Protein AF-A0A0A6PKG7-F1 (afdb_monomer)

Organism: NCBI:txid1003181

Radius of gyration: 27.3 Å; Cα contacts (8 Å, |Δi|>4): 735; chains: 1; bounding box: 82×73×90 Å

pLDDT: mean 88.04, std 17.28, range [30.38, 98.69]

Solvent-accessible surface area (backbone atoms only — not comparable to full-atom values): 22556 Å² total; per-residue (Å²): 142,83,86,84,82,82,85,79,84,79,84,79,80,77,79,81,76,74,76,81,78,79,68,91,77,72,79,55,98,74,44,62,83,72,78,91,73,71,58,69,74,77,55,67,56,93,89,51,82,90,74,84,32,83,90,31,12,34,89,91,45,89,41,86,78,74,74,58,75,90,71,92,70,72,80,80,69,86,40,47,35,72,58,10,53,52,37,31,65,29,83,92,52,56,29,43,38,35,30,17,35,50,69,101,55,83,32,22,6,55,62,37,67,78,46,20,35,49,28,65,66,69,65,58,66,60,56,57,42,36,45,51,27,31,33,51,71,85,36,78,83,54,81,66,45,32,29,36,73,52,66,59,35,53,72,68,52,43,32,7,33,46,36,26,43,55,68,24,61,53,74,66,81,64,94,47,57,72,43,31,64,92,61,41,78,80,89,72,87,80,72,54,36,84,39,63,90,75,16,76,38,46,58,28,38,58,51,15,56,54,56,35,64,40,66,23,85,63,77,30,30,52,46,82,78,46,64,61,60,63,71,69,26,38,61,50,43,36,43,53,48,43,70,39,77,95,71,74,34,42,39,41,61,38,53,45,50,23,38,49,36,40,50,69,15,50,31,86,31,38,48,78,36,70,66,18,48,9,34,42,28,25,48,34,38,46,13,44,74,38,48,26,54,57,81,62,87,45,69,68,44,48,52,37,36,52,53,11,54,52,53,40,62,39,55,20,11,54,39,52,47,25,57,39,51,44,31,54,79,31,33,84,27,25,50,23,86,43,74,28,60,47,60,59,84,58,57,38,30,56,35,22,20,26,68,83,70,76,46,76,36,46,66,54,58,50,51,33,52,50,27,49,75,33,43,18,53,60,71,64,77,84,34,55,66,51,22,19,36,49,40,37,44,42,51,62,25,46,66,39,58,27,43,36,32,14,64,46,110

InterPro domains:
  IPR009056 Cytochrome c-like domain [PF13442] (83-165)
  IPR009056 Cytochrome c-like domain [PF21342] (208-292)
  IPR009056 Cytochrome c-like domain [PS51007] (79-169)
  IPR025710 L-cysteine S-thiosulfotransferase subunit SoxA [TIGR04484] (200-408)
  IPR030999 Sulfur oxidation c-type cytochrome SoxX [TIGR04485] (92-168)
  IPR036909 Cytochrome c-like domain superfamily [G3DSA:1.10.760.10] (65-170)
  IPR036909 Cytochrome c-like domain superfamily [G3DSA:1.10.760.10] (193-408)
  IPR036909 Cytochrome c-like domain superfamily [G3DSA:1.10.760.10] (202-287)
  IPR036909 Cytochrome c-like domain superfamily [SSF46626] (76-169)
  IPR036909 Cytochrome c-li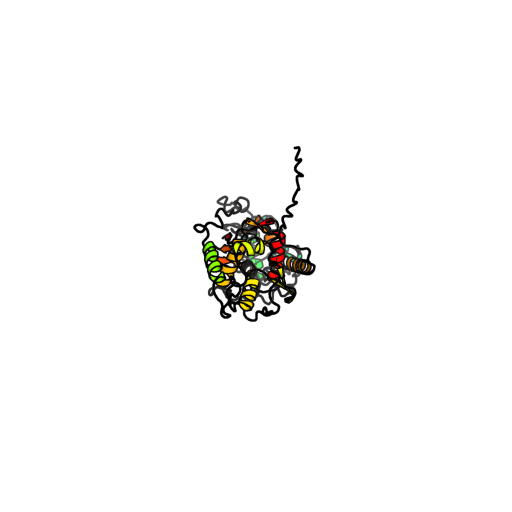ke domain superfamily [SSF46626] (193-294)
  IPR036909 Cytochrome c-like domain superfamily [SSF46626] (305-409)

Structure (mmCIF, N/CA/C/O backbone):
data_AF-A0A0A6PKG7-F1
#
_entry.id   AF-A0A0A6PKG7-F1
#
loop_
_atom_site.group_PDB
_atom_site.id
_atom_site.type_symbol
_atom_site.label_atom_id
_atom_site.label_alt_id
_atom_site.label_comp_id
_atom_site.label_asym_id
_atom_site.label_entity_id
_atom_site.label_seq_id
_atom_site.pdbx_PDB_ins_code
_atom_site.Cartn_x
_atom_site.Cartn_y
_atom_site.Cartn_z
_atom_site.occupancy
_atom_site.B_iso_or_equiv
_atom_site.auth_seq_id
_atom_site.auth_comp_id
_atom_site.auth_asym_id
_atom_site.auth_atom_id
_atom_site.pdbx_PDB_model_num
ATOM 1 N N . MET A 1 1 ? -50.080 53.380 58.131 1.00 41.03 1 MET A N 1
ATOM 2 C CA . MET A 1 1 ? -49.881 52.024 57.577 1.00 41.03 1 MET A CA 1
ATOM 3 C C . MET A 1 1 ? -48.989 52.150 56.354 1.00 41.03 1 MET A C 1
ATOM 5 O O . MET A 1 1 ? -49.468 52.560 55.311 1.00 41.03 1 MET A O 1
ATOM 9 N N . SER A 1 2 ? -47.685 51.923 56.511 1.00 33.06 2 SER A N 1
ATOM 10 C CA . SER A 1 2 ? -46.717 51.943 55.411 1.00 33.06 2 SER A CA 1
ATOM 11 C C . SER A 1 2 ? -45.804 50.739 55.610 1.00 33.06 2 SER A C 1
ATOM 13 O O . SER A 1 2 ? -45.033 50.695 56.565 1.00 33.06 2 SER A O 1
ATOM 15 N N . THR A 1 3 ? -46.000 49.708 54.794 1.00 35.66 3 THR A N 1
ATOM 16 C CA . THR A 1 3 ? -45.230 48.460 54.804 1.00 35.66 3 THR A CA 1
ATOM 17 C C . THR A 1 3 ? -44.351 48.434 53.565 1.00 35.66 3 THR A C 1
ATOM 19 O O . THR A 1 3 ? -44.825 48.152 52.466 1.00 35.66 3 THR A O 1
ATOM 22 N N . THR A 1 4 ? -43.068 48.734 53.744 1.00 37.53 4 THR A N 1
ATOM 23 C CA . THR A 1 4 ? -42.044 48.616 52.703 1.00 37.53 4 THR A CA 1
ATOM 24 C C . THR A 1 4 ? -41.495 47.188 52.725 1.00 37.53 4 THR A C 1
ATOM 26 O O . THR A 1 4 ? -40.832 46.788 53.681 1.00 37.53 4 THR A O 1
ATOM 29 N N . LEU A 1 5 ? -41.804 46.397 51.692 1.00 37.97 5 LEU A N 1
ATOM 30 C CA . LEU A 1 5 ? -41.269 45.046 51.502 1.00 37.97 5 LEU A CA 1
ATOM 31 C C . LEU A 1 5 ? -39.780 45.101 51.121 1.00 37.97 5 LEU A C 1
ATOM 33 O O . LEU A 1 5 ? -39.405 45.679 50.102 1.00 37.97 5 LEU A O 1
ATOM 37 N N . LEU A 1 6 ? -38.947 44.427 51.914 1.00 35.28 6 LEU A N 1
ATOM 38 C CA . LEU A 1 6 ? -37.548 44.135 51.611 1.00 35.28 6 LEU A CA 1
ATOM 39 C C . LEU A 1 6 ? -37.478 43.017 50.551 1.00 35.28 6 LEU A C 1
ATOM 41 O O . LEU A 1 6 ? -37.879 41.880 50.804 1.00 35.28 6 LEU A O 1
ATOM 45 N N . ARG A 1 7 ? -36.953 43.323 49.362 1.00 33.84 7 ARG A N 1
ATOM 46 C CA . ARG A 1 7 ? -36.697 42.347 48.291 1.00 33.84 7 ARG A CA 1
ATOM 47 C C . ARG A 1 7 ? -35.405 41.581 48.619 1.00 33.84 7 ARG A C 1
ATOM 49 O O . ARG A 1 7 ? -34.312 42.118 48.476 1.00 33.84 7 ARG A O 1
ATOM 56 N N . ARG A 1 8 ? -35.516 40.333 49.089 1.00 35.69 8 ARG A N 1
ATOM 57 C CA . ARG A 1 8 ? -34.377 39.403 49.208 1.00 35.69 8 ARG A CA 1
ATOM 58 C C . ARG A 1 8 ? -34.049 38.832 47.826 1.00 35.69 8 ARG A C 1
ATOM 60 O O . ARG A 1 8 ? -34.854 38.101 47.258 1.00 35.69 8 ARG A O 1
ATOM 67 N N . HIS A 1 9 ? -32.868 39.145 47.302 1.00 33.47 9 HIS A N 1
ATOM 68 C CA . HIS A 1 9 ? -32.280 38.428 46.173 1.00 33.47 9 HIS A CA 1
ATOM 69 C C . HIS A 1 9 ? -31.750 37.072 46.667 1.00 33.47 9 HIS A C 1
ATOM 71 O O . HIS A 1 9 ? -30.773 37.028 47.411 1.00 33.47 9 HIS A O 1
ATOM 77 N N . LEU A 1 10 ? -32.400 35.970 46.279 1.00 33.62 10 LEU A N 1
ATOM 78 C CA . LEU A 1 10 ? -31.792 34.641 46.339 1.00 33.62 10 LEU A CA 1
ATOM 79 C C . LEU A 1 10 ? -30.862 34.487 45.128 1.00 33.62 10 LEU A C 1
ATOM 81 O O . LEU A 1 10 ? -31.328 34.466 43.991 1.00 33.62 10 LEU A O 1
ATOM 85 N N . LEU A 1 11 ? -29.555 34.368 45.374 1.00 32.09 11 LEU A N 1
ATOM 86 C CA . LEU A 1 11 ? -28.632 33.770 44.411 1.00 32.09 11 LEU A CA 1
ATOM 87 C C . LEU A 1 11 ? -28.878 32.255 44.400 1.00 32.09 11 LEU A C 1
ATOM 89 O O . LEU A 1 11 ? -28.475 31.552 45.324 1.00 32.09 11 LEU A O 1
ATOM 93 N N . SER A 1 12 ? -29.522 31.748 43.351 1.00 31.53 12 SER A N 1
ATOM 94 C CA . SER A 1 12 ? -29.481 30.323 43.019 1.00 31.53 12 SER A CA 1
ATOM 95 C C . SER A 1 12 ? -28.144 30.025 42.344 1.00 31.53 12 SER A C 1
ATOM 97 O O . SER A 1 12 ? -27.950 30.329 41.169 1.00 31.53 12 SER A O 1
ATOM 99 N N . ALA A 1 13 ? -27.209 29.448 43.096 1.00 32.91 13 ALA A N 1
ATOM 100 C CA . ALA A 1 13 ? -26.012 28.840 42.536 1.00 32.91 13 ALA A CA 1
ATOM 101 C C . ALA A 1 13 ? -26.425 27.573 41.771 1.00 32.91 13 ALA A C 1
ATOM 103 O O . ALA A 1 13 ? -26.720 26.538 42.365 1.00 32.91 13 ALA A O 1
ATOM 104 N N . ILE A 1 14 ? -26.489 27.676 40.445 1.00 33.62 14 ILE A N 1
ATOM 105 C CA . ILE A 1 14 ? -26.600 26.522 39.554 1.00 33.62 14 ILE A CA 1
ATOM 106 C C . ILE A 1 14 ? -25.244 25.813 39.609 1.00 33.62 14 ILE A C 1
ATOM 108 O O . ILE A 1 14 ? -24.269 26.283 39.023 1.00 33.62 14 ILE A O 1
ATOM 112 N N . LEU A 1 15 ? -25.162 24.703 40.351 1.00 31.16 15 LEU A N 1
ATOM 113 C CA . LEU A 1 15 ? -24.052 23.765 40.208 1.00 31.16 15 LEU A CA 1
ATOM 114 C C . LEU A 1 15 ? -24.150 23.148 38.809 1.00 31.16 15 LEU A C 1
ATOM 116 O O . LEU A 1 15 ? -24.944 22.244 38.565 1.00 31.16 15 LEU A O 1
ATOM 120 N N . LEU A 1 16 ? -23.336 23.656 37.887 1.00 30.38 16 LEU A N 1
ATOM 121 C CA . LEU A 1 16 ? -22.993 22.973 36.647 1.00 30.38 16 LEU A CA 1
ATOM 122 C C . LEU A 1 16 ? -22.183 21.726 37.016 1.00 30.38 16 LEU A C 1
ATOM 124 O O . LEU A 1 16 ? -20.965 21.781 37.167 1.00 30.38 16 LEU A O 1
ATOM 128 N N . THR A 1 17 ? -22.862 20.598 37.208 1.00 33.12 17 THR A N 1
ATOM 129 C CA . THR A 1 17 ? -22.205 19.294 37.248 1.00 33.12 17 THR A CA 1
ATOM 130 C C . THR A 1 17 ? -21.739 18.980 35.833 1.00 33.12 17 THR A C 1
ATOM 132 O O . THR A 1 17 ? -22.547 18.650 34.964 1.00 33.12 17 THR A O 1
ATOM 135 N N . THR A 1 18 ? -20.443 19.124 35.576 1.00 32.94 18 THR A N 1
ATOM 136 C CA . THR A 1 18 ? -19.836 18.612 34.348 1.00 32.94 18 THR A CA 1
ATOM 137 C C . THR A 1 18 ? -20.063 17.100 34.296 1.00 32.94 18 THR A C 1
ATOM 139 O O . THR A 1 18 ? -19.732 16.426 35.277 1.00 32.94 18 THR A O 1
ATOM 142 N N . PRO A 1 19 ? -20.625 16.545 33.206 1.00 30.95 19 PRO A N 1
ATO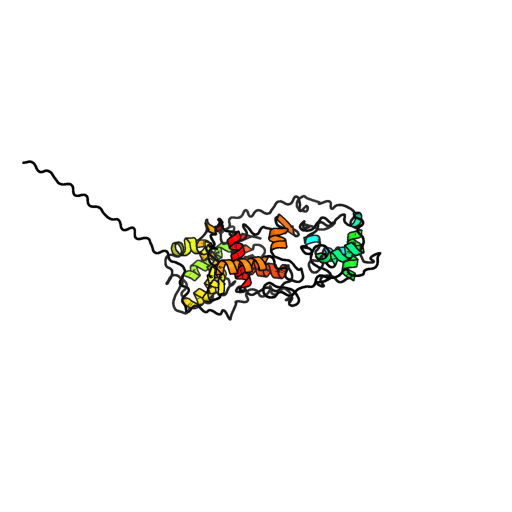M 143 C CA . PRO A 1 19 ? -20.716 15.101 33.066 1.00 30.95 19 PRO A CA 1
ATOM 144 C C . PRO A 1 19 ? -19.296 14.520 33.088 1.00 30.95 19 PRO A C 1
ATOM 146 O O . PRO A 1 19 ? -18.369 15.165 32.585 1.00 30.95 19 PRO A O 1
ATOM 149 N N . PRO A 1 20 ? -19.088 13.336 33.685 1.00 32.22 20 PRO A N 1
ATOM 150 C CA . PRO A 1 20 ? -17.777 12.718 33.689 1.00 32.22 20 PRO A CA 1
ATOM 151 C C . PRO A 1 20 ? -17.375 12.444 32.239 1.00 32.22 20 PRO A C 1
ATOM 153 O O . PRO A 1 20 ? -18.013 11.665 31.535 1.00 32.22 20 PRO A O 1
ATOM 156 N N . THR A 1 21 ? -16.309 13.097 31.785 1.00 34.03 21 THR A N 1
ATOM 157 C CA . THR A 1 21 ? -15.528 12.628 30.644 1.00 34.03 21 THR A CA 1
ATOM 158 C C . THR A 1 21 ? -15.066 11.219 30.977 1.00 34.03 21 THR A C 1
ATOM 160 O O . THR A 1 21 ? -14.195 11.040 31.830 1.00 34.03 21 THR A O 1
ATOM 163 N N . VAL A 1 22 ? -15.672 10.219 30.341 1.00 35.09 22 VAL A N 1
ATOM 164 C CA . VAL A 1 22 ? -15.178 8.846 30.374 1.00 35.09 22 VAL A CA 1
ATOM 165 C C . VAL A 1 22 ? -13.844 8.853 29.634 1.00 35.09 22 VAL A C 1
ATOM 167 O O . VAL A 1 22 ? -13.777 8.801 28.409 1.00 35.09 22 VAL A O 1
ATOM 170 N N . ILE A 1 23 ? -12.756 9.003 30.386 1.00 37.12 23 ILE A N 1
ATOM 171 C CA . ILE A 1 23 ? -11.419 8.760 29.866 1.00 37.12 23 ILE A CA 1
ATOM 172 C C . ILE A 1 23 ? -11.350 7.250 29.647 1.00 37.12 23 ILE A C 1
ATOM 174 O O . ILE A 1 23 ? -11.518 6.478 30.590 1.00 37.12 23 ILE A O 1
ATOM 178 N N . ALA A 1 24 ? -11.107 6.827 28.409 1.00 38.88 24 ALA A N 1
ATOM 179 C CA . ALA A 1 24 ? -10.818 5.443 28.039 1.00 38.88 24 ALA A CA 1
ATOM 180 C C . ALA A 1 24 ? -9.460 4.958 28.607 1.00 38.88 24 ALA A C 1
ATOM 182 O O . ALA A 1 24 ? -8.642 4.405 27.878 1.00 38.88 24 ALA A O 1
ATOM 183 N N . ASP A 1 25 ? -9.201 5.202 29.895 1.00 37.72 25 ASP A N 1
ATOM 184 C CA . ASP A 1 25 ? -7.958 4.885 30.610 1.00 37.72 25 ASP A CA 1
ATOM 185 C C . ASP A 1 25 ? -8.032 3.572 31.396 1.00 37.72 25 ASP A C 1
ATOM 187 O O . ASP A 1 25 ? -7.120 3.234 32.145 1.00 37.72 25 ASP A O 1
ATOM 191 N N . GLN A 1 26 ? -9.096 2.785 31.238 1.00 42.16 26 GLN A N 1
ATOM 192 C CA . GLN A 1 26 ? -9.236 1.523 31.964 1.00 42.16 26 GLN A CA 1
ATOM 193 C C . GLN A 1 26 ? -9.236 0.312 31.040 1.00 42.16 26 GLN A C 1
ATOM 195 O O . GLN A 1 26 ? -10.148 -0.510 31.026 1.00 42.16 26 GLN A O 1
ATOM 200 N N . MET A 1 27 ? -8.128 0.115 30.331 1.00 42.44 27 MET A N 1
ATOM 201 C CA . MET A 1 27 ? -7.699 -1.260 30.109 1.00 42.44 27 MET A CA 1
ATOM 202 C C . MET A 1 27 ? -7.167 -1.786 31.450 1.00 42.44 27 MET A C 1
ATOM 204 O O . MET A 1 27 ? -6.036 -1.481 31.818 1.00 42.44 27 MET A O 1
ATOM 208 N N . SER A 1 28 ? -7.986 -2.550 32.182 1.00 43.44 28 SER A N 1
ATOM 209 C CA . SER A 1 28 ? -7.630 -3.195 33.460 1.00 43.44 28 SER A CA 1
ATOM 210 C C . SER A 1 28 ? -6.196 -3.754 33.470 1.00 43.44 28 SER A C 1
ATOM 212 O O . SER A 1 28 ? -5.712 -4.260 32.454 1.00 43.44 28 SER A O 1
ATOM 214 N N . ALA A 1 29 ? -5.520 -3.736 34.625 1.00 48.75 29 ALA A N 1
ATOM 215 C CA . ALA A 1 29 ? -4.220 -4.392 34.831 1.00 48.75 29 ALA A CA 1
ATOM 216 C C . ALA A 1 29 ? -4.228 -5.903 34.490 1.00 48.75 29 ALA A C 1
ATOM 218 O O . ALA A 1 29 ? -3.170 -6.509 34.364 1.00 48.75 29 ALA A O 1
ATOM 219 N N . THR A 1 30 ? -5.413 -6.495 34.313 1.00 50.16 30 THR A N 1
ATOM 220 C CA . THR A 1 30 ? -5.646 -7.904 33.968 1.00 50.16 30 THR A CA 1
ATOM 221 C C . THR A 1 30 ? -5.776 -8.195 32.467 1.00 50.16 30 THR A C 1
ATOM 223 O O . THR A 1 30 ? -6.046 -9.340 32.103 1.00 50.16 30 THR A O 1
ATOM 226 N N . VAL A 1 31 ? -5.623 -7.203 31.578 1.00 53.91 31 VAL A N 1
ATOM 227 C CA . VAL A 1 31 ? -5.690 -7.447 30.126 1.00 53.91 31 VAL A CA 1
ATOM 228 C C . VAL A 1 31 ? -4.499 -8.311 29.683 1.00 53.91 31 VAL A C 1
ATOM 230 O O . VAL A 1 31 ? -3.365 -7.952 30.004 1.00 53.91 31 VAL A O 1
ATOM 233 N N . PRO A 1 32 ? -4.712 -9.417 28.935 1.00 56.53 32 PRO A N 1
ATOM 234 C CA . PRO A 1 32 ? -3.624 -10.253 28.442 1.00 56.53 32 PRO A CA 1
ATOM 235 C C . PRO A 1 32 ? -2.605 -9.428 27.655 1.00 56.53 32 PRO A C 1
ATOM 237 O O . PRO A 1 32 ? -2.918 -8.835 26.615 1.00 56.53 32 PRO A O 1
ATOM 240 N N . LEU A 1 33 ? -1.380 -9.379 28.180 1.00 58.41 33 LEU A N 1
ATOM 241 C CA . LEU A 1 33 ? -0.289 -8.645 27.551 1.00 58.41 33 LEU A CA 1
ATOM 242 C C . LEU A 1 33 ? 0.236 -9.387 26.314 1.00 58.41 33 LEU A C 1
ATOM 244 O O . LEU A 1 33 ? 0.564 -8.753 25.312 1.00 58.41 33 LEU A O 1
ATOM 248 N N . ASP A 1 34 ? 0.180 -10.718 26.320 1.00 56.62 34 ASP A N 1
ATOM 249 C CA . ASP A 1 34 ? 0.545 -11.537 25.168 1.00 56.62 34 ASP A CA 1
ATOM 250 C C . ASP A 1 34 ? -0.677 -12.001 24.372 1.00 56.62 34 ASP A C 1
ATOM 252 O O . ASP A 1 34 ? -1.613 -12.616 24.891 1.00 56.62 34 ASP A O 1
ATOM 256 N N . LEU A 1 35 ? -0.630 -11.735 23.067 1.00 66.06 35 LEU A N 1
ATOM 257 C CA . LEU A 1 35 ? -1.387 -12.484 22.075 1.00 66.06 35 LEU A CA 1
ATOM 258 C C . LEU A 1 35 ? -0.435 -13.582 21.584 1.00 66.06 35 LEU A C 1
ATOM 260 O O . LEU A 1 35 ? 0.544 -13.304 20.905 1.00 66.06 35 LEU A O 1
ATOM 264 N N . THR A 1 36 ? -0.652 -14.825 22.013 1.00 55.00 36 THR A N 1
ATOM 265 C CA . THR A 1 36 ? 0.102 -15.994 21.510 1.00 55.00 36 THR A CA 1
ATOM 266 C C . THR A 1 36 ? -0.571 -16.621 20.294 1.00 55.00 36 THR A C 1
ATOM 268 O O . THR A 1 36 ? 0.044 -17.381 19.546 1.00 55.00 36 THR A O 1
ATOM 271 N N . THR A 1 37 ? -1.847 -16.293 20.102 1.00 61.03 37 THR A N 1
ATOM 272 C CA . THR A 1 37 ? -2.674 -16.689 18.978 1.00 61.03 37 THR A CA 1
ATOM 273 C C . THR A 1 37 ? -3.095 -15.442 18.227 1.00 61.03 37 THR A C 1
ATOM 275 O O . THR A 1 37 ? -3.662 -14.501 18.782 1.00 61.03 37 THR A O 1
ATOM 278 N N . HIS A 1 38 ? -2.817 -15.464 16.938 1.00 61.03 38 HIS A N 1
ATOM 279 C CA . HIS A 1 38 ? -3.330 -14.506 15.982 1.00 61.03 38 HIS A CA 1
ATOM 280 C C . HIS A 1 38 ? -4.261 -15.311 15.103 1.00 61.03 38 HIS A C 1
ATOM 282 O O . HIS A 1 38 ? -3.936 -16.456 14.758 1.00 61.03 38 HIS A O 1
ATOM 288 N N . ALA A 1 39 ? -5.411 -14.752 14.730 1.00 54.75 39 ALA A N 1
ATOM 289 C CA . ALA A 1 39 ? -6.077 -15.350 13.594 1.00 54.75 39 ALA A CA 1
ATOM 290 C C . ALA A 1 39 ? -5.054 -15.286 12.453 1.00 54.75 39 ALA A C 1
ATOM 292 O O . ALA A 1 39 ? -4.381 -14.272 12.253 1.00 54.75 39 ALA A O 1
ATOM 293 N N . ALA A 1 40 ? -4.921 -16.376 11.714 1.00 51.91 40 ALA A N 1
ATOM 294 C CA . ALA A 1 40 ? -4.281 -16.345 10.415 1.00 51.91 40 ALA A CA 1
ATOM 295 C C . ALA A 1 40 ? -5.380 -16.214 9.349 1.00 51.91 40 ALA A C 1
ATOM 297 O O . ALA A 1 40 ? -5.488 -17.116 8.518 1.00 51.91 40 ALA A O 1
ATOM 298 N N . PRO A 1 41 ? -6.239 -15.163 9.342 1.00 46.22 41 PRO A N 1
ATOM 299 C CA . PRO A 1 41 ? -7.218 -15.049 8.270 1.00 46.22 41 PRO A CA 1
ATOM 300 C C . PRO A 1 41 ? -6.491 -14.731 6.958 1.00 46.22 41 PRO A C 1
ATOM 302 O O . PRO A 1 41 ? -6.979 -15.043 5.880 1.00 46.22 41 PRO A O 1
ATOM 305 N N . TRP A 1 42 ? -5.268 -14.194 7.048 1.00 46.69 42 TRP A N 1
ATOM 306 C CA . TRP A 1 42 ? -4.350 -14.036 5.937 1.00 46.69 42 TRP A CA 1
ATOM 307 C C . TRP A 1 42 ? -3.436 -15.255 5.777 1.00 46.69 42 TRP A C 1
ATOM 309 O O . TRP A 1 42 ? -2.208 -15.166 5.792 1.00 46.69 42 TRP A O 1
ATOM 319 N N . GLN A 1 43 ? -4.030 -16.425 5.540 1.00 52.62 43 GLN A N 1
ATOM 320 C CA . GLN A 1 43 ? -3.376 -17.284 4.564 1.00 52.62 43 GLN A CA 1
ATOM 321 C C . GLN A 1 43 ? -3.479 -16.535 3.242 1.00 52.62 43 GLN A C 1
ATOM 323 O O . GLN A 1 43 ? -4.582 -16.178 2.823 1.00 52.62 43 GLN A O 1
ATOM 328 N N . ARG A 1 44 ? -2.338 -16.266 2.589 1.00 53.09 44 ARG A N 1
ATOM 329 C CA . ARG A 1 44 ? -2.343 -15.916 1.163 1.00 53.09 44 ARG A CA 1
ATOM 330 C C . ARG A 1 44 ? -3.401 -16.792 0.503 1.00 53.09 44 ARG A C 1
ATOM 332 O O . ARG A 1 44 ? -3.346 -18.002 0.730 1.00 53.09 44 ARG A O 1
ATOM 339 N N . TYR A 1 45 ? -4.357 -16.183 -0.213 1.00 53.78 45 TYR A N 1
ATOM 340 C CA . TYR A 1 45 ? -5.488 -16.893 -0.825 1.00 53.78 45 TYR A CA 1
ATOM 341 C C . TYR A 1 45 ? -5.021 -18.253 -1.340 1.00 53.78 45 TYR A C 1
ATOM 343 O O . TYR A 1 45 ? -3.939 -18.313 -1.908 1.00 53.78 45 TYR A O 1
ATOM 351 N N . SER A 1 46 ? -5.779 -19.333 -1.174 1.00 52.78 46 SER A N 1
ATOM 352 C CA . SER A 1 46 ? -5.307 -20.701 -1.476 1.00 52.78 46 SER A CA 1
ATOM 353 C C . SER A 1 46 ? -4.643 -20.871 -2.862 1.00 52.78 46 SER A C 1
ATOM 355 O O . SER A 1 46 ? -3.770 -21.719 -3.035 1.00 52.78 46 SER A O 1
ATOM 357 N N . ALA A 1 47 ? -4.986 -20.020 -3.837 1.00 55.50 47 ALA A N 1
ATOM 358 C CA . ALA A 1 47 ? -4.379 -19.941 -5.170 1.00 55.50 47 ALA A CA 1
ATOM 359 C C . ALA A 1 47 ? -3.022 -19.191 -5.262 1.00 55.50 47 ALA A C 1
ATOM 361 O O . ALA A 1 47 ? -2.384 -19.169 -6.318 1.00 55.50 47 ALA A O 1
ATOM 362 N N . TRP A 1 48 ? -2.565 -18.527 -4.204 1.00 58.34 48 TRP A N 1
ATOM 363 C CA . TRP A 1 48 ? -1.326 -17.758 -4.149 1.00 58.34 48 TRP A CA 1
ATOM 364 C C . TRP A 1 48 ? -0.153 -18.630 -3.716 1.00 58.34 48 TRP A C 1
ATOM 366 O O . TRP A 1 48 ? -0.129 -19.211 -2.634 1.00 58.34 48 TRP A O 1
ATOM 376 N N . LYS A 1 49 ? 0.899 -18.651 -4.540 1.00 58.72 49 LYS A N 1
ATOM 377 C CA . LYS A 1 49 ? 2.145 -19.335 -4.193 1.00 58.72 49 LYS A CA 1
ATOM 378 C C . LYS A 1 49 ? 2.759 -18.684 -2.949 1.00 58.72 49 LYS A C 1
ATOM 380 O O . LYS A 1 49 ? 3.038 -17.481 -2.940 1.00 58.72 49 LYS A O 1
ATOM 385 N N . GLN A 1 50 ? 3.020 -19.485 -1.920 1.00 64.56 50 GLN A N 1
ATOM 386 C CA . GLN A 1 50 ? 3.805 -19.043 -0.773 1.00 64.56 50 GLN A CA 1
ATOM 387 C C . GLN A 1 50 ? 5.251 -18.814 -1.232 1.00 64.56 50 GLN A C 1
ATOM 389 O O . GLN A 1 50 ? 5.983 -19.751 -1.548 1.00 64.56 50 GLN A O 1
ATOM 394 N N . THR A 1 51 ? 5.651 -17.550 -1.340 1.00 68.06 51 THR A N 1
ATOM 395 C CA . THR A 1 51 ? 7.025 -17.149 -1.653 1.00 68.06 51 THR A CA 1
ATOM 396 C C . THR A 1 51 ? 7.622 -16.519 -0.408 1.00 68.06 51 THR A C 1
ATOM 398 O O . THR A 1 51 ? 7.072 -15.544 0.105 1.00 68.06 51 THR A O 1
ATOM 401 N N . LYS A 1 52 ? 8.734 -17.082 0.071 1.00 79.75 52 LYS A N 1
ATOM 402 C CA . LYS A 1 52 ? 9.480 -16.555 1.215 1.00 79.75 52 LYS A CA 1
ATOM 403 C C . LYS A 1 52 ? 10.580 -15.632 0.711 1.00 79.75 52 LYS A C 1
ATOM 405 O O . LYS A 1 52 ? 11.396 -16.037 -0.109 1.00 79.75 52 LYS A O 1
ATOM 410 N N . TRP A 1 53 ? 10.615 -14.417 1.238 1.00 84.94 53 TRP A N 1
ATOM 411 C CA . TRP A 1 53 ? 11.568 -13.370 0.870 1.00 84.94 53 TRP A CA 1
ATOM 412 C C . TRP A 1 53 ? 12.600 -13.137 1.977 1.00 84.94 53 TRP A C 1
ATOM 414 O O . TRP A 1 53 ? 13.058 -12.022 2.188 1.00 84.94 53 TRP A O 1
ATOM 424 N N . ASN A 1 54 ? 12.960 -14.203 2.700 1.00 85.81 54 ASN A N 1
ATOM 425 C CA . ASN A 1 54 ? 13.794 -14.146 3.907 1.00 85.81 54 ASN A CA 1
ATOM 426 C C . ASN A 1 54 ? 15.200 -13.572 3.671 1.00 85.81 54 ASN A C 1
ATOM 428 O O . ASN A 1 54 ? 15.833 -13.119 4.620 1.00 85.81 54 ASN A O 1
ATOM 432 N N . ASN A 1 55 ? 15.671 -13.603 2.423 1.00 86.88 55 ASN A N 1
ATOM 433 C CA . ASN A 1 55 ? 16.972 -13.071 2.023 1.00 86.88 55 ASN A CA 1
ATOM 434 C C . ASN A 1 55 ? 16.942 -11.558 1.755 1.00 86.88 55 ASN A C 1
ATOM 436 O O . ASN A 1 55 ? 17.986 -10.980 1.485 1.00 86.88 55 ASN A O 1
ATOM 440 N N . TYR A 1 56 ? 15.771 -10.920 1.824 1.00 89.62 56 TYR A N 1
ATOM 441 C CA . TYR A 1 56 ? 15.599 -9.492 1.576 1.00 89.62 56 TYR A CA 1
ATOM 442 C C . TYR A 1 56 ? 15.105 -8.771 2.830 1.00 89.62 56 TYR A C 1
ATOM 444 O O . TYR A 1 56 ? 14.495 -9.365 3.723 1.00 89.62 56 TYR A O 1
ATOM 452 N N . CYS A 1 57 ? 15.356 -7.461 2.877 1.00 89.69 57 CYS A N 1
ATOM 453 C CA . CYS A 1 57 ? 14.861 -6.583 3.931 1.00 89.69 57 CYS A CA 1
ATOM 454 C C . CYS A 1 57 ? 13.335 -6.690 4.072 1.00 89.69 57 CYS A C 1
ATOM 456 O O . CYS A 1 57 ? 12.613 -6.776 3.075 1.00 89.69 57 CYS A O 1
ATOM 458 N N . ASN A 1 58 ? 12.833 -6.640 5.301 1.00 89.69 58 ASN A N 1
ATOM 459 C CA . ASN A 1 58 ? 11.415 -6.456 5.591 1.00 89.69 58 ASN A CA 1
ATOM 460 C C . ASN A 1 58 ? 11.242 -5.426 6.720 1.00 89.69 58 ASN A C 1
ATOM 462 O O . ASN A 1 58 ? 12.208 -4.805 7.166 1.00 89.69 58 ASN A O 1
ATOM 466 N N . LEU A 1 59 ? 10.004 -5.200 7.156 1.00 91.00 59 LEU A N 1
ATOM 467 C CA . LEU A 1 59 ? 9.720 -4.179 8.164 1.00 91.00 59 LEU A CA 1
ATOM 468 C C . LEU A 1 59 ? 10.339 -4.512 9.531 1.00 91.00 59 LEU A C 1
ATOM 470 O O . LEU A 1 59 ? 10.856 -3.607 10.178 1.00 91.00 59 LEU A O 1
ATOM 474 N N . GLN A 1 60 ? 10.383 -5.788 9.918 1.00 87.69 60 GLN A N 1
ATOM 475 C CA . GLN A 1 60 ? 10.940 -6.241 11.197 1.00 87.69 60 GLN A CA 1
ATOM 476 C C . GLN A 1 60 ? 12.469 -6.392 11.160 1.00 87.69 60 GLN A C 1
ATOM 478 O O . GLN A 1 60 ? 13.165 -6.081 12.124 1.00 87.69 60 GLN A O 1
ATOM 483 N N . ARG A 1 61 ? 13.020 -6.875 10.041 1.00 83.00 61 ARG A N 1
ATOM 484 C CA . ARG A 1 61 ? 14.441 -7.204 9.892 1.00 83.00 61 ARG A CA 1
ATOM 485 C C . ARG A 1 61 ? 15.073 -6.438 8.734 1.00 83.00 61 ARG A C 1
ATOM 487 O O . ARG A 1 61 ? 14.767 -6.686 7.567 1.00 83.00 61 ARG A O 1
ATOM 494 N N . GLY A 1 62 ? 16.049 -5.596 9.067 1.00 80.19 62 GLY A N 1
ATOM 495 C CA . GLY A 1 62 ? 16.953 -4.989 8.095 1.00 80.19 62 GLY A CA 1
ATOM 496 C C . GLY A 1 62 ? 17.944 -6.018 7.553 1.00 80.19 62 GLY A C 1
ATOM 497 O O . GLY A 1 62 ? 18.897 -6.379 8.238 1.00 80.19 62 GLY A O 1
ATOM 498 N N . VAL A 1 63 ? 17.725 -6.501 6.331 1.00 81.06 63 VAL A N 1
ATOM 499 C CA . VAL A 1 63 ? 18.742 -7.237 5.566 1.00 81.06 63 VAL A CA 1
ATOM 500 C C . VAL A 1 63 ? 19.265 -6.290 4.498 1.00 81.06 63 VAL A C 1
ATOM 502 O O . VAL A 1 63 ? 18.522 -5.891 3.603 1.00 81.06 63 VAL A O 1
ATOM 505 N N . THR A 1 64 ? 20.526 -5.886 4.605 1.00 73.31 64 THR A N 1
ATOM 506 C CA . THR A 1 64 ? 21.123 -4.967 3.636 1.00 73.31 64 THR A CA 1
ATOM 507 C C . THR A 1 64 ? 21.376 -5.702 2.325 1.00 73.31 64 THR A C 1
ATOM 509 O O . THR A 1 64 ? 22.246 -6.567 2.264 1.00 73.31 64 THR A O 1
ATOM 512 N N . ASN A 1 65 ? 20.647 -5.339 1.267 1.00 76.38 65 ASN A N 1
ATOM 513 C CA . ASN A 1 65 ? 20.979 -5.776 -0.089 1.00 76.38 65 ASN A CA 1
ATOM 514 C C . ASN A 1 65 ? 22.135 -4.909 -0.595 1.00 76.38 65 ASN A C 1
ATOM 516 O O . ASN A 1 65 ? 21.906 -3.712 -0.824 1.00 76.38 65 ASN A O 1
ATOM 520 N N . PRO A 1 66 ? 23.349 -5.459 -0.772 1.00 85.00 66 PRO A N 1
ATOM 521 C CA . PRO A 1 66 ? 24.479 -4.666 -1.221 1.00 85.00 66 PRO A CA 1
ATOM 522 C C . PRO A 1 66 ? 24.156 -4.010 -2.563 1.00 85.00 66 PRO A C 1
ATOM 524 O O . PRO A 1 66 ? 23.482 -4.582 -3.426 1.00 85.00 66 PRO A O 1
ATOM 527 N N . VAL A 1 67 ? 24.612 -2.771 -2.713 1.00 93.19 67 VAL A N 1
ATOM 528 C CA . VAL A 1 67 ? 24.638 -2.109 -4.014 1.00 93.19 67 VAL A CA 1
ATOM 529 C C . VAL A 1 67 ? 25.702 -2.810 -4.852 1.00 93.19 67 VAL A C 1
ATOM 531 O O . VAL A 1 67 ? 26.794 -3.097 -4.359 1.00 93.19 67 VAL A O 1
ATOM 534 N N . SER A 1 68 ? 25.365 -3.141 -6.096 1.00 94.56 68 SER A N 1
ATOM 535 C CA . SER A 1 68 ? 26.302 -3.795 -7.006 1.00 94.56 68 SER A CA 1
ATOM 536 C C . SER A 1 68 ? 27.517 -2.912 -7.307 1.00 94.56 68 SER A C 1
ATOM 538 O O . SER A 1 68 ? 27.493 -1.699 -7.138 1.00 94.56 68 SER A O 1
ATOM 540 N N . PHE A 1 69 ? 28.571 -3.513 -7.845 1.00 95.06 69 PHE A N 1
ATOM 541 C CA . PHE A 1 69 ? 29.579 -2.803 -8.632 1.00 95.06 69 PHE A CA 1
ATOM 542 C C . PHE A 1 69 ? 29.192 -2.814 -10.122 1.00 95.06 69 PHE A C 1
ATOM 544 O O . PHE A 1 69 ? 28.307 -3.580 -10.531 1.00 95.06 69 PHE A O 1
ATOM 551 N N . ILE A 1 70 ? 29.865 -1.989 -10.933 1.00 96.88 70 ILE A N 1
ATOM 552 C CA . ILE A 1 70 ? 29.716 -1.997 -12.397 1.00 96.88 70 ILE A CA 1
ATOM 553 C C . ILE A 1 70 ? 30.072 -3.388 -12.922 1.00 96.88 70 ILE A C 1
ATOM 555 O O . ILE A 1 70 ? 31.184 -3.878 -12.743 1.00 96.88 70 ILE A O 1
ATOM 559 N N . GLN A 1 71 ? 29.118 -4.032 -13.575 1.00 97.06 71 GLN A N 1
ATOM 560 C CA . GLN A 1 71 ? 29.292 -5.343 -14.163 1.00 97.06 71 GLN A CA 1
ATOM 561 C C . GLN A 1 71 ? 30.062 -5.241 -15.483 1.00 97.06 71 GLN A C 1
ATOM 563 O O . GLN A 1 71 ? 29.672 -4.447 -16.346 1.00 97.06 71 GLN A O 1
ATOM 568 N N . PRO A 1 72 ? 31.106 -6.070 -15.674 1.00 94.94 72 PRO A N 1
ATOM 569 C CA . PRO A 1 72 ? 31.780 -6.165 -16.956 1.00 94.94 72 PRO A CA 1
ATOM 570 C C . PRO A 1 72 ? 30.838 -6.813 -17.975 1.00 94.94 72 PRO A C 1
ATOM 572 O O . PRO A 1 72 ? 30.278 -7.887 -17.733 1.00 94.94 72 PRO A O 1
ATOM 575 N N . VAL A 1 73 ? 30.664 -6.143 -19.108 1.00 95.19 73 VAL A N 1
ATOM 576 C CA . VAL A 1 73 ? 29.920 -6.623 -20.272 1.00 95.19 73 VAL A CA 1
ATOM 577 C C . VAL A 1 73 ? 30.623 -6.098 -21.518 1.00 95.19 73 VAL A C 1
ATOM 579 O O . VAL A 1 73 ? 31.058 -4.952 -21.539 1.00 95.19 73 VAL A O 1
ATOM 582 N N . GLU A 1 74 ? 30.774 -6.948 -22.528 1.00 94.06 74 GLU A N 1
ATOM 583 C CA . GLU A 1 74 ? 31.474 -6.611 -23.768 1.00 94.06 74 GLU A CA 1
ATOM 584 C C . GLU A 1 74 ? 30.463 -6.176 -24.843 1.00 94.06 74 GLU A C 1
ATOM 586 O O . GLU A 1 74 ? 29.559 -6.953 -25.177 1.00 94.06 74 GLU A O 1
ATOM 591 N N . PRO A 1 75 ? 30.570 -4.953 -25.394 1.00 91.62 75 PRO A N 1
ATOM 592 C CA . PRO A 1 75 ? 29.800 -4.559 -26.565 1.00 91.62 75 PRO A CA 1
ATOM 593 C C . PRO A 1 75 ? 30.324 -5.199 -27.864 1.00 91.62 75 PRO A C 1
ATOM 595 O O . PRO A 1 75 ? 31.509 -5.500 -27.977 1.00 91.62 75 PRO A O 1
ATOM 598 N N . PRO A 1 76 ? 29.479 -5.321 -28.903 1.00 93.50 76 PRO A N 1
ATOM 599 C CA . PRO A 1 76 ? 28.050 -5.026 -28.874 1.00 93.50 76 PRO A CA 1
ATOM 600 C C . PRO A 1 76 ? 27.307 -6.065 -28.026 1.00 93.50 76 PRO A C 1
ATOM 602 O O . PRO A 1 76 ? 27.571 -7.262 -28.135 1.00 93.50 76 PRO A O 1
ATOM 605 N N . ILE A 1 77 ? 26.346 -5.629 -27.209 1.00 95.12 77 ILE A N 1
ATOM 606 C CA . ILE A 1 77 ? 25.527 -6.531 -26.398 1.00 95.12 77 ILE A CA 1
ATOM 607 C C . ILE A 1 77 ? 24.667 -7.388 -27.329 1.00 95.12 77 ILE A C 1
ATOM 609 O O . ILE A 1 77 ? 23.793 -6.891 -28.051 1.00 95.12 77 ILE A O 1
ATOM 613 N N . LYS A 1 78 ? 24.931 -8.698 -27.292 1.00 93.38 78 LYS A N 1
ATOM 614 C CA . LYS A 1 78 ? 24.242 -9.733 -28.070 1.00 93.38 78 LYS A CA 1
ATOM 615 C C . LYS A 1 78 ? 23.138 -10.378 -27.230 1.00 93.38 78 LYS A C 1
ATOM 617 O O . LYS A 1 78 ? 23.382 -11.362 -26.539 1.00 93.38 78 LYS A O 1
ATOM 622 N N . GLY A 1 79 ? 21.938 -9.811 -27.286 1.00 96.94 79 GLY A N 1
ATOM 623 C CA . GLY A 1 79 ? 20.709 -10.376 -26.725 1.00 96.94 79 GLY A CA 1
ATOM 624 C C . GLY A 1 79 ? 19.609 -10.508 -27.782 1.00 96.94 79 GLY A C 1
ATOM 625 O O . GLY A 1 79 ? 19.758 -10.073 -28.926 1.00 96.94 79 GLY A O 1
ATOM 626 N N . ASP A 1 80 ? 18.490 -11.113 -27.398 1.00 98.25 80 ASP A N 1
ATOM 627 C CA . ASP A 1 80 ? 17.299 -11.297 -28.224 1.00 98.25 80 ASP A CA 1
ATOM 628 C C . ASP A 1 80 ? 16.242 -10.219 -27.896 1.00 98.25 80 ASP A C 1
ATOM 630 O O . ASP A 1 80 ? 15.615 -10.261 -26.829 1.00 98.25 80 ASP A O 1
ATOM 634 N N . PRO A 1 81 ? 15.976 -9.261 -28.806 1.00 97.25 81 PRO A N 1
ATOM 635 C CA . PRO A 1 81 ? 15.019 -8.185 -28.555 1.00 97.25 81 PRO A CA 1
ATOM 636 C C . PRO A 1 81 ? 13.570 -8.678 -28.399 1.00 97.25 81 PRO A C 1
ATOM 638 O O . PRO A 1 81 ? 12.770 -8.036 -27.715 1.00 97.25 81 PRO A O 1
ATOM 641 N N . VAL A 1 82 ? 13.202 -9.828 -28.977 1.00 97.38 82 VAL A N 1
ATOM 642 C CA . VAL A 1 82 ? 11.861 -10.409 -28.806 1.00 97.38 82 VAL A CA 1
ATOM 643 C C . VAL A 1 82 ? 11.702 -10.950 -27.386 1.00 97.38 82 VAL A C 1
ATOM 645 O O . VAL A 1 82 ? 10.651 -10.752 -26.763 1.00 97.38 82 VAL A O 1
ATOM 648 N N . LYS A 1 83 ? 12.742 -11.591 -26.838 1.00 97.75 83 LYS A N 1
ATOM 649 C CA . LYS A 1 83 ? 12.762 -11.993 -25.422 1.00 97.75 83 LYS A CA 1
ATOM 650 C C . LYS A 1 83 ? 12.779 -10.778 -24.503 1.00 97.75 83 LYS A C 1
ATOM 652 O O . LYS A 1 83 ? 11.991 -10.746 -23.559 1.00 97.75 83 LYS A O 1
ATOM 657 N N . GLY A 1 84 ? 13.572 -9.755 -24.824 1.00 97.06 84 GLY A N 1
ATOM 658 C CA . GLY A 1 84 ? 13.632 -8.499 -24.075 1.00 97.06 84 GLY A CA 1
ATOM 659 C C . GLY A 1 84 ? 12.263 -7.845 -23.926 1.00 97.06 84 GLY A C 1
ATOM 660 O O . GLY A 1 84 ? 11.811 -7.588 -22.808 1.00 97.06 84 GLY A O 1
ATOM 661 N N . LYS A 1 85 ? 11.534 -7.687 -25.037 1.00 95.88 85 LYS A N 1
ATOM 662 C CA . LYS A 1 85 ? 10.158 -7.169 -25.034 1.00 95.88 85 LYS A CA 1
ATOM 663 C C . LYS A 1 85 ? 9.236 -7.976 -24.114 1.00 95.88 85 LYS A C 1
ATOM 665 O O . LYS A 1 85 ? 8.509 -7.406 -23.299 1.00 95.88 85 LYS A O 1
ATOM 670 N N . LYS A 1 86 ? 9.283 -9.311 -24.207 1.00 94.94 86 LYS A N 1
ATOM 671 C CA . LYS A 1 86 ? 8.472 -10.208 -23.364 1.00 94.94 86 LYS A CA 1
ATOM 672 C C . LYS A 1 86 ? 8.827 -10.077 -21.880 1.00 94.94 86 LYS A C 1
ATOM 674 O O . LYS A 1 86 ? 7.925 -10.051 -21.044 1.00 94.94 86 LYS A O 1
ATOM 679 N N . LEU A 1 87 ? 10.111 -9.964 -21.542 1.00 95.81 87 LEU A N 1
ATOM 680 C CA . LEU A 1 87 ? 10.583 -9.783 -20.165 1.00 95.81 87 LEU A CA 1
ATOM 681 C C . LEU A 1 87 ? 10.079 -8.471 -19.560 1.00 95.81 87 LEU A C 1
ATOM 683 O O . LEU A 1 87 ? 9.588 -8.470 -18.428 1.00 95.81 87 LEU A O 1
ATOM 687 N N . MET A 1 88 ? 10.123 -7.381 -20.329 1.00 93.56 88 MET A N 1
ATOM 688 C CA . MET A 1 88 ? 9.629 -6.071 -19.897 1.00 93.56 88 MET A CA 1
ATOM 689 C C . MET A 1 88 ? 8.111 -6.047 -19.658 1.00 93.56 88 MET A C 1
ATOM 691 O O . MET A 1 88 ? 7.635 -5.277 -18.826 1.00 93.56 88 MET A O 1
ATOM 695 N N . ALA A 1 89 ? 7.341 -6.912 -20.324 1.00 90.00 89 ALA A N 1
ATOM 696 C CA . ALA A 1 89 ? 5.901 -7.057 -20.094 1.00 90.00 89 ALA A CA 1
ATOM 697 C C . ALA A 1 89 ? 5.545 -8.060 -18.974 1.00 90.00 89 ALA A C 1
ATOM 699 O O . ALA A 1 89 ? 4.409 -8.076 -18.491 1.00 90.00 89 ALA A O 1
ATOM 700 N N . ASN A 1 90 ? 6.488 -8.902 -18.540 1.00 91.69 90 ASN A N 1
ATOM 701 C CA . ASN A 1 90 ? 6.220 -10.001 -17.616 1.00 91.69 90 ASN A CA 1
ATOM 702 C C . ASN A 1 90 ? 6.093 -9.523 -16.158 1.00 91.69 90 ASN A C 1
ATOM 704 O O . ASN A 1 90 ? 7.078 -9.115 -15.544 1.00 91.69 90 ASN A O 1
ATOM 708 N N . ARG A 1 91 ? 4.898 -9.671 -15.567 1.00 86.31 91 ARG A N 1
ATOM 709 C CA . ARG A 1 91 ? 4.578 -9.268 -14.178 1.00 86.31 91 ARG A CA 1
ATOM 710 C C . ARG A 1 91 ? 5.430 -9.957 -13.099 1.00 86.31 91 ARG A C 1
ATOM 712 O O . ARG A 1 91 ? 5.619 -9.399 -12.024 1.00 86.31 91 ARG A O 1
ATOM 719 N N . LYS A 1 92 ? 5.948 -11.160 -13.368 1.00 86.56 92 LYS A N 1
ATOM 720 C CA . LYS A 1 92 ? 6.817 -11.919 -12.448 1.00 86.56 92 LYS A CA 1
ATOM 721 C C . LYS A 1 92 ? 8.304 -11.611 -12.639 1.00 86.56 92 LYS A C 1
ATOM 723 O O . LYS A 1 92 ? 9.103 -12.016 -11.799 1.00 86.56 92 LYS A O 1
ATOM 728 N N . LYS A 1 93 ? 8.690 -10.893 -13.695 1.00 91.19 93 LYS A N 1
ATOM 729 C CA . LYS A 1 93 ? 10.084 -10.524 -13.977 1.00 91.19 93 LYS A CA 1
ATOM 730 C C . LYS A 1 93 ? 10.231 -9.011 -14.128 1.00 91.19 93 LYS A C 1
ATOM 732 O O . LYS A 1 93 ? 10.105 -8.317 -13.125 1.00 91.19 93 LYS A O 1
ATOM 737 N N . GLY A 1 94 ? 10.483 -8.516 -15.342 1.00 86.12 94 GLY A N 1
ATOM 738 C CA . GLY A 1 94 ? 10.841 -7.120 -15.589 1.00 86.12 94 GLY A CA 1
ATOM 739 C C . GLY A 1 94 ? 9.713 -6.134 -15.292 1.00 86.12 94 GLY A C 1
ATOM 740 O O . GLY A 1 94 ? 9.964 -5.101 -14.685 1.00 86.12 94 GLY A O 1
ATOM 741 N N . ASN A 1 95 ? 8.479 -6.444 -15.711 1.00 93.31 95 ASN A N 1
ATOM 742 C CA . ASN A 1 95 ? 7.283 -5.592 -15.584 1.00 93.31 95 ASN A CA 1
ATOM 743 C C . ASN A 1 95 ? 7.545 -4.079 -15.776 1.00 93.31 95 ASN A C 1
ATOM 745 O O . ASN A 1 95 ? 6.903 -3.247 -15.140 1.00 93.31 95 ASN A O 1
ATOM 749 N N . CYS A 1 96 ? 8.490 -3.709 -16.643 1.00 95.19 96 CYS A N 1
ATOM 750 C CA . CYS A 1 96 ? 9.010 -2.351 -16.780 1.00 95.19 96 CYS A CA 1
ATOM 751 C C . CYS A 1 96 ? 7.909 -1.374 -17.211 1.00 95.19 96 CYS A C 1
ATOM 753 O O . CYS A 1 96 ? 7.874 -0.232 -16.766 1.00 95.19 96 CYS A O 1
ATOM 755 N N . ALA A 1 97 ? 6.955 -1.871 -18.000 1.00 91.69 97 ALA A N 1
ATOM 756 C CA . ALA A 1 97 ? 5.728 -1.190 -18.403 1.00 91.69 97 ALA A CA 1
ATOM 757 C C . ALA A 1 97 ? 4.839 -0.720 -17.237 1.00 91.69 97 ALA A C 1
ATOM 759 O O . ALA A 1 97 ? 3.960 0.118 -17.426 1.00 91.69 97 ALA A O 1
ATOM 760 N N . ALA A 1 98 ? 5.031 -1.262 -16.029 1.00 93.56 98 ALA A N 1
ATOM 761 C CA . ALA A 1 98 ? 4.333 -0.760 -14.856 1.00 93.56 98 ALA A CA 1
ATOM 762 C C . ALA A 1 98 ? 4.768 0.654 -14.486 1.00 93.56 98 ALA A C 1
ATOM 764 O O . ALA A 1 98 ? 3.919 1.429 -14.069 1.00 93.56 98 ALA A O 1
ATOM 765 N N . CYS A 1 99 ? 6.039 0.998 -14.690 1.00 95.69 99 CYS A N 1
ATOM 766 C CA . CYS A 1 99 ? 6.574 2.311 -14.340 1.00 95.69 99 CYS A CA 1
ATOM 767 C C . CYS A 1 99 ? 6.852 3.178 -15.569 1.00 95.69 99 CYS A C 1
ATOM 769 O O . CYS A 1 99 ? 6.770 4.395 -15.465 1.00 95.69 99 CYS A O 1
ATOM 771 N N . HIS A 1 100 ? 7.192 2.567 -16.702 1.00 96.25 100 HIS A N 1
ATOM 772 C CA . HIS A 1 100 ? 7.671 3.259 -17.891 1.00 96.25 100 HIS A CA 1
ATOM 773 C C . HIS A 1 100 ? 6.664 3.244 -19.042 1.00 96.25 100 HIS A C 1
ATOM 775 O O . HIS A 1 100 ? 5.994 2.238 -19.289 1.00 96.25 100 HIS A O 1
ATOM 781 N N . ILE A 1 101 ? 6.671 4.325 -19.824 1.00 95.19 101 ILE A N 1
ATOM 782 C CA . ILE A 1 101 ? 5.982 4.399 -21.116 1.00 95.19 101 ILE A CA 1
ATOM 783 C C . ILE A 1 101 ? 6.795 3.632 -22.167 1.00 95.19 101 ILE A C 1
ATOM 785 O O . ILE A 1 101 ? 7.974 3.920 -22.393 1.00 95.19 101 ILE A O 1
ATOM 789 N N . LEU A 1 102 ? 6.143 2.653 -22.799 1.00 91.69 102 LEU A N 1
ATOM 790 C CA . LEU A 1 102 ? 6.691 1.712 -23.779 1.00 91.69 102 LEU A CA 1
ATOM 791 C C . LEU A 1 102 ? 5.660 1.451 -24.888 1.00 91.69 102 LEU A C 1
ATOM 793 O O . LEU A 1 102 ? 4.464 1.507 -24.599 1.00 91.69 102 LEU A O 1
ATOM 797 N N . PRO A 1 103 ? 6.087 1.143 -26.127 1.00 90.31 103 PRO A N 1
ATOM 798 C CA . PRO A 1 103 ? 5.156 0.776 -27.191 1.00 90.31 103 PRO A CA 1
ATOM 799 C C . PRO A 1 103 ? 4.496 -0.585 -26.925 1.00 90.31 103 PRO A C 1
ATOM 801 O O . PRO A 1 103 ? 5.062 -1.430 -26.227 1.00 90.31 103 PRO A O 1
ATOM 804 N N . ASP A 1 104 ? 3.329 -0.804 -27.536 1.00 86.25 104 ASP A N 1
ATOM 805 C CA . ASP A 1 104 ? 2.554 -2.056 -27.502 1.00 86.25 104 ASP A CA 1
ATOM 806 C C . ASP A 1 104 ? 2.149 -2.513 -26.089 1.00 86.25 104 ASP A C 1
ATOM 808 O O . ASP A 1 104 ? 2.133 -3.705 -25.766 1.00 86.25 104 ASP A O 1
ATOM 812 N N . VAL A 1 105 ? 1.851 -1.549 -25.219 1.00 85.38 105 VAL A N 1
ATOM 813 C CA . VAL A 1 105 ? 1.447 -1.771 -23.832 1.00 85.38 105 VAL A CA 1
ATOM 814 C C . VAL A 1 105 ? 0.185 -0.968 -23.552 1.00 85.38 105 VAL A C 1
ATOM 816 O O . VAL A 1 105 ? 0.203 0.253 -23.649 1.00 85.38 105 VAL A O 1
ATOM 819 N N . SER A 1 106 ? -0.874 -1.648 -23.114 1.00 87.06 106 SER A N 1
ATOM 820 C CA . SER A 1 106 ? -2.069 -1.001 -22.568 1.00 87.06 106 SER A CA 1
ATOM 821 C C . SER A 1 106 ? -1.790 -0.443 -21.175 1.00 87.06 106 SER A C 1
ATOM 823 O O . SER A 1 106 ? -1.169 -1.129 -20.343 1.00 87.06 106 SER A O 1
ATOM 825 N N . LEU A 1 107 ? -2.314 0.749 -20.898 1.00 89.31 107 LEU A N 1
ATOM 826 C CA . LEU A 1 107 ? -2.230 1.409 -19.599 1.00 89.31 107 LEU A CA 1
ATOM 827 C C . LEU A 1 107 ? -0.806 1.399 -18.995 1.00 89.31 107 LEU A C 1
ATOM 829 O O . LEU A 1 107 ? -0.618 0.828 -17.918 1.00 89.31 107 LEU A O 1
ATOM 833 N N . PRO A 1 108 ? 0.233 1.954 -19.650 1.00 93.19 108 PRO A N 1
ATOM 834 C CA . PRO A 1 108 ? 1.559 2.065 -19.042 1.00 93.19 108 PRO A CA 1
ATOM 835 C C . PRO A 1 108 ? 1.553 3.031 -17.851 1.00 93.19 108 PRO A C 1
ATOM 837 O O . PRO A 1 108 ? 0.677 3.890 -17.738 1.00 93.19 108 PRO A O 1
ATOM 840 N N . GLY A 1 109 ? 2.535 2.899 -16.963 1.00 94.50 109 GLY A N 1
ATOM 841 C CA . GLY A 1 109 ? 2.763 3.896 -15.915 1.00 94.50 109 GLY A CA 1
ATOM 842 C C . GLY A 1 109 ? 3.605 5.086 -16.375 1.00 94.50 109 GLY A C 1
ATOM 843 O O . GLY A 1 109 ? 4.187 5.072 -17.460 1.00 94.5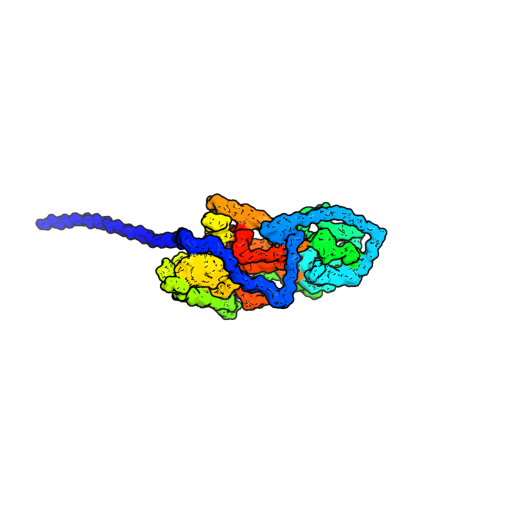0 109 GLY A O 1
ATOM 844 N N . ASN A 1 110 ? 3.697 6.101 -15.515 1.00 95.44 110 ASN A N 1
ATOM 845 C CA . ASN A 1 110 ? 4.558 7.281 -15.688 1.00 95.44 110 ASN A CA 1
ATOM 846 C C . ASN A 1 110 ? 5.399 7.608 -14.437 1.00 95.44 110 ASN A C 1
ATOM 848 O O . ASN A 1 110 ? 5.908 8.722 -14.296 1.00 95.44 110 ASN A O 1
ATOM 852 N N . VAL A 1 111 ? 5.551 6.643 -13.522 1.00 95.88 111 VAL A N 1
ATOM 853 C CA . VAL A 1 111 ? 6.485 6.733 -12.386 1.00 95.88 111 VAL A CA 1
ATOM 854 C C . VAL A 1 111 ? 7.916 6.906 -12.887 1.00 95.88 111 VAL A C 1
ATOM 856 O O . VAL A 1 111 ? 8.611 7.847 -12.499 1.00 95.88 111 VAL A O 1
ATOM 859 N N . GLY A 1 112 ? 8.322 5.993 -13.766 1.00 94.00 112 GLY A N 1
ATOM 860 C CA . GLY A 1 112 ? 9.573 6.038 -14.495 1.00 94.00 112 GLY A CA 1
ATOM 861 C C . GLY A 1 112 ? 9.451 6.902 -15.744 1.00 94.00 112 GLY A C 1
ATOM 862 O O . GLY A 1 112 ? 8.368 7.232 -16.224 1.00 94.00 112 GLY A O 1
ATOM 863 N N . LEU A 1 113 ? 10.604 7.260 -16.290 1.00 92.56 113 LEU A N 1
ATOM 864 C CA . LEU A 1 113 ? 10.690 8.097 -17.477 1.00 92.56 113 LEU A CA 1
ATOM 865 C C . LEU A 1 113 ? 10.123 7.393 -18.729 1.00 92.56 113 LEU A C 1
ATOM 867 O O . LEU A 1 113 ? 10.066 6.161 -18.799 1.00 92.56 113 LEU A O 1
ATOM 871 N N . ASN A 1 114 ? 9.746 8.168 -19.747 1.00 95.25 114 ASN A N 1
ATOM 872 C CA . ASN A 1 114 ? 9.362 7.624 -21.049 1.00 95.25 114 ASN A CA 1
ATOM 873 C C . ASN A 1 114 ? 10.599 7.086 -21.793 1.00 95.25 114 ASN A C 1
ATOM 875 O O . ASN A 1 114 ? 11.451 7.865 -22.213 1.00 95.25 114 ASN A O 1
ATOM 879 N N . ILE A 1 115 ? 10.686 5.762 -21.962 1.00 95.81 115 ILE A N 1
ATOM 880 C CA . ILE A 1 115 ? 11.812 5.073 -22.628 1.00 95.81 115 ILE A CA 1
ATOM 881 C C . ILE A 1 115 ? 11.486 4.642 -24.065 1.00 95.81 115 ILE A C 1
ATOM 883 O O . ILE A 1 115 ? 12.255 3.905 -24.673 1.00 95.81 115 ILE A O 1
ATOM 887 N N . SER A 1 116 ? 10.374 5.087 -24.651 1.00 95.56 116 SER A N 1
ATOM 888 C CA . SER A 1 116 ? 9.989 4.682 -26.016 1.00 95.56 116 SER A CA 1
ATOM 889 C C . SER A 1 116 ? 10.950 5.131 -27.120 1.00 95.56 116 SER A C 1
ATOM 891 O O . SER A 1 116 ? 10.950 4.567 -28.211 1.00 95.56 116 SER A O 1
ATOM 893 N N . THR A 1 117 ? 11.818 6.095 -26.822 1.00 96.81 117 THR A N 1
ATOM 894 C CA . THR A 1 117 ? 12.862 6.583 -27.729 1.00 96.81 117 THR A CA 1
ATOM 895 C C . THR A 1 117 ? 14.275 6.335 -27.201 1.00 96.81 117 THR A C 1
ATOM 897 O O . THR A 1 117 ? 15.211 6.971 -27.680 1.00 96.81 117 THR A O 1
ATOM 900 N N . VAL A 1 118 ? 14.457 5.469 -26.197 1.00 96.88 118 VAL A N 1
ATOM 901 C CA . VAL A 1 118 ? 15.763 5.278 -25.536 1.00 96.88 118 VAL A CA 1
ATOM 902 C C . VAL A 1 118 ? 16.866 4.827 -26.503 1.00 96.88 118 VAL A C 1
ATOM 904 O O . VAL A 1 118 ? 18.015 5.234 -26.357 1.00 96.88 118 VAL A O 1
ATOM 907 N N . GLY A 1 119 ? 16.530 4.067 -27.548 1.00 96.25 119 GLY A N 1
ATOM 908 C CA . GLY A 1 119 ? 17.466 3.674 -28.603 1.00 96.25 119 GLY A CA 1
ATOM 909 C C . GLY A 1 119 ? 17.988 4.858 -29.425 1.00 96.25 119 GLY A C 1
ATOM 910 O O . GLY A 1 119 ? 19.129 4.840 -29.882 1.00 96.25 119 GLY A O 1
ATOM 911 N N . SER A 1 120 ? 17.205 5.935 -29.549 1.00 96.62 120 SER A N 1
ATOM 912 C CA . SER A 1 120 ? 17.630 7.170 -30.226 1.00 96.62 120 SER A CA 1
ATOM 913 C C . SER A 1 120 ? 18.592 8.016 -29.388 1.00 96.62 120 SER A C 1
ATOM 915 O O . SER A 1 120 ? 19.249 8.898 -29.936 1.00 96.62 120 SER A O 1
ATOM 917 N N . TRP A 1 121 ? 18.709 7.755 -28.082 1.00 95.12 121 TRP A N 1
ATOM 918 C CA . TRP A 1 121 ? 19.603 8.505 -27.191 1.00 95.12 121 TRP A CA 1
ATOM 919 C C . TRP A 1 121 ? 21.072 8.117 -27.346 1.00 95.12 121 TRP A C 1
ATOM 921 O O . TRP A 1 121 ? 21.938 8.846 -26.872 1.00 95.12 121 TRP A O 1
ATOM 931 N N . ARG A 1 122 ? 21.355 6.984 -28.010 1.00 89.56 122 ARG A N 1
ATOM 932 C CA . ARG A 1 122 ? 22.716 6.487 -28.280 1.00 89.56 122 ARG A CA 1
ATOM 933 C C . ARG A 1 122 ? 23.589 6.403 -27.017 1.00 89.56 122 ARG A C 1
ATOM 935 O O . ARG A 1 122 ? 24.776 6.713 -27.057 1.00 89.56 122 ARG A O 1
ATOM 942 N N . LEU A 1 123 ? 22.989 5.991 -25.896 1.00 94.56 123 LEU A N 1
ATOM 943 C CA . LEU A 1 123 ? 23.723 5.714 -24.660 1.00 94.56 123 LEU A CA 1
ATOM 944 C C . LEU A 1 123 ? 24.700 4.539 -24.869 1.00 94.56 123 LEU A C 1
ATOM 946 O O . LEU A 1 123 ? 24.347 3.604 -25.594 1.00 94.56 123 LEU A O 1
ATOM 950 N N . PRO A 1 124 ? 25.877 4.537 -24.209 1.00 96.69 124 PRO A N 1
ATOM 951 C CA . PRO A 1 124 ? 26.757 3.370 -24.182 1.00 96.69 124 PRO A CA 1
ATOM 952 C C . PRO A 1 124 ? 26.011 2.114 -23.711 1.00 96.69 124 PRO A C 1
ATOM 954 O O . PRO A 1 124 ? 25.218 2.168 -22.765 1.00 96.69 124 PRO A O 1
ATOM 957 N N . GLU A 1 125 ? 26.246 0.978 -24.368 1.00 96.56 125 GLU A N 1
ATOM 958 C CA . GLU A 1 125 ? 25.495 -0.255 -24.099 1.00 96.56 125 GLU A CA 1
ATOM 959 C C . GLU A 1 125 ? 25.770 -0.791 -22.689 1.00 96.56 125 GLU A C 1
ATOM 961 O O . GLU A 1 125 ? 24.862 -1.287 -22.021 1.00 96.56 125 GLU A O 1
ATOM 966 N N . GLU A 1 126 ? 26.996 -0.615 -22.198 1.00 96.88 126 GLU A N 1
ATOM 967 C CA . GLU A 1 126 ? 27.402 -0.982 -20.845 1.00 96.88 126 GLU A CA 1
ATOM 968 C C . GLU A 1 126 ? 26.699 -0.126 -19.796 1.00 96.88 126 GLU A C 1
ATOM 970 O O . GLU A 1 126 ? 26.323 -0.641 -18.742 1.00 96.88 126 GLU A O 1
ATOM 975 N N . LEU A 1 127 ? 26.481 1.164 -20.083 1.00 96.38 127 LEU A N 1
ATOM 976 C CA . LEU A 1 127 ? 25.720 2.046 -19.202 1.00 96.38 127 LEU A CA 1
ATOM 977 C C . LEU A 1 127 ? 24.267 1.577 -19.121 1.00 96.38 127 LEU A C 1
ATOM 979 O O . LEU A 1 127 ? 23.735 1.436 -18.023 1.00 96.38 127 LEU A O 1
ATOM 983 N N . LEU A 1 128 ? 23.635 1.291 -20.263 1.00 96.44 128 LEU A N 1
ATOM 984 C CA . LEU A 1 128 ? 22.248 0.827 -20.292 1.00 96.44 128 LEU A CA 1
ATOM 985 C C . LEU A 1 128 ? 22.089 -0.522 -19.574 1.00 96.44 128 LEU A C 1
ATOM 987 O O . LEU A 1 128 ? 21.154 -0.696 -18.792 1.00 96.44 128 LEU A O 1
ATOM 991 N N . PHE A 1 129 ? 23.035 -1.445 -19.775 1.00 98.31 129 PHE A N 1
ATOM 992 C CA . PHE A 1 129 ? 23.093 -2.715 -19.052 1.00 98.31 129 PHE A CA 1
ATOM 993 C C . PHE A 1 129 ? 23.203 -2.506 -17.544 1.00 98.31 129 PHE A C 1
ATOM 995 O O . PHE A 1 129 ? 22.412 -3.067 -16.789 1.00 98.31 129 PHE A O 1
ATOM 1002 N N . ASN A 1 130 ? 24.153 -1.685 -17.096 1.00 98.19 130 ASN A N 1
ATOM 1003 C CA . ASN A 1 130 ? 24.397 -1.474 -15.674 1.00 98.19 130 ASN A CA 1
ATOM 1004 C C . ASN A 1 130 ? 23.270 -0.701 -14.985 1.00 98.19 130 ASN A C 1
ATOM 1006 O O . ASN A 1 130 ? 22.966 -0.986 -13.829 1.00 98.19 130 ASN A O 1
ATOM 1010 N N . TYR A 1 131 ? 22.592 0.204 -15.693 1.00 97.19 131 TYR A N 1
ATOM 1011 C CA . TYR A 1 131 ? 21.418 0.893 -15.160 1.00 97.19 131 TYR A CA 1
ATOM 1012 C C . TYR A 1 131 ? 20.247 -0.076 -14.934 1.00 97.19 131 TYR A C 1
ATOM 1014 O O . TYR A 1 131 ? 19.562 0.012 -13.918 1.00 97.19 131 TYR A O 1
ATOM 1022 N N . VAL A 1 132 ? 20.037 -1.039 -15.843 1.00 97.56 132 VAL A N 1
ATOM 1023 C CA . VAL A 1 132 ? 19.042 -2.108 -15.643 1.00 97.56 132 VAL A CA 1
ATOM 1024 C C . VAL A 1 132 ? 19.493 -3.090 -14.560 1.00 97.56 132 VAL A C 1
ATOM 1026 O O . VAL A 1 132 ? 18.673 -3.523 -13.754 1.00 97.56 132 VAL A O 1
ATOM 1029 N N . TYR A 1 133 ? 20.783 -3.429 -14.512 1.00 98.19 133 TYR A N 1
ATOM 1030 C CA . TYR A 1 133 ? 21.338 -4.362 -13.536 1.00 98.19 133 TYR A CA 1
ATOM 1031 C C . TYR A 1 133 ? 21.191 -3.847 -12.102 1.00 98.19 133 TYR A C 1
ATOM 1033 O O . TYR A 1 133 ? 20.668 -4.559 -11.244 1.00 98.19 133 TYR A O 1
ATOM 1041 N N . ASP A 1 134 ? 21.631 -2.616 -11.843 1.00 98.06 134 ASP A N 1
ATOM 1042 C CA . ASP A 1 134 ? 21.482 -1.959 -10.551 1.00 98.06 134 ASP A CA 1
ATOM 1043 C C . ASP A 1 134 ? 21.641 -0.437 -10.684 1.00 98.06 134 ASP A C 1
ATOM 1045 O O . ASP A 1 134 ? 22.737 0.108 -10.574 1.00 98.06 134 ASP A O 1
ATOM 1049 N N . ALA A 1 135 ? 20.531 0.27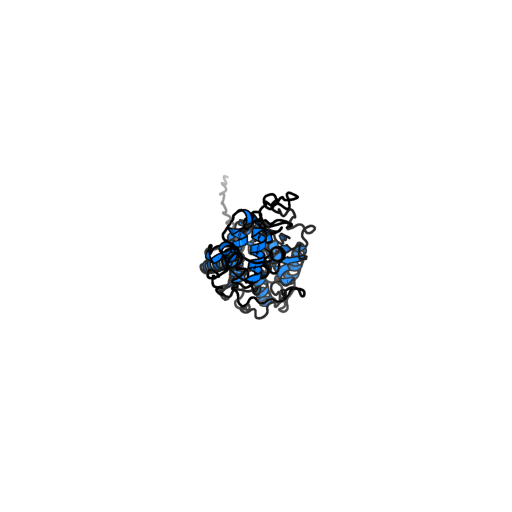8 -10.869 1.00 97.00 135 ALA A N 1
ATOM 1050 C CA . ALA A 1 135 ? 20.543 1.737 -10.970 1.00 97.00 135 ALA A CA 1
ATOM 1051 C C . ALA A 1 135 ? 21.091 2.446 -9.712 1.00 97.00 135 ALA A C 1
ATOM 1053 O O . ALA A 1 135 ? 21.468 3.618 -9.794 1.00 97.00 135 ALA A O 1
ATOM 1054 N N . ARG A 1 136 ? 21.174 1.762 -8.557 1.00 96.62 136 ARG A N 1
ATOM 1055 C CA . ARG A 1 136 ? 21.643 2.355 -7.290 1.00 96.62 136 ARG A CA 1
ATOM 1056 C C . ARG A 1 136 ? 23.111 2.766 -7.338 1.00 96.62 136 ARG A C 1
ATOM 1058 O O . ARG A 1 136 ? 23.502 3.646 -6.578 1.00 96.62 136 ARG A O 1
ATOM 1065 N N . ILE A 1 137 ? 23.898 2.186 -8.249 1.00 96.69 137 ILE A N 1
ATOM 1066 C CA . ILE A 1 137 ? 25.306 2.563 -8.451 1.00 96.69 137 ILE A CA 1
ATOM 1067 C C . ILE A 1 137 ? 25.453 3.988 -9.003 1.00 96.69 137 ILE A C 1
ATOM 1069 O O . ILE A 1 137 ? 26.478 4.626 -8.788 1.00 96.69 137 ILE A O 1
ATOM 1073 N N . TYR A 1 138 ? 24.427 4.485 -9.701 1.00 96.06 138 TYR A N 1
ATOM 1074 C CA . TYR A 1 138 ? 24.390 5.830 -10.280 1.00 96.06 138 TYR A CA 1
ATOM 1075 C C . TYR A 1 138 ? 23.471 6.769 -9.498 1.00 96.06 138 TYR A C 1
ATOM 1077 O O . TYR A 1 138 ? 23.728 7.967 -9.415 1.00 96.06 138 TYR A O 1
ATOM 1085 N N . ASN A 1 139 ? 22.379 6.233 -8.949 1.00 94.56 139 ASN A N 1
ATOM 1086 C CA . ASN A 1 139 ? 21.393 6.980 -8.186 1.00 94.56 139 ASN A CA 1
ATOM 1087 C C . ASN A 1 139 ? 20.936 6.172 -6.957 1.00 94.56 139 ASN A C 1
ATOM 1089 O O . ASN A 1 139 ? 20.022 5.350 -7.078 1.00 94.56 139 ASN A O 1
ATOM 1093 N N . PRO A 1 140 ? 21.506 6.415 -5.762 1.00 90.88 140 PRO A N 1
ATOM 1094 C CA . PRO A 1 140 ? 21.182 5.639 -4.566 1.00 90.88 140 PRO A CA 1
ATOM 1095 C C . PRO A 1 140 ? 19.734 5.824 -4.084 1.00 90.88 140 PRO A C 1
ATOM 1097 O O . PRO A 1 140 ? 19.225 4.969 -3.361 1.00 90.88 140 PRO A O 1
ATOM 1100 N N . THR A 1 141 ? 19.046 6.896 -4.495 1.00 90.44 141 THR A N 1
ATOM 1101 C CA . THR A 1 141 ? 17.644 7.173 -4.129 1.00 90.44 141 THR A CA 1
ATOM 1102 C C . THR A 1 141 ? 16.643 6.700 -5.185 1.00 90.44 141 THR A C 1
ATOM 1104 O O . THR A 1 141 ? 15.450 6.979 -5.078 1.00 90.44 141 THR A O 1
ATOM 1107 N N . THR A 1 142 ? 17.100 5.962 -6.202 1.00 94.19 142 THR A N 1
ATOM 1108 C CA . THR A 1 142 ? 16.239 5.453 -7.272 1.00 94.19 142 THR A CA 1
ATOM 1109 C C . THR A 1 142 ? 15.072 4.606 -6.747 1.00 94.19 142 THR A C 1
ATOM 1111 O O . THR A 1 142 ? 15.182 3.859 -5.767 1.00 94.19 142 THR A O 1
ATOM 1114 N N . VAL A 1 143 ? 13.943 4.708 -7.449 1.00 94.69 143 VAL A N 1
ATOM 1115 C CA . VAL A 1 143 ? 12.772 3.830 -7.289 1.00 94.69 143 VAL A CA 1
ATOM 1116 C C . VAL A 1 143 ? 12.795 2.662 -8.283 1.00 94.69 143 VAL A C 1
ATOM 1118 O O . VAL A 1 143 ? 11.873 1.853 -8.320 1.00 94.69 143 VAL A O 1
ATOM 1121 N N . MET A 1 144 ? 13.828 2.577 -9.129 1.00 96.12 144 MET A N 1
ATOM 1122 C CA . MET A 1 144 ? 13.997 1.470 -10.063 1.00 96.12 144 MET A CA 1
ATOM 1123 C C . MET A 1 144 ? 14.468 0.220 -9.305 1.00 96.12 144 MET A C 1
ATOM 1125 O O . MET A 1 144 ? 15.493 0.289 -8.621 1.00 96.12 144 MET A O 1
ATOM 1129 N N . PRO A 1 145 ? 13.770 -0.924 -9.437 1.00 95.88 145 PRO A N 1
ATOM 1130 C CA . PRO A 1 145 ? 14.219 -2.163 -8.823 1.00 95.88 145 PRO A CA 1
ATOM 1131 C C . PRO A 1 145 ? 15.616 -2.566 -9.322 1.00 95.88 145 PRO A C 1
ATOM 1133 O O . PRO A 1 145 ? 15.887 -2.463 -10.521 1.00 95.88 145 PRO A O 1
ATOM 1136 N N . PRO A 1 146 ? 16.500 -3.061 -8.443 1.00 96.00 146 PRO A N 1
ATOM 1137 C CA . PRO A 1 146 ? 17.817 -3.559 -8.834 1.00 96.00 146 PRO A CA 1
ATOM 1138 C C . PRO A 1 146 ? 17.697 -4.951 -9.484 1.00 96.00 146 PRO A C 1
ATOM 1140 O O . PRO A 1 146 ? 17.851 -5.981 -8.827 1.00 96.00 146 PRO A O 1
ATOM 1143 N N . PHE A 1 147 ? 17.344 -4.999 -10.774 1.00 97.50 147 PHE A N 1
ATOM 1144 C CA . PHE A 1 147 ? 16.921 -6.243 -11.431 1.00 97.50 147 PHE A CA 1
ATOM 1145 C C . PHE A 1 147 ? 17.985 -7.341 -11.442 1.00 97.50 147 PHE A C 1
ATOM 1147 O O . PHE A 1 147 ? 17.636 -8.513 -11.311 1.00 97.50 147 PHE A O 1
ATOM 1154 N N . GLY A 1 148 ? 19.255 -6.981 -11.605 1.00 96.62 148 GLY A N 1
ATOM 1155 C CA . GLY A 1 148 ? 20.367 -7.925 -11.624 1.00 96.62 148 GLY A CA 1
ATOM 1156 C C . GLY A 1 148 ? 20.830 -8.302 -10.224 1.00 96.62 148 GLY A C 1
ATOM 1157 O O . GLY A 1 148 ? 20.846 -9.480 -9.880 1.00 96.62 148 GLY A O 1
ATOM 1158 N N . SER A 1 149 ? 21.170 -7.313 -9.393 1.00 95.44 149 SER A N 1
ATOM 1159 C CA . SER A 1 149 ? 21.750 -7.576 -8.067 1.00 95.44 149 SER A CA 1
ATOM 1160 C C . SER A 1 149 ? 20.769 -8.155 -7.047 1.00 95.44 149 SER A C 1
ATOM 1162 O O . SER A 1 149 ? 21.215 -8.821 -6.119 1.00 95.44 149 SER A O 1
ATOM 1164 N N . ASN A 1 150 ? 19.456 -7.998 -7.251 1.00 94.50 150 ASN A N 1
ATOM 1165 C CA . ASN A 1 150 ? 18.438 -8.728 -6.487 1.00 94.50 150 ASN A CA 1
ATOM 1166 C C . ASN A 1 150 ? 17.911 -9.978 -7.215 1.00 94.50 150 ASN A C 1
ATOM 1168 O O . ASN A 1 150 ? 16.874 -10.517 -6.822 1.00 94.50 150 ASN A O 1
ATOM 1172 N N . GLU A 1 151 ? 18.602 -10.449 -8.257 1.00 93.38 151 GLU A N 1
ATOM 1173 C CA . GLU A 1 151 ? 18.318 -11.717 -8.946 1.00 93.38 151 GLU A CA 1
ATOM 1174 C C . GLU A 1 151 ? 16.892 -11.804 -9.530 1.00 93.38 151 GLU A C 1
ATOM 1176 O O . GLU A 1 151 ? 16.282 -12.872 -9.610 1.00 93.38 151 GLU A O 1
ATOM 1181 N N . ILE A 1 152 ? 16.323 -10.668 -9.950 1.00 95.12 152 ILE A N 1
ATOM 1182 C CA . ILE A 1 152 ? 15.022 -10.627 -10.639 1.00 95.12 152 ILE A CA 1
ATOM 1183 C C . ILE A 1 152 ? 15.190 -11.074 -12.099 1.00 95.12 152 ILE A C 1
ATOM 1185 O O . ILE A 1 152 ? 14.334 -11.782 -12.639 1.00 95.12 152 ILE A O 1
ATOM 1189 N N . LEU A 1 153 ? 16.286 -10.647 -12.730 1.00 97.75 153 LEU A N 1
ATOM 1190 C CA . LEU A 1 153 ? 16.701 -11.002 -14.083 1.00 97.75 153 LEU A CA 1
ATOM 1191 C C . LEU A 1 153 ? 18.145 -11.510 -14.058 1.00 97.75 153 LEU A C 1
ATOM 1193 O O . LEU A 1 153 ? 19.001 -10.943 -13.381 1.00 97.75 153 LEU A O 1
ATOM 1197 N N . SER A 1 154 ? 18.437 -12.546 -14.843 1.00 97.50 154 SER A N 1
ATOM 1198 C CA . SER A 1 154 ? 19.829 -12.946 -15.088 1.00 97.50 154 SER A CA 1
ATOM 1199 C C . SER A 1 154 ? 20.560 -11.926 -15.973 1.00 97.50 154 SER A C 1
ATOM 1201 O O . SER A 1 154 ? 19.929 -11.155 -16.698 1.00 97.50 154 SER A O 1
ATOM 1203 N N . LYS A 1 155 ? 21.900 -11.975 -16.010 1.00 97.31 155 LYS A N 1
ATOM 1204 C CA . LYS A 1 155 ? 22.696 -11.156 -16.945 1.00 97.31 155 LYS A CA 1
ATOM 1205 C C . LYS A 1 155 ? 22.245 -11.335 -18.398 1.00 97.31 155 LYS A C 1
ATOM 1207 O O . LYS A 1 155 ? 22.049 -10.343 -19.086 1.00 97.31 155 LYS A O 1
ATOM 1212 N N . SER A 1 156 ? 22.008 -12.575 -18.835 1.00 97.94 156 SER A N 1
ATOM 1213 C CA . SER A 1 156 ? 21.527 -12.861 -20.197 1.00 97.94 156 SER A CA 1
ATOM 1214 C C . SER A 1 156 ? 20.157 -12.239 -20.489 1.00 97.94 156 SER A C 1
ATOM 1216 O O . SER A 1 156 ? 19.947 -11.667 -21.551 1.00 97.94 156 SER A O 1
ATOM 1218 N N . GLU A 1 157 ? 19.251 -12.244 -19.511 1.00 98.38 157 GLU A N 1
ATOM 1219 C CA . GLU A 1 157 ? 17.937 -11.612 -19.650 1.00 98.38 157 GLU A CA 1
ATOM 1220 C C . GLU A 1 157 ? 18.037 -10.085 -19.686 1.00 98.38 157 GLU A C 1
ATOM 1222 O O . GLU A 1 157 ? 17.274 -9.429 -20.391 1.00 98.38 157 GLU A O 1
ATOM 1227 N N . ILE A 1 158 ? 18.990 -9.499 -18.957 1.00 98.50 158 ILE A N 1
ATOM 1228 C CA . ILE A 1 158 ? 19.269 -8.063 -19.043 1.00 98.50 158 ILE A CA 1
ATOM 1229 C C . ILE A 1 158 ? 19.855 -7.719 -20.417 1.00 98.50 158 ILE A C 1
ATOM 1231 O O . ILE A 1 158 ? 19.471 -6.701 -20.986 1.00 98.50 158 ILE A O 1
ATOM 1235 N N . MET A 1 159 ? 20.712 -8.569 -20.994 1.00 98.44 159 MET A N 1
ATOM 1236 C CA . MET A 1 159 ? 21.189 -8.387 -22.372 1.00 98.44 159 MET A CA 1
ATOM 1237 C C . MET A 1 159 ? 20.024 -8.403 -23.370 1.00 98.44 159 MET A C 1
ATOM 1239 O O . MET A 1 159 ? 19.952 -7.511 -24.210 1.00 98.44 159 MET A O 1
ATOM 1243 N N . ASP A 1 160 ? 19.073 -9.336 -23.235 1.00 98.56 160 ASP A N 1
ATOM 1244 C CA . ASP A 1 160 ? 17.847 -9.368 -24.048 1.00 98.56 160 ASP A CA 1
ATOM 1245 C C . ASP A 1 160 ? 17.046 -8.056 -23.918 1.00 98.56 160 ASP A C 1
ATOM 1247 O O . ASP A 1 160 ? 16.622 -7.470 -24.919 1.00 98.56 160 ASP A O 1
ATOM 1251 N N . VAL A 1 161 ? 16.868 -7.556 -22.686 1.00 98.00 161 VAL A N 1
ATOM 1252 C CA . VAL A 1 161 ? 16.200 -6.269 -22.412 1.00 98.00 161 VAL A CA 1
ATOM 1253 C C . VAL A 1 161 ? 16.935 -5.113 -23.087 1.00 98.00 161 VAL A C 1
ATOM 1255 O O . VAL A 1 161 ? 16.304 -4.337 -23.801 1.00 98.00 161 VAL A O 1
ATOM 1258 N N . VAL A 1 162 ? 18.254 -5.005 -22.921 1.00 98.12 162 VAL A N 1
ATOM 1259 C CA . VAL A 1 162 ? 19.069 -3.950 -23.546 1.00 98.12 162 VAL A CA 1
ATOM 1260 C C . VAL A 1 162 ? 18.976 -4.014 -25.070 1.00 98.12 162 VAL A C 1
ATOM 1262 O O . VAL A 1 162 ? 18.778 -2.981 -25.714 1.00 98.12 162 VAL A O 1
ATOM 1265 N N . SER A 1 163 ? 19.035 -5.212 -25.658 1.00 98.00 163 SER A N 1
ATOM 1266 C CA . SER A 1 163 ? 18.850 -5.402 -27.098 1.00 98.00 163 SER A CA 1
ATOM 1267 C C . SER A 1 163 ? 17.486 -4.905 -27.573 1.00 98.00 163 SER A C 1
ATOM 1269 O O . SER A 1 163 ? 17.425 -4.279 -28.628 1.00 98.00 163 SER A O 1
ATOM 1271 N N . TYR A 1 164 ? 16.413 -5.096 -26.799 1.00 97.38 164 TYR A N 1
ATOM 1272 C CA . TYR A 1 164 ? 15.107 -4.513 -27.119 1.00 97.38 164 TYR A CA 1
ATOM 1273 C C . TYR A 1 164 ? 15.082 -2.989 -26.964 1.00 97.38 164 TYR A C 1
ATOM 1275 O O . TYR A 1 164 ? 14.623 -2.304 -27.877 1.00 97.38 164 TYR A O 1
ATOM 1283 N N . LEU A 1 165 ? 15.610 -2.439 -25.866 1.00 96.94 165 LEU A N 1
ATOM 1284 C CA . LEU A 1 165 ? 15.655 -0.989 -25.626 1.00 96.94 165 LEU A CA 1
ATOM 1285 C C . LEU A 1 165 ? 16.348 -0.242 -26.778 1.00 96.94 165 LEU A C 1
ATOM 1287 O O . LEU A 1 165 ? 15.864 0.799 -27.217 1.00 96.94 165 LEU A O 1
ATOM 1291 N N . LYS A 1 166 ? 17.417 -0.811 -27.347 1.00 96.00 166 LYS A N 1
ATOM 1292 C CA . LYS A 1 166 ? 18.116 -0.258 -28.523 1.00 96.00 166 LYS A CA 1
ATOM 1293 C C . LYS A 1 166 ? 17.229 -0.139 -29.769 1.00 96.00 166 LYS A C 1
ATOM 1295 O O . LYS A 1 166 ? 17.488 0.710 -30.616 1.00 96.00 166 LYS A O 1
ATOM 1300 N N . THR A 1 167 ? 16.179 -0.954 -29.891 1.00 96.12 167 THR A N 1
ATOM 1301 C CA . THR A 1 167 ? 15.227 -0.882 -31.018 1.00 96.12 167 THR A CA 1
ATOM 1302 C C . THR A 1 167 ? 14.211 0.257 -30.878 1.00 96.12 167 THR A C 1
ATOM 1304 O O . THR A 1 167 ? 13.582 0.654 -31.861 1.00 96.12 167 THR A O 1
ATOM 1307 N N . LEU A 1 168 ? 14.056 0.813 -29.672 1.00 96.50 168 LEU A N 1
ATOM 1308 C CA . LEU A 1 168 ? 13.046 1.816 -29.344 1.00 96.50 168 LEU A CA 1
ATOM 1309 C C . LEU A 1 168 ? 13.487 3.212 -29.799 1.00 96.50 168 LEU A C 1
ATOM 1311 O O . LEU A 1 168 ? 14.180 3.925 -29.077 1.00 96.50 168 LEU A O 1
ATOM 1315 N N . THR A 1 169 ? 13.099 3.604 -31.012 1.00 96.75 169 THR A N 1
ATOM 1316 C CA . THR A 1 169 ? 13.525 4.876 -31.631 1.00 96.75 169 THR A CA 1
ATOM 1317 C C . THR A 1 169 ? 12.390 5.864 -31.892 1.00 96.75 169 THR A C 1
ATOM 1319 O O . THR A 1 169 ? 12.646 7.000 -32.298 1.00 96.75 169 THR A O 1
ATOM 1322 N N . LYS A 1 170 ? 11.137 5.463 -31.650 1.00 96.06 170 LYS A N 1
ATOM 1323 C CA . LYS A 1 170 ? 9.937 6.240 -31.984 1.00 96.06 170 LYS A CA 1
ATOM 1324 C C . LYS A 1 170 ? 9.080 6.474 -30.739 1.00 96.06 170 LYS A C 1
ATOM 1326 O O . LYS A 1 170 ? 8.884 5.531 -29.975 1.00 96.06 170 LYS A O 1
ATOM 1331 N N . PRO A 1 171 ? 8.542 7.689 -30.544 1.00 94.25 171 PRO A N 1
ATOM 1332 C CA . PRO A 1 171 ? 7.662 7.959 -29.416 1.00 94.25 171 PRO A CA 1
ATOM 1333 C C . PRO A 1 171 ? 6.409 7.080 -29.488 1.00 94.25 171 PRO A C 1
ATOM 1335 O O . PRO A 1 171 ? 5.902 6.805 -30.579 1.00 94.25 171 PRO A O 1
ATOM 1338 N N . VAL A 1 172 ? 5.895 6.662 -28.327 1.00 94.00 172 VAL A N 1
ATOM 1339 C CA . VAL A 1 172 ? 4.577 6.012 -28.260 1.00 94.00 172 VAL A CA 1
ATOM 1340 C C . VAL A 1 172 ? 3.522 6.972 -28.784 1.00 94.00 172 VAL A C 1
ATOM 1342 O O . VAL A 1 172 ? 3.436 8.119 -28.347 1.00 94.00 172 VAL A O 1
ATOM 1345 N N . LYS A 1 173 ? 2.691 6.468 -29.691 1.00 91.50 173 LYS A N 1
ATOM 1346 C CA . LYS A 1 173 ? 1.408 7.071 -30.017 1.00 91.50 173 LYS A CA 1
ATOM 1347 C C . LYS A 1 173 ? 0.346 6.313 -29.230 1.00 91.50 173 LYS A C 1
ATOM 1349 O O . LYS A 1 173 ? 0.222 5.107 -29.403 1.00 91.50 173 LYS A O 1
ATOM 1354 N N . PHE A 1 174 ? -0.358 7.008 -28.347 1.00 90.75 174 PHE A N 1
ATOM 1355 C CA . PHE A 1 174 ? -1.477 6.429 -27.611 1.00 90.75 174 PHE A CA 1
ATOM 1356 C C . PHE A 1 174 ? -2.725 6.420 -28.491 1.00 90.75 174 PHE A C 1
ATOM 1358 O O . PHE A 1 174 ? -2.986 7.400 -29.195 1.00 90.75 174 PHE A O 1
ATOM 1365 N N . ASP A 1 175 ? -3.480 5.325 -28.444 1.00 85.44 175 ASP A N 1
ATOM 1366 C CA . ASP A 1 175 ? -4.701 5.161 -29.239 1.00 85.44 175 ASP A CA 1
ATOM 1367 C C . ASP A 1 175 ? -5.844 6.041 -28.715 1.00 85.44 175 ASP A C 1
ATOM 1369 O O . ASP A 1 175 ? -6.684 6.506 -29.483 1.00 85.44 175 ASP A O 1
ATOM 1373 N N . ASN A 1 176 ? -5.855 6.313 -27.408 1.00 86.69 176 ASN A N 1
ATOM 1374 C CA . ASN A 1 176 ? -6.854 7.132 -26.729 1.00 86.69 176 ASN A CA 1
ATOM 1375 C C . ASN A 1 176 ? -6.229 7.880 -25.529 1.00 86.69 176 ASN A C 1
ATOM 1377 O O . ASN A 1 176 ? -5.075 7.653 -25.156 1.00 86.69 176 ASN A O 1
ATOM 1381 N N . SER A 1 177 ? -6.987 8.802 -24.931 1.00 86.75 177 SER A N 1
ATOM 1382 C CA . SER A 1 177 ? -6.549 9.576 -23.759 1.00 86.75 177 SER A CA 1
ATOM 1383 C C . SER A 1 177 ? -6.420 8.743 -22.484 1.00 86.75 177 SER A C 1
ATOM 1385 O O . SER A 1 177 ? -5.665 9.129 -21.596 1.00 86.75 177 SER A O 1
ATOM 1387 N N . GLU A 1 178 ? -7.134 7.622 -22.379 1.00 85.94 178 GLU A N 1
ATOM 1388 C CA . GLU A 1 178 ? -7.063 6.729 -21.221 1.00 85.94 178 GLU A CA 1
ATOM 1389 C C . GLU A 1 178 ? -5.769 5.917 -21.209 1.00 85.94 178 GLU A C 1
ATOM 1391 O O . GLU A 1 178 ? -5.278 5.576 -20.144 1.00 85.94 178 GLU A O 1
ATOM 1396 N N . ASP A 1 179 ? -5.155 5.638 -22.356 1.00 87.94 179 ASP A N 1
ATOM 1397 C CA . ASP A 1 179 ? -3.862 4.960 -22.415 1.00 87.94 179 ASP A CA 1
ATOM 1398 C C . ASP A 1 179 ? -2.688 5.905 -22.141 1.00 87.94 179 ASP A C 1
ATOM 1400 O O . ASP A 1 179 ? -1.645 5.453 -21.665 1.00 87.94 179 ASP A O 1
ATOM 1404 N N . ASP A 1 180 ? -2.863 7.212 -22.338 1.00 92.25 180 ASP A N 1
ATOM 1405 C CA . ASP A 1 180 ? -1.860 8.234 -22.038 1.00 92.25 180 ASP A CA 1
ATOM 1406 C C . ASP A 1 180 ? -1.891 8.617 -20.543 1.00 92.25 180 ASP A C 1
ATOM 1408 O O . ASP A 1 180 ? -2.773 9.364 -20.113 1.00 92.25 180 ASP A O 1
ATOM 1412 N N . PRO A 1 181 ? -0.923 8.176 -19.713 1.00 92.94 181 PRO A N 1
ATOM 1413 C CA . PRO A 1 181 ? -0.931 8.468 -18.278 1.00 92.94 181 PRO A CA 1
ATOM 1414 C C . PRO A 1 181 ? -0.804 9.965 -17.950 1.00 92.94 181 PRO A C 1
ATOM 1416 O O . PRO A 1 181 ? -1.030 10.341 -16.804 1.00 92.94 181 PRO A O 1
ATOM 1419 N N . SER A 1 182 ? -0.444 10.824 -18.915 1.00 91.31 182 SER A N 1
ATOM 1420 C CA . SER A 1 182 ? -0.459 12.284 -18.735 1.00 91.31 182 SER A CA 1
ATOM 1421 C C . SER A 1 182 ? -1.844 12.914 -18.924 1.00 91.31 182 SER A C 1
ATOM 1423 O O . SER A 1 182 ? -2.053 14.052 -18.512 1.00 91.31 182 SER A O 1
ATOM 1425 N N . LYS A 1 183 ? -2.785 12.181 -19.531 1.00 93.06 183 LYS A N 1
ATOM 1426 C CA . LYS A 1 183 ? -4.150 12.638 -19.831 1.00 93.06 183 LYS A CA 1
ATOM 1427 C C . LYS A 1 183 ? -5.231 11.882 -19.064 1.00 93.06 183 LYS A C 1
ATOM 1429 O O . LYS A 1 183 ? -6.375 12.329 -19.063 1.00 93.06 183 LYS A O 1
ATOM 1434 N N . ARG A 1 184 ? -4.895 10.760 -18.419 1.00 92.31 184 ARG A N 1
ATOM 1435 C CA . ARG A 1 184 ? -5.837 10.027 -17.566 1.00 92.31 184 ARG A CA 1
ATOM 1436 C C . ARG A 1 184 ? -6.356 10.925 -16.441 1.00 92.31 184 ARG A C 1
ATOM 1438 O O . ARG A 1 184 ? -5.537 11.494 -15.713 1.00 92.31 184 ARG A O 1
ATOM 1445 N N . PRO A 1 185 ? -7.680 11.012 -16.244 1.00 90.75 185 PRO A N 1
ATOM 1446 C CA . PRO A 1 185 ? -8.226 11.718 -15.098 1.00 90.75 185 PRO A CA 1
ATOM 1447 C C . PRO A 1 185 ? -7.844 10.986 -13.808 1.00 90.75 185 PRO A C 1
ATOM 1449 O O . PRO A 1 185 ? -7.883 9.755 -13.748 1.00 90.75 185 PRO A O 1
ATOM 1452 N N . SER A 1 186 ? -7.484 11.744 -12.771 1.00 89.69 186 SER A N 1
ATOM 1453 C CA . SER A 1 186 ? -7.306 11.178 -11.433 1.00 89.69 186 SER A CA 1
ATOM 1454 C C . SER A 1 186 ? -8.620 10.524 -10.977 1.00 89.69 186 SER A C 1
ATOM 1456 O O . SER A 1 186 ? -9.671 11.167 -11.090 1.00 89.69 186 SER A O 1
ATOM 1458 N N . PRO A 1 187 ? -8.605 9.272 -10.478 1.00 89.06 187 PRO A N 1
ATOM 1459 C CA . PRO A 1 187 ? -9.807 8.630 -9.972 1.00 89.06 187 PRO A CA 1
ATOM 1460 C C . PRO A 1 187 ? -10.401 9.442 -8.824 1.00 89.06 187 PRO A C 1
ATOM 1462 O O . PRO A 1 187 ? -9.706 9.786 -7.870 1.00 89.06 187 PRO A O 1
ATOM 1465 N N . THR A 1 188 ? -11.697 9.716 -8.909 1.00 87.50 188 THR A N 1
ATOM 1466 C CA . THR A 1 188 ? -12.466 10.315 -7.817 1.00 87.50 188 THR A CA 1
ATOM 1467 C C . THR A 1 188 ? -13.449 9.270 -7.322 1.00 87.50 188 THR A C 1
ATOM 1469 O O . THR A 1 188 ? -14.194 8.701 -8.122 1.00 87.50 188 THR A O 1
ATOM 1472 N N . GLU A 1 189 ? -13.426 8.985 -6.022 1.00 89.88 189 GLU A N 1
ATOM 1473 C CA . GLU A 1 189 ? -14.475 8.173 -5.414 1.00 89.88 189 GLU A CA 1
ATOM 1474 C C . GLU A 1 189 ? -15.741 9.023 -5.343 1.00 89.88 189 GLU A C 1
ATOM 1476 O O . GLU A 1 189 ? -15.735 10.089 -4.734 1.00 89.88 189 GLU A O 1
ATOM 1481 N N . THR A 1 190 ? -16.782 8.585 -6.042 1.00 91.81 190 THR A N 1
ATOM 1482 C CA . THR A 1 190 ? -18.050 9.323 -6.165 1.00 91.81 190 THR A CA 1
ATOM 1483 C C . THR A 1 190 ? -19.167 8.686 -5.361 1.00 91.81 190 THR A C 1
ATOM 1485 O O . THR A 1 190 ? -20.193 9.330 -5.169 1.00 91.81 190 THR A O 1
ATOM 1488 N N . ARG A 1 191 ? -18.958 7.453 -4.889 1.00 94.12 191 ARG A N 1
ATOM 1489 C CA . ARG A 1 191 ? -19.902 6.765 -4.018 1.00 94.12 191 ARG A CA 1
ATOM 1490 C C . ARG A 1 191 ? -19.879 7.367 -2.626 1.00 94.12 191 ARG A C 1
ATOM 1492 O O . ARG A 1 191 ? -18.813 7.759 -2.138 1.00 94.12 191 ARG A O 1
ATOM 1499 N N . ASP A 1 192 ? -21.034 7.375 -1.981 1.00 95.00 192 ASP A N 1
ATOM 1500 C CA . ASP A 1 192 ? -21.119 7.685 -0.564 1.00 95.00 192 ASP A CA 1
ATOM 1501 C C . ASP A 1 192 ? -20.605 6.485 0.245 1.00 95.00 192 ASP A C 1
ATOM 1503 O O . ASP A 1 192 ? -21.005 5.337 0.050 1.00 95.00 192 ASP A O 1
ATOM 1507 N N . ASN A 1 193 ? -19.678 6.747 1.165 1.00 96.38 193 ASN A N 1
ATOM 1508 C CA . ASN A 1 193 ? -19.179 5.724 2.074 1.00 96.38 193 ASN A CA 1
ATOM 1509 C C . ASN A 1 193 ? -20.295 5.192 2.990 1.00 96.38 193 ASN A C 1
ATOM 1511 O O . ASN A 1 193 ? -20.229 4.036 3.395 1.00 96.38 193 ASN A O 1
ATOM 1515 N N . LEU A 1 194 ? -21.278 6.020 3.353 1.00 96.75 194 LEU A N 1
ATOM 1516 C CA . LEU A 1 194 ? -22.275 5.684 4.373 1.00 96.75 194 LEU A CA 1
ATOM 1517 C C . LEU A 1 194 ? -23.640 5.291 3.791 1.00 96.75 194 LEU A C 1
ATOM 1519 O O . LEU A 1 194 ? -24.558 5.004 4.556 1.00 96.75 194 LEU A O 1
ATOM 1523 N N . ASP A 1 195 ? -23.777 5.243 2.464 1.00 96.19 195 ASP A N 1
ATOM 1524 C CA . ASP A 1 195 ? -24.974 4.713 1.811 1.00 96.19 195 ASP A CA 1
ATOM 1525 C C . ASP A 1 195 ? -24.916 3.177 1.777 1.00 96.19 195 ASP A C 1
ATOM 1527 O O . ASP A 1 195 ? -24.040 2.576 1.152 1.00 96.19 195 ASP A O 1
ATOM 1531 N N . GLU A 1 196 ? -25.868 2.529 2.446 1.00 94.62 196 GLU A N 1
ATOM 1532 C CA . GLU A 1 196 ? -25.973 1.070 2.541 1.00 94.62 196 GLU A CA 1
ATOM 1533 C C . GLU A 1 196 ? -26.231 0.386 1.188 1.00 94.62 196 GLU A C 1
ATOM 1535 O O . GLU A 1 196 ? -25.857 -0.774 1.000 1.00 94.62 196 GLU A O 1
ATOM 1540 N N . PHE A 1 197 ? -26.838 1.091 0.228 1.00 95.06 197 PHE A N 1
ATOM 1541 C CA . PHE A 1 197 ? -27.093 0.573 -1.116 1.00 95.06 197 PHE A CA 1
ATOM 1542 C C . PHE A 1 197 ? -25.855 0.654 -2.016 1.00 95.06 197 PHE A C 1
ATOM 1544 O O . PHE A 1 197 ? -25.706 -0.167 -2.926 1.00 95.06 197 PHE A O 1
ATOM 1551 N N . GLU A 1 198 ? -24.954 1.610 -1.770 1.00 95.38 198 GLU A N 1
ATOM 1552 C CA . GLU A 1 198 ? -23.711 1.767 -2.537 1.00 95.38 198 GLU A CA 1
ATOM 1553 C C . GLU A 1 198 ? -22.515 1.054 -1.897 1.00 95.38 198 GLU A C 1
ATOM 1555 O O . GLU A 1 198 ? -21.639 0.550 -2.614 1.00 95.38 198 GLU A O 1
ATOM 1560 N N . ASN A 1 199 ? -22.473 0.997 -0.561 1.00 97.50 199 ASN A N 1
ATOM 1561 C CA . ASN A 1 199 ? -21.381 0.425 0.209 1.00 97.50 199 ASN A CA 1
ATOM 1562 C C . ASN A 1 199 ? -21.800 -0.834 0.986 1.00 97.50 199 ASN A C 1
ATOM 1564 O O . ASN A 1 199 ? -22.218 -0.742 2.142 1.00 97.50 199 ASN A O 1
ATOM 1568 N N . PRO A 1 200 ? -21.535 -2.040 0.439 1.00 96.88 200 PRO A N 1
ATOM 1569 C CA . PRO A 1 200 ? -21.747 -3.299 1.157 1.00 96.88 200 PRO A CA 1
ATOM 1570 C C . PRO A 1 200 ? -20.984 -3.398 2.486 1.00 96.88 200 PRO A C 1
ATOM 1572 O O . PRO A 1 200 ? -21.328 -4.214 3.336 1.00 96.88 200 PRO A O 1
ATOM 1575 N N . GLY A 1 201 ? -19.948 -2.574 2.684 1.00 97.19 201 GLY A N 1
ATOM 1576 C CA . GLY A 1 201 ? -19.236 -2.468 3.952 1.00 97.19 201 GLY A CA 1
ATOM 1577 C C . GLY A 1 201 ? -20.115 -2.017 5.118 1.00 97.19 201 GLY A C 1
ATOM 1578 O O . GLY A 1 201 ? -19.768 -2.325 6.253 1.00 97.19 201 GLY A O 1
ATOM 1579 N N . MET A 1 202 ? -21.246 -1.350 4.866 1.00 98.00 202 MET A N 1
ATOM 1580 C CA . MET A 1 202 ? -22.172 -0.906 5.913 1.00 98.00 202 MET A CA 1
ATOM 1581 C C . MET A 1 202 ? -22.762 -2.056 6.736 1.00 98.00 202 MET A C 1
ATOM 1583 O O . MET A 1 202 ? -23.027 -1.868 7.918 1.00 98.00 202 MET A O 1
ATOM 1587 N N . PHE A 1 203 ? -22.843 -3.274 6.187 1.00 96.88 203 PHE A N 1
ATOM 1588 C CA . PHE A 1 203 ? -23.250 -4.466 6.947 1.00 96.88 203 PHE A CA 1
ATOM 1589 C C . PHE A 1 203 ? -22.397 -4.697 8.212 1.00 96.88 203 PHE A C 1
ATOM 1591 O O . PHE A 1 203 ? -22.888 -5.183 9.228 1.00 96.88 203 PHE A O 1
ATOM 1598 N N . ALA A 1 204 ? -21.123 -4.292 8.190 1.00 98.00 204 ALA A N 1
ATOM 1599 C CA . ALA A 1 204 ? -20.232 -4.393 9.344 1.00 98.00 204 ALA A CA 1
ATOM 1600 C C . ALA A 1 204 ? -20.674 -3.542 10.544 1.00 98.00 204 ALA A C 1
ATOM 1602 O O . ALA A 1 204 ? -20.316 -3.871 11.674 1.00 98.00 204 ALA A O 1
ATOM 1603 N N . VAL A 1 205 ? -21.447 -2.473 10.318 1.00 98.06 205 VAL A N 1
ATOM 1604 C CA . VAL A 1 205 ? -22.023 -1.655 11.394 1.00 98.06 205 VAL A CA 1
ATOM 1605 C C . VAL A 1 205 ? -23.012 -2.496 12.202 1.00 98.06 205 VAL A C 1
ATOM 1607 O O . VAL A 1 205 ? -22.876 -2.564 13.420 1.00 98.06 205 VAL A O 1
ATOM 1610 N N . THR A 1 206 ? -23.918 -3.213 11.527 1.00 97.19 206 THR A N 1
ATOM 1611 C CA . THR A 1 206 ? -24.875 -4.133 12.164 1.00 97.19 206 THR A CA 1
ATOM 1612 C C . THR A 1 206 ? -24.162 -5.244 12.931 1.00 97.19 206 THR A C 1
ATOM 1614 O O . THR A 1 206 ? -24.478 -5.486 14.091 1.00 97.19 206 THR A O 1
ATOM 1617 N N . VAL A 1 207 ? -23.136 -5.863 12.331 1.00 97.94 207 VAL A N 1
ATOM 1618 C CA . VAL A 1 207 ? -22.319 -6.879 13.019 1.00 97.94 207 VAL A CA 1
ATOM 1619 C C . VAL A 1 207 ? -21.718 -6.315 14.309 1.00 97.94 207 VAL A C 1
ATOM 1621 O O . VAL A 1 207 ? -21.785 -6.947 15.358 1.00 97.94 207 VAL A O 1
ATOM 1624 N N . GLY A 1 208 ? -21.129 -5.118 14.262 1.00 98.06 208 GLY A N 1
ATOM 1625 C CA . GLY A 1 208 ? -20.532 -4.508 15.448 1.00 98.06 208 GLY A CA 1
ATOM 1626 C C . GLY A 1 208 ? -21.545 -4.136 16.536 1.00 98.06 208 GLY A C 1
ATOM 1627 O O . GLY A 1 208 ? -21.231 -4.295 17.715 1.00 98.06 208 GLY A O 1
ATOM 1628 N N . GLU A 1 209 ? -22.748 -3.697 16.163 1.00 97.56 209 GLU A N 1
ATOM 1629 C CA . GLU A 1 209 ? -23.846 -3.410 17.098 1.00 97.56 209 GLU A CA 1
ATOM 1630 C C . GLU A 1 209 ? -24.335 -4.683 17.811 1.00 97.56 209 GLU A C 1
ATOM 1632 O O . GLU A 1 209 ? -24.477 -4.705 19.038 1.00 97.56 209 GLU A O 1
ATOM 1637 N N . GLU A 1 210 ? -24.502 -5.784 17.073 1.00 97.69 210 GLU A N 1
ATOM 1638 C CA . GLU A 1 210 ? -24.853 -7.086 17.650 1.00 97.69 210 GLU A CA 1
ATOM 1639 C C . GLU A 1 210 ? -23.774 -7.569 18.634 1.00 97.69 210 GLU A C 1
ATOM 1641 O O . GLU A 1 210 ? -24.075 -7.928 19.777 1.00 97.69 210 GLU A O 1
ATOM 1646 N N . LEU A 1 211 ? -22.498 -7.502 18.237 1.00 97.81 211 LEU A N 1
ATOM 1647 C CA . LEU A 1 211 ? -21.367 -7.904 19.083 1.00 97.81 211 LEU A CA 1
ATOM 1648 C C . LEU A 1 211 ? -21.234 -7.052 20.353 1.00 97.81 211 LEU A C 1
ATOM 1650 O O . LEU A 1 211 ? -20.745 -7.549 21.371 1.00 97.81 211 LEU A O 1
ATOM 1654 N N . TYR A 1 212 ? -21.653 -5.786 20.312 1.00 97.62 212 TYR A N 1
ATOM 1655 C CA . TYR A 1 212 ? -21.589 -4.875 21.455 1.00 97.62 212 TYR A CA 1
ATOM 1656 C C . TYR A 1 212 ? -22.485 -5.326 22.619 1.00 97.62 212 TYR A C 1
ATOM 1658 O O . TYR A 1 212 ? -22.100 -5.231 23.791 1.00 97.62 212 TYR A O 1
ATOM 1666 N N . THR A 1 213 ? -23.668 -5.849 22.293 1.00 96.81 213 THR A N 1
ATOM 1667 C CA . THR A 1 213 ? -24.658 -6.333 23.271 1.00 96.81 213 THR A CA 1
ATOM 1668 C C . THR A 1 213 ? -24.508 -7.823 23.577 1.00 96.81 213 THR A C 1
ATOM 1670 O O . THR A 1 213 ? -25.041 -8.322 24.571 1.00 96.81 213 THR A O 1
ATOM 1673 N N . GLN A 1 214 ? -23.732 -8.549 22.769 1.00 96.94 214 GLN A N 1
ATOM 1674 C CA . GLN A 1 214 ? -23.512 -9.973 22.959 1.00 96.94 214 GLN A CA 1
ATOM 1675 C C . GLN A 1 214 ? -22.780 -10.272 24.276 1.00 96.94 214 GLN A C 1
ATOM 1677 O O . GLN A 1 214 ? -21.669 -9.809 24.544 1.00 96.94 214 GLN A O 1
ATOM 1682 N N . VAL A 1 215 ? -23.397 -11.124 25.096 1.00 97.56 215 VAL A N 1
ATOM 1683 C CA . VAL A 1 215 ? -22.805 -11.617 26.341 1.00 97.56 215 VAL A CA 1
ATOM 1684 C C . VAL A 1 215 ? -21.711 -12.634 26.017 1.00 97.56 215 VAL A C 1
ATOM 1686 O O . VAL A 1 215 ? -21.976 -13.700 25.460 1.00 97.56 215 VAL A O 1
ATOM 1689 N N . GLY A 1 216 ? -20.472 -12.309 26.379 1.00 96.38 216 GLY A N 1
ATOM 1690 C CA . GLY A 1 216 ? -19.324 -13.191 26.196 1.00 96.38 216 GLY A CA 1
ATOM 1691 C C . GLY A 1 216 ? -19.237 -14.312 27.245 1.00 96.38 216 GLY A C 1
ATOM 1692 O O . GLY A 1 216 ? -19.991 -14.328 28.222 1.00 96.38 216 GLY A O 1
ATOM 1693 N N . PRO A 1 217 ? -18.268 -15.237 27.103 1.00 96.56 217 PRO A N 1
ATOM 1694 C CA . PRO A 1 217 ? -18.059 -16.375 28.008 1.00 96.56 217 PRO A CA 1
ATOM 1695 C C . PRO A 1 217 ? -17.931 -16.048 29.505 1.00 96.56 217 PRO A C 1
ATOM 1697 O O . PRO A 1 217 ? -18.166 -16.916 30.342 1.00 96.56 217 PRO A O 1
ATOM 1700 N N . LYS A 1 218 ? -17.562 -14.815 29.870 1.00 95.56 218 LYS A N 1
ATOM 1701 C CA . LYS A 1 218 ? -17.491 -14.346 31.266 1.00 95.56 218 LYS A CA 1
ATOM 1702 C C . LYS A 1 218 ? -18.815 -13.776 31.794 1.00 95.56 218 LYS A C 1
ATOM 1704 O O . LYS A 1 218 ? -18.832 -13.197 32.876 1.00 95.56 218 LYS A O 1
ATOM 1709 N N . GLY A 1 219 ? -19.913 -13.920 31.049 1.00 96.75 219 GLY A N 1
ATOM 1710 C CA . GLY A 1 219 ? -21.240 -13.448 31.453 1.00 96.75 219 GLY A CA 1
ATOM 1711 C C . GLY A 1 219 ? -21.400 -11.927 31.399 1.00 96.75 219 GLY A C 1
ATOM 1712 O O . GLY A 1 219 ? -22.240 -11.382 32.110 1.00 96.75 219 GLY A O 1
ATOM 1713 N N . LYS A 1 220 ? -20.572 -11.246 30.597 1.00 96.25 220 LYS A N 1
ATOM 1714 C CA . LYS A 1 220 ? -20.602 -9.794 30.382 1.00 96.25 220 LYS A CA 1
ATOM 1715 C C . LYS A 1 220 ? -20.538 -9.458 28.897 1.00 96.25 220 LYS A C 1
ATOM 1717 O O . LYS A 1 220 ? -19.866 -10.158 28.143 1.00 96.25 220 LYS A O 1
ATOM 1722 N N . SER A 1 221 ? -21.213 -8.388 28.514 1.00 96.81 221 SER A N 1
ATOM 1723 C CA . SER A 1 221 ? -21.174 -7.720 27.212 1.00 96.81 221 SER A CA 1
ATOM 1724 C C . SER A 1 221 ? -20.381 -6.411 27.306 1.00 96.81 221 SER A C 1
ATOM 1726 O O . SER A 1 221 ? -19.943 -6.013 28.390 1.00 96.81 221 SER A O 1
ATOM 1728 N N . CYS A 1 222 ? -20.181 -5.721 26.182 1.00 95.44 222 CYS A N 1
ATOM 1729 C CA . CYS A 1 222 ? -19.572 -4.390 26.196 1.00 95.44 222 CYS A CA 1
ATOM 1730 C C . CYS A 1 222 ? -20.511 -3.357 26.837 1.00 95.44 222 CYS A C 1
ATOM 1732 O O . CYS A 1 222 ? -20.043 -2.501 27.592 1.00 95.44 222 CYS A O 1
ATOM 1734 N N . GLN A 1 223 ? -21.819 -3.504 26.602 1.00 96.50 223 GLN A N 1
ATOM 1735 C CA . GLN A 1 223 ? -22.865 -2.642 27.153 1.00 96.50 223 GLN A CA 1
ATOM 1736 C C . GLN A 1 223 ? -22.910 -2.648 28.689 1.00 96.50 223 GLN A C 1
ATOM 1738 O O . GLN A 1 223 ? -23.182 -1.622 29.303 1.00 96.50 223 GLN A O 1
ATOM 1743 N N . ASP A 1 224 ? -22.572 -3.770 29.335 1.00 96.56 224 ASP A N 1
ATOM 1744 C CA . ASP A 1 224 ? -22.550 -3.861 30.804 1.00 96.56 224 ASP A CA 1
ATOM 1745 C C . ASP A 1 224 ? -21.566 -2.877 31.472 1.00 96.56 224 ASP A C 1
ATOM 1747 O O . ASP A 1 224 ? -21.730 -2.549 32.649 1.00 96.56 224 ASP A O 1
ATOM 1751 N N . CYS A 1 225 ? -20.518 -2.449 30.756 1.00 95.94 225 CYS A N 1
ATOM 1752 C CA . CYS A 1 225 ? -19.497 -1.521 31.260 1.00 95.94 225 CYS A CA 1
ATOM 1753 C C . CYS A 1 225 ? -19.534 -0.149 30.575 1.00 95.94 225 CYS A C 1
ATOM 1755 O O . CYS A 1 225 ? -19.134 0.850 31.175 1.00 95.94 225 CYS A O 1
ATOM 1757 N N . HIS A 1 226 ? -19.963 -0.107 29.318 1.00 95.44 226 HIS A N 1
ATOM 1758 C CA . HIS A 1 226 ? -20.078 1.100 28.518 1.00 95.44 226 HIS A CA 1
ATOM 1759 C C . HIS A 1 226 ? -21.551 1.267 28.156 1.00 95.44 226 HIS A C 1
ATOM 1761 O O . HIS A 1 226 ? -22.012 0.680 27.192 1.00 95.44 226 HIS A O 1
ATOM 1767 N N . ASP A 1 227 ? -22.306 2.018 28.949 1.00 91.25 227 ASP A N 1
ATOM 1768 C CA . ASP A 1 227 ? -23.686 2.344 28.584 1.00 91.25 227 ASP A CA 1
ATOM 1769 C C . ASP A 1 227 ? -23.705 3.474 27.535 1.00 91.25 227 ASP A C 1
ATOM 1771 O O . ASP A 1 227 ? -22.760 4.267 27.472 1.00 91.25 227 ASP A O 1
ATOM 1775 N N . GLU A 1 228 ? -24.763 3.554 26.724 1.00 93.69 228 GLU A N 1
ATOM 1776 C CA . GLU A 1 228 ? -24.941 4.554 25.650 1.00 93.69 228 GLU A CA 1
ATOM 1777 C C . GLU A 1 228 ? -23.719 4.675 24.689 1.00 93.69 228 GLU A C 1
ATOM 1779 O O . GLU A 1 228 ? -22.972 5.668 24.748 1.00 93.69 228 GLU A O 1
ATOM 1784 N N . PRO A 1 229 ? -23.478 3.702 23.782 1.00 95.31 229 PRO A N 1
ATOM 1785 C CA . PRO A 1 229 ? -22.300 3.679 22.903 1.00 95.31 229 PRO A CA 1
ATOM 1786 C C . PRO A 1 229 ? -22.099 4.961 22.089 1.00 95.31 229 PRO A C 1
ATOM 1788 O O . PRO A 1 229 ? -20.970 5.442 21.965 1.00 95.31 229 PRO A O 1
ATOM 1791 N N . GLU A 1 230 ? -23.179 5.551 21.579 1.00 95.31 230 GLU A N 1
ATOM 1792 C CA . GLU A 1 230 ? -23.165 6.770 20.766 1.00 95.31 230 GLU A CA 1
ATOM 1793 C C . GLU A 1 230 ? -22.555 7.938 21.530 1.00 95.31 230 GLU A C 1
ATOM 1795 O O . GLU A 1 230 ? -21.854 8.767 20.961 1.00 95.31 230 GLU A O 1
ATOM 1800 N N . LYS A 1 231 ? -22.774 7.993 22.843 1.00 94.94 231 LYS A N 1
ATOM 1801 C CA . LYS A 1 231 ? -22.209 9.028 23.700 1.00 94.94 231 LYS A CA 1
ATOM 1802 C C . LYS A 1 231 ? -20.783 8.683 24.100 1.00 94.94 231 LYS A C 1
ATOM 1804 O O . LYS A 1 231 ? -19.897 9.531 23.973 1.00 94.94 231 LYS A O 1
ATOM 1809 N N . ALA A 1 232 ? -20.557 7.448 24.549 1.00 94.06 232 ALA A N 1
ATOM 1810 C CA . ALA A 1 232 ? -19.267 6.983 25.051 1.00 94.06 232 ALA A CA 1
ATOM 1811 C C . ALA A 1 232 ? -18.160 7.006 23.983 1.00 94.06 232 ALA A C 1
ATOM 1813 O O . ALA A 1 232 ? -17.011 7.320 24.299 1.00 94.06 232 ALA A O 1
ATOM 1814 N N . PHE A 1 233 ? -18.501 6.705 22.726 1.00 97.31 233 PHE A N 1
ATOM 1815 C CA . PHE A 1 233 ? -17.534 6.553 21.635 1.00 97.31 233 PHE A CA 1
ATOM 1816 C C . PHE A 1 233 ? -17.633 7.625 20.540 1.00 97.31 233 PHE A C 1
ATOM 1818 O O . PHE A 1 233 ? -16.828 7.582 19.610 1.00 97.31 233 PHE A O 1
ATOM 1825 N N . SER A 1 234 ? -18.502 8.634 20.698 1.00 96.88 234 SER A N 1
ATOM 1826 C CA . SER A 1 234 ? -18.702 9.762 19.757 1.00 96.88 234 SER A CA 1
ATOM 1827 C C . SER A 1 234 ? -17.426 10.444 19.243 1.00 96.88 234 SER A C 1
ATOM 1829 O O . SER A 1 234 ? -17.418 11.022 18.160 1.00 96.88 234 SER A O 1
ATOM 1831 N N . ASN A 1 235 ? -16.338 10.422 20.016 1.00 96.50 235 ASN A N 1
ATOM 1832 C CA . ASN A 1 235 ? -15.049 11.005 19.636 1.00 96.50 235 ASN A CA 1
ATOM 1833 C C . ASN A 1 235 ? -13.859 10.063 19.866 1.00 96.50 235 ASN A C 1
ATOM 1835 O O . ASN A 1 235 ? -12.707 10.451 19.681 1.00 96.50 235 ASN A O 1
ATOM 1839 N N . TRP A 1 236 ? -14.096 8.829 20.304 1.00 97.75 236 TRP A N 1
ATOM 1840 C CA . TRP A 1 236 ? -13.011 7.978 20.781 1.00 97.75 236 TRP A CA 1
ATOM 1841 C C . TRP A 1 236 ? -12.088 7.549 19.638 1.00 97.75 236 TRP A C 1
ATOM 1843 O O . TRP A 1 236 ? -10.860 7.635 19.749 1.00 97.75 236 TRP A O 1
ATOM 1853 N N . ALA A 1 237 ? -12.677 7.138 18.513 1.00 98.00 237 ALA A N 1
ATOM 1854 C CA . ALA A 1 237 ? -11.927 6.568 17.405 1.00 98.00 237 ALA A CA 1
ATOM 1855 C C . ALA A 1 237 ? -11.022 7.585 16.690 1.00 98.00 237 ALA A C 1
ATOM 1857 O O . ALA A 1 237 ? -9.938 7.218 16.239 1.00 98.00 237 ALA A O 1
ATOM 1858 N N . VAL A 1 238 ? -11.394 8.873 16.655 1.00 98.31 238 VAL A N 1
ATOM 1859 C CA . VAL A 1 238 ? -10.554 9.930 16.055 1.00 98.31 238 VAL A CA 1
ATOM 1860 C C . VAL A 1 238 ? -9.273 10.222 16.843 1.00 98.31 238 VAL A C 1
ATOM 1862 O O . VAL A 1 238 ? -8.386 10.914 16.344 1.00 98.31 238 VAL A O 1
ATOM 1865 N N . HIS A 1 239 ? -9.144 9.671 18.052 1.00 98.00 239 HIS A N 1
ATOM 1866 C CA . HIS A 1 239 ? -7.943 9.754 18.883 1.00 98.00 239 HIS A CA 1
ATOM 1867 C C . HIS A 1 239 ? -7.099 8.466 18.875 1.00 98.00 239 HIS A C 1
ATOM 1869 O O . HIS A 1 239 ? -6.150 8.366 19.657 1.00 98.00 239 HIS A O 1
ATOM 1875 N N . MET A 1 240 ? -7.436 7.483 18.034 1.00 97.88 240 MET A N 1
ATOM 1876 C CA . MET A 1 240 ? -6.712 6.216 17.882 1.00 97.88 240 MET A CA 1
ATOM 1877 C C . MET A 1 240 ? -5.855 6.215 16.605 1.00 97.88 240 MET A C 1
ATOM 1879 O O . MET A 1 240 ? -6.248 6.828 15.617 1.00 97.88 240 MET A O 1
ATOM 1883 N N . PRO A 1 241 ? -4.707 5.513 16.570 1.00 97.62 241 PRO A N 1
ATOM 1884 C CA . PRO A 1 241 ? -4.169 4.609 17.586 1.00 97.62 241 PRO A CA 1
ATOM 1885 C C . PRO A 1 241 ? -3.442 5.333 18.731 1.00 97.62 241 PRO A C 1
ATOM 1887 O O . PRO A 1 241 ? -3.064 6.500 18.617 1.00 97.62 241 PRO A O 1
ATOM 1890 N N . LYS A 1 242 ? -3.193 4.616 19.835 1.00 95.69 242 LYS A N 1
ATOM 1891 C CA . LYS A 1 242 ? -2.478 5.135 21.019 1.00 95.69 242 LYS A CA 1
ATOM 1892 C C . LYS A 1 242 ? -1.367 4.195 21.467 1.00 95.69 242 LYS A C 1
ATOM 1894 O O . LYS A 1 242 ? -1.438 2.988 21.263 1.00 95.69 242 LYS A O 1
ATOM 1899 N N . VAL A 1 243 ? -0.334 4.745 22.101 1.00 94.94 243 VAL A N 1
ATOM 1900 C CA . VAL A 1 243 ? 0.695 3.926 22.755 1.00 94.94 243 VAL A CA 1
ATOM 1901 C C . VAL A 1 243 ? 0.121 3.321 24.035 1.00 94.94 243 VAL A C 1
ATOM 1903 O O . VAL A 1 243 ? -0.384 4.057 24.875 1.00 94.94 243 VAL A O 1
ATOM 1906 N N . GLU A 1 244 ? 0.262 2.009 24.197 1.00 92.38 244 GLU A N 1
ATOM 1907 C CA . GLU A 1 244 ? -0.001 1.266 25.428 1.00 92.38 244 GLU A CA 1
ATOM 1908 C C . GLU A 1 244 ? 1.332 1.032 26.161 1.00 92.38 244 GLU A C 1
ATOM 1910 O O . GLU A 1 244 ? 2.141 0.202 25.723 1.00 92.38 244 GLU A O 1
ATOM 1915 N N . PRO A 1 245 ? 1.609 1.765 27.257 1.00 87.56 245 PRO A N 1
ATOM 1916 C CA . PRO A 1 245 ? 2.887 1.687 27.958 1.00 87.56 245 PRO A CA 1
ATOM 1917 C C . PRO A 1 245 ? 3.219 0.289 28.479 1.00 87.56 245 PRO A C 1
ATOM 1919 O O . PRO A 1 245 ? 4.385 -0.096 28.455 1.00 87.56 245 PRO A O 1
ATOM 1922 N N . ARG A 1 246 ? 2.218 -0.498 28.895 1.00 85.81 246 ARG A N 1
ATOM 1923 C CA . ARG A 1 246 ? 2.440 -1.855 29.430 1.00 85.81 246 ARG A CA 1
ATOM 1924 C C . ARG A 1 246 ? 2.930 -2.836 28.371 1.00 85.81 246 ARG A C 1
ATOM 1926 O O . ARG A 1 246 ? 3.581 -3.816 28.706 1.00 85.81 246 ARG A O 1
ATOM 1933 N N . LEU A 1 247 ? 2.621 -2.560 27.105 1.00 85.81 247 LEU A N 1
ATOM 1934 C CA . LEU A 1 247 ? 3.063 -3.342 25.950 1.00 85.81 247 LEU A CA 1
ATOM 1935 C C . LEU A 1 247 ? 4.262 -2.715 25.238 1.00 85.81 247 LEU A C 1
ATOM 1937 O O . LEU A 1 247 ? 4.797 -3.316 24.311 1.00 85.81 247 LEU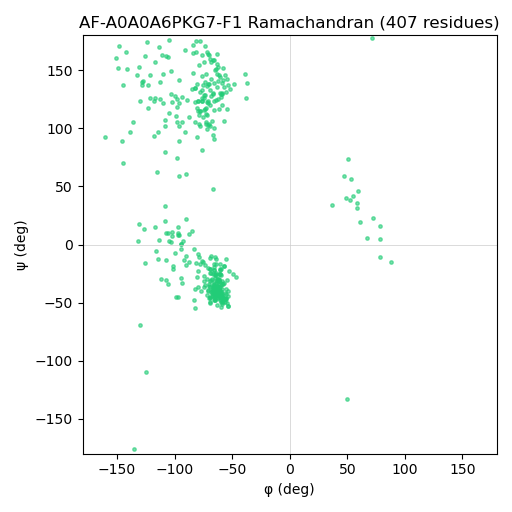 A O 1
ATOM 1941 N N . ASN A 1 248 ? 4.654 -1.497 25.630 1.00 87.88 248 ASN A N 1
ATOM 1942 C CA . ASN A 1 248 ? 5.642 -0.684 24.926 1.00 87.88 248 ASN A CA 1
ATOM 1943 C C . ASN A 1 248 ? 5.365 -0.599 23.408 1.00 87.88 248 ASN A C 1
ATOM 1945 O O . ASN A 1 248 ? 6.272 -0.691 22.578 1.00 87.88 248 ASN A O 1
ATOM 1949 N N . LYS A 1 249 ? 4.087 -0.465 23.034 1.00 91.31 249 LYS A N 1
ATOM 1950 C CA . LYS A 1 249 ? 3.635 -0.605 21.646 1.00 91.31 249 LYS A CA 1
ATOM 1951 C C . LYS A 1 249 ? 2.425 0.277 21.348 1.00 91.31 249 LYS A C 1
ATOM 1953 O O . LYS A 1 249 ? 1.627 0.568 22.231 1.00 91.31 249 LYS A O 1
ATOM 1958 N N . VAL A 1 250 ? 2.276 0.680 20.088 1.00 96.44 250 VAL A N 1
ATOM 1959 C CA . VAL A 1 250 ? 1.056 1.314 19.576 1.00 96.44 250 VAL A CA 1
ATOM 1960 C C . VAL A 1 250 ? -0.062 0.288 19.342 1.00 96.44 250 VAL A C 1
ATOM 1962 O O . VAL A 1 250 ? 0.110 -0.670 18.586 1.00 96.44 250 VAL A O 1
ATOM 1965 N N . LEU A 1 251 ? -1.234 0.537 19.927 1.00 94.69 251 LEU A N 1
ATOM 1966 C CA . LEU A 1 251 ? -2.468 -0.206 19.686 1.00 94.69 251 LEU A CA 1
ATOM 1967 C C . LEU A 1 251 ? -3.408 0.571 18.759 1.00 94.69 251 LEU A C 1
ATOM 1969 O O . LEU A 1 251 ? -3.806 1.698 19.063 1.00 94.69 251 LEU A O 1
ATOM 1973 N N . GLY A 1 252 ? -3.772 -0.065 17.644 1.00 95.94 252 GLY A N 1
ATOM 1974 C CA . GLY A 1 252 ? -4.917 0.315 16.816 1.00 95.94 252 GLY A CA 1
ATOM 1975 C C . GLY A 1 252 ? -6.220 -0.232 17.393 1.00 95.94 252 GLY A C 1
ATOM 1976 O O . GLY A 1 252 ? -6.210 -0.974 18.379 1.00 95.94 252 GLY A O 1
ATOM 1977 N N . ILE A 1 253 ? -7.344 0.131 16.780 1.00 97.50 253 ILE A N 1
ATOM 1978 C CA . ILE A 1 253 ? -8.678 -0.238 17.278 1.00 97.50 253 ILE A CA 1
ATOM 1979 C C . ILE A 1 253 ? -8.898 -1.753 17.189 1.00 97.50 253 ILE A C 1
ATOM 1981 O O . ILE A 1 253 ? -9.372 -2.357 18.142 1.00 97.50 253 ILE A O 1
ATOM 1985 N N . GLU A 1 254 ? -8.482 -2.386 16.097 1.00 95.50 254 GLU A N 1
ATOM 1986 C CA . GLU A 1 254 ? -8.629 -3.824 15.843 1.00 95.50 254 GLU A CA 1
ATOM 1987 C C . GLU A 1 254 ? -7.928 -4.658 16.932 1.00 95.50 254 GLU A C 1
ATOM 1989 O O . GLU A 1 254 ? -8.477 -5.617 17.487 1.00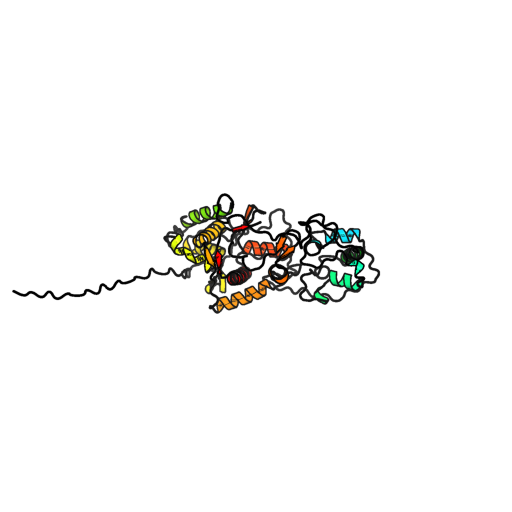 95.50 254 GLU A O 1
ATOM 1994 N N . GLU A 1 255 ? -6.710 -4.262 17.300 1.00 92.69 255 GLU A N 1
ATOM 1995 C CA . GLU A 1 255 ? -5.958 -4.928 18.362 1.00 92.69 255 GLU A CA 1
ATOM 1996 C C . GLU A 1 255 ? -6.504 -4.594 19.755 1.00 92.69 255 GLU A C 1
ATOM 1998 O O . GLU A 1 255 ? -6.536 -5.467 20.627 1.00 92.69 255 GLU A O 1
ATOM 2003 N N . PHE A 1 256 ? -6.964 -3.357 19.967 1.00 94.56 256 PHE A N 1
ATOM 2004 C CA . PHE A 1 256 ? -7.652 -2.970 21.196 1.00 94.56 256 PHE A CA 1
ATOM 2005 C C . PHE A 1 256 ? -8.888 -3.846 21.429 1.00 94.56 256 PHE A C 1
ATOM 2007 O O . PHE A 1 256 ? -9.002 -4.429 22.505 1.00 94.56 256 PHE A O 1
ATOM 2014 N N . VAL A 1 257 ? -9.749 -4.013 20.419 1.00 94.69 257 VAL A N 1
ATOM 2015 C CA . VAL A 1 257 ? -10.940 -4.878 20.477 1.00 94.69 257 VAL A CA 1
ATOM 2016 C C . VAL A 1 257 ? -10.545 -6.306 20.844 1.00 94.69 257 VAL A C 1
ATOM 2018 O O . VAL A 1 257 ? -11.088 -6.856 21.800 1.00 94.69 257 VAL A O 1
ATOM 2021 N N . THR A 1 258 ? -9.543 -6.872 20.158 1.00 92.25 258 THR A N 1
ATOM 2022 C CA . THR A 1 258 ? -9.047 -8.235 20.431 1.00 92.25 258 THR A CA 1
ATOM 2023 C C . THR A 1 258 ? -8.680 -8.406 21.907 1.00 92.25 258 THR A C 1
ATOM 2025 O O . THR A 1 258 ? -9.129 -9.333 22.582 1.00 92.25 258 THR A O 1
ATOM 2028 N N . ARG A 1 259 ? -7.840 -7.503 22.427 1.00 91.31 259 ARG A N 1
ATOM 2029 C CA . ARG A 1 259 ? -7.297 -7.600 23.788 1.00 91.31 259 ARG A CA 1
ATOM 2030 C C . ARG A 1 259 ? -8.355 -7.310 24.843 1.00 91.31 259 ARG A C 1
ATOM 2032 O O . ARG A 1 259 ? -8.410 -8.005 25.857 1.00 91.31 259 ARG A O 1
ATOM 2039 N N . HIS A 1 260 ? -9.164 -6.279 24.621 1.00 93.06 260 HIS A N 1
ATOM 2040 C CA . HIS A 1 260 ? -10.155 -5.826 25.583 1.00 93.06 260 HIS A CA 1
ATOM 2041 C C . HIS A 1 260 ? -11.289 -6.844 25.724 1.00 93.06 260 HIS A C 1
ATOM 2043 O O . HIS A 1 260 ? -11.552 -7.271 26.845 1.00 93.06 260 HIS A O 1
ATOM 2049 N N . ALA A 1 261 ? -11.870 -7.319 24.615 1.00 93.44 261 ALA A N 1
ATOM 2050 C CA . ALA A 1 261 ? -12.937 -8.322 24.637 1.00 93.44 261 ALA A CA 1
ATOM 2051 C C . ALA A 1 261 ? -12.490 -9.616 25.341 1.00 93.44 261 ALA A C 1
ATOM 2053 O O . ALA A 1 261 ? -13.136 -10.067 26.289 1.00 93.44 261 ALA A O 1
ATOM 2054 N N . ARG A 1 262 ? -11.310 -10.148 24.993 1.00 92.12 262 ARG A N 1
ATOM 2055 C CA . ARG A 1 262 ? -10.731 -11.327 25.662 1.00 92.12 262 ARG A CA 1
ATOM 2056 C C . ARG A 1 262 ? -10.599 -11.121 27.175 1.00 92.12 262 ARG A C 1
ATOM 2058 O O . ARG A 1 262 ? -10.886 -12.015 27.976 1.00 92.12 262 ARG A O 1
ATOM 2065 N N . ALA A 1 263 ? -10.151 -9.939 27.590 1.00 90.31 263 ALA A N 1
ATOM 2066 C CA . ALA A 1 263 ? -9.932 -9.632 28.996 1.00 90.31 263 ALA A CA 1
ATOM 2067 C C . ALA A 1 263 ? -11.235 -9.506 29.794 1.00 90.31 263 ALA A C 1
ATOM 2069 O O . ALA A 1 263 ? -11.321 -10.067 30.891 1.00 90.31 263 ALA A O 1
ATOM 2070 N N . THR A 1 264 ? -12.227 -8.787 29.270 1.00 91.81 264 THR A N 1
ATOM 2071 C CA . THR A 1 264 ? -13.409 -8.356 30.033 1.00 91.81 264 THR A CA 1
ATOM 2072 C C . THR A 1 264 ? -14.611 -9.271 29.834 1.00 91.81 264 THR A C 1
ATOM 2074 O O . THR A 1 264 ? -15.216 -9.688 30.819 1.00 91.81 264 THR A O 1
ATOM 2077 N N . THR A 1 265 ? -14.909 -9.663 28.595 1.00 94.56 265 THR A N 1
ATOM 2078 C CA . THR A 1 265 ? -16.061 -10.516 28.255 1.00 94.56 265 THR A CA 1
ATOM 2079 C C . THR A 1 265 ? -15.659 -11.970 28.016 1.00 94.56 265 THR A C 1
ATOM 2081 O O . THR A 1 265 ? -16.495 -12.867 28.099 1.00 94.56 265 THR A O 1
ATOM 2084 N N . GLY A 1 266 ? -14.373 -12.229 27.761 1.00 93.00 266 GLY A N 1
ATOM 2085 C CA . GLY A 1 266 ? -13.861 -13.544 27.367 1.00 93.00 266 GLY A CA 1
ATOM 2086 C C . GLY A 1 266 ? -14.102 -13.883 25.897 1.00 93.00 266 GLY A C 1
ATOM 2087 O O . GLY A 1 266 ? -13.828 -15.013 25.504 1.00 93.00 266 GLY A O 1
ATOM 2088 N N . ALA A 1 267 ? -14.637 -12.952 25.102 1.00 93.50 267 ALA A N 1
ATOM 2089 C CA . ALA A 1 267 ? -14.867 -13.165 23.680 1.00 93.50 267 ALA A CA 1
ATOM 2090 C C . ALA A 1 267 ? -13.555 -13.077 22.882 1.00 93.50 267 ALA A C 1
ATOM 2092 O O . ALA A 1 267 ? -12.663 -12.289 23.198 1.00 93.50 267 ALA A O 1
ATOM 2093 N N . GLU A 1 268 ? -13.446 -13.887 21.831 1.00 90.81 268 GLU A N 1
ATOM 2094 C CA . GLU A 1 268 ? -12.235 -14.045 21.021 1.00 90.81 268 GLU A CA 1
ATOM 2095 C C . GLU A 1 268 ? -12.404 -13.401 19.640 1.00 90.81 268 GLU A C 1
ATOM 2097 O O . GLU A 1 268 ? -12.637 -14.078 18.644 1.00 90.81 268 GLU A O 1
ATOM 2102 N N . TYR A 1 269 ? -12.261 -12.077 19.570 1.00 91.56 269 TYR A N 1
ATOM 2103 C CA . TYR A 1 269 ? -12.344 -11.317 18.315 1.00 91.56 269 TYR A CA 1
ATOM 2104 C C . TYR A 1 269 ? -10.953 -11.030 17.760 1.00 91.56 269 TYR A C 1
ATOM 2106 O O . TYR A 1 269 ? -10.445 -9.915 17.871 1.00 91.56 269 TYR A O 1
ATOM 2114 N N . LEU A 1 270 ? -10.309 -12.051 17.199 1.00 89.94 270 LEU A N 1
ATOM 2115 C CA . LEU A 1 270 ? -8.949 -11.945 16.668 1.00 89.94 270 LEU A CA 1
ATOM 2116 C C . LEU A 1 270 ? -8.871 -10.934 15.512 1.00 89.94 270 LEU A C 1
ATOM 2118 O O . LEU A 1 270 ? -9.758 -10.893 14.662 1.00 89.94 270 LEU A O 1
ATOM 2122 N N . ALA A 1 271 ? -7.796 -10.147 15.445 1.00 88.69 271 ALA A N 1
ATOM 2123 C CA . ALA A 1 271 ? -7.605 -9.142 14.398 1.00 88.69 271 ALA A CA 1
ATOM 2124 C C . ALA A 1 271 ? -7.857 -9.699 12.983 1.00 88.69 271 ALA A C 1
ATOM 2126 O O . ALA A 1 271 ? -7.416 -10.802 12.653 1.00 88.69 271 ALA A O 1
ATOM 2127 N N . GLN A 1 272 ? -8.539 -8.906 12.148 1.00 89.81 272 GLN A N 1
ATOM 2128 C CA . GLN A 1 272 ? -8.902 -9.223 10.755 1.00 89.81 272 GLN A CA 1
ATOM 2129 C C . GLN A 1 272 ? -9.926 -10.358 10.550 1.00 89.81 272 GLN A C 1
ATOM 2131 O O . GLN A 1 272 ? -10.188 -10.717 9.399 1.00 89.81 272 GLN A O 1
ATOM 2136 N N . THR A 1 273 ? -10.512 -10.911 11.617 1.00 92.00 273 THR A N 1
ATOM 2137 C CA . THR A 1 273 ? -11.756 -11.701 11.523 1.00 92.00 273 THR A CA 1
ATOM 2138 C C . THR A 1 273 ? -12.946 -10.799 11.197 1.00 92.00 273 THR A C 1
ATOM 2140 O O . THR A 1 273 ? -12.853 -9.576 11.339 1.00 92.00 273 THR A O 1
ATOM 2143 N N . GLU A 1 274 ? -14.051 -11.384 10.738 1.00 93.19 274 GLU A N 1
ATOM 2144 C CA . GLU A 1 274 ? -15.269 -10.631 10.426 1.00 93.19 274 GLU A CA 1
ATOM 2145 C C . GLU A 1 274 ? -15.808 -9.920 11.668 1.00 93.19 274 GLU A C 1
ATOM 2147 O O . GLU A 1 274 ? -16.101 -8.731 11.607 1.00 93.19 274 GLU A O 1
ATOM 2152 N N . GLU A 1 275 ? -15.811 -10.598 12.814 1.00 95.44 275 GLU A N 1
ATOM 2153 C CA . GLU A 1 275 ? -16.268 -10.050 14.086 1.00 95.44 275 GLU A CA 1
ATOM 2154 C C . GLU A 1 275 ? -15.396 -8.871 14.527 1.00 95.44 275 GLU A C 1
ATOM 2156 O O . GLU A 1 275 ? -15.892 -7.814 14.913 1.00 95.44 275 GLU A O 1
ATOM 2161 N N . ASN A 1 276 ? -14.072 -9.014 14.417 1.00 96.06 276 ASN A N 1
ATOM 2162 C CA . ASN A 1 276 ? -13.151 -7.941 14.772 1.00 96.06 276 ASN A CA 1
ATOM 2163 C C . ASN A 1 276 ? -13.290 -6.724 13.847 1.00 96.06 276 ASN A C 1
ATOM 2165 O O . ASN A 1 276 ? -13.323 -5.595 14.334 1.00 96.06 276 ASN A O 1
ATOM 2169 N N . LEU A 1 277 ? -13.376 -6.943 12.530 1.00 96.56 277 LEU A N 1
ATOM 2170 C CA . LEU A 1 277 ? -13.536 -5.862 11.556 1.00 96.56 277 LEU A CA 1
ATOM 2171 C C . LEU A 1 277 ? -14.904 -5.190 11.688 1.00 96.56 277 LEU A C 1
ATOM 2173 O O . LEU A 1 277 ? -14.961 -3.965 11.659 1.00 96.56 277 LEU A O 1
ATOM 2177 N N . GLY A 1 278 ? -15.970 -5.969 11.890 1.00 97.94 278 GLY A N 1
ATOM 2178 C CA . GLY A 1 278 ? -17.317 -5.488 12.190 1.00 97.94 278 GLY A CA 1
ATOM 2179 C C . GLY A 1 278 ? -17.315 -4.555 13.389 1.00 97.94 278 GLY A C 1
ATOM 2180 O O . GLY A 1 278 ? -17.698 -3.387 13.300 1.00 97.94 278 GLY A O 1
ATOM 2181 N N . PHE A 1 279 ? -16.744 -5.023 14.495 1.00 98.19 279 PHE A N 1
ATOM 2182 C CA . PHE A 1 279 ? -16.699 -4.228 15.710 1.00 98.19 279 PHE A CA 1
ATOM 2183 C C . PHE A 1 279 ? -15.800 -2.984 15.572 1.00 98.19 279 PHE A C 1
ATOM 2185 O O . PHE A 1 279 ? -16.153 -1.890 16.016 1.00 98.19 279 PHE A O 1
ATOM 2192 N N . ALA A 1 280 ? -14.653 -3.104 14.900 1.00 98.12 280 ALA A N 1
ATOM 2193 C CA . ALA A 1 280 ? -13.756 -1.978 14.646 1.00 98.12 280 ALA A CA 1
ATOM 2194 C C . ALA A 1 280 ? -14.352 -0.928 13.686 1.00 98.12 280 ALA A C 1
ATOM 2196 O O . ALA A 1 280 ? -14.010 0.255 13.797 1.00 98.12 280 ALA A O 1
ATOM 2197 N N . VAL A 1 281 ? -15.224 -1.343 12.757 1.00 98.69 281 VAL A N 1
ATOM 2198 C CA . VAL A 1 281 ? -16.035 -0.448 11.919 1.00 98.69 281 VAL A CA 1
ATOM 2199 C C . VAL A 1 281 ? -17.077 0.258 12.773 1.00 98.69 281 VAL A C 1
ATOM 2201 O O . VAL A 1 281 ? -17.109 1.482 12.741 1.00 98.69 281 VAL A O 1
ATOM 2204 N N . TYR A 1 282 ? -17.853 -0.462 13.585 1.00 98.69 282 TYR A N 1
ATOM 2205 C CA . TYR A 1 282 ? -18.877 0.136 14.448 1.00 98.69 282 TYR A CA 1
ATOM 2206 C C . TYR A 1 282 ? -18.301 1.205 15.390 1.00 98.69 282 TYR A C 1
ATOM 2208 O O . TYR A 1 282 ? -18.791 2.332 15.420 1.00 98.69 282 TYR A O 1
ATOM 2216 N N . LEU A 1 283 ? -17.179 0.931 16.067 1.00 98.50 283 LEU A N 1
ATOM 2217 C CA . LEU A 1 283 ? -16.536 1.921 16.947 1.00 98.50 283 LEU A CA 1
ATOM 2218 C C . LEU A 1 283 ? -16.065 3.187 16.211 1.00 98.50 283 LEU A C 1
ATOM 2220 O O . LEU A 1 283 ? -16.037 4.266 16.801 1.00 98.50 283 LEU A O 1
ATOM 2224 N N . ARG A 1 284 ? -15.673 3.072 14.936 1.00 98.56 284 ARG A N 1
ATOM 2225 C CA . ARG A 1 284 ? -15.331 4.230 14.093 1.00 98.56 284 ARG A CA 1
ATOM 2226 C C . ARG A 1 284 ? -16.576 4.924 13.549 1.00 98.56 284 ARG A C 1
ATOM 2228 O O . ARG A 1 284 ? -16.584 6.148 13.489 1.00 98.56 284 ARG A O 1
ATOM 2235 N N . TYR A 1 285 ? -17.617 4.163 13.218 1.00 98.56 285 TYR A N 1
ATOM 2236 C CA . TYR A 1 285 ? -18.896 4.663 12.726 1.00 98.56 285 TYR A CA 1
ATOM 2237 C C . TYR A 1 285 ? -19.547 5.623 13.728 1.00 98.56 285 TYR A C 1
ATOM 2239 O O . TYR A 1 285 ? -19.962 6.715 13.347 1.00 98.56 285 TYR A O 1
ATOM 2247 N N . LEU A 1 286 ? -19.513 5.282 15.023 1.00 98.44 286 LEU A N 1
ATOM 2248 C CA . LEU A 1 286 ? -19.993 6.148 16.110 1.00 98.44 286 LEU A CA 1
ATOM 2249 C C . LEU A 1 286 ? -19.266 7.505 16.186 1.00 98.44 286 LEU A C 1
ATOM 2251 O O . LEU A 1 286 ? -19.803 8.450 16.757 1.00 98.44 286 LEU A O 1
ATOM 2255 N N . ALA A 1 287 ? -18.065 7.617 15.609 1.00 98.38 287 ALA A N 1
ATOM 2256 C CA . ALA A 1 287 ? -17.258 8.837 15.580 1.00 98.38 287 ALA A CA 1
ATOM 2257 C C . ALA A 1 287 ? -17.196 9.514 14.196 1.00 98.38 287 ALA A C 1
ATOM 2259 O O . ALA A 1 287 ? -16.387 10.426 13.994 1.00 98.38 287 ALA A O 1
ATOM 2260 N N . ASN A 1 288 ? -18.004 9.078 13.224 1.00 98.38 288 ASN A N 1
ATOM 2261 C CA . ASN A 1 288 ? -18.024 9.671 11.886 1.00 98.38 288 ASN A CA 1
ATOM 2262 C C . ASN A 1 288 ? -18.347 11.173 11.912 1.00 98.38 288 ASN A C 1
ATOM 2264 O O . ASN A 1 288 ? -19.022 11.688 12.803 1.00 98.38 288 ASN A O 1
ATOM 2268 N N . GLY A 1 289 ? -17.837 11.896 10.914 1.00 97.81 289 GLY A N 1
ATOM 2269 C CA . GLY A 1 289 ? -17.985 13.350 10.806 1.00 97.81 289 GLY A CA 1
ATOM 2270 C C . GLY A 1 289 ? -17.037 14.147 11.708 1.00 97.81 289 GLY A C 1
ATOM 2271 O O . GLY A 1 289 ? -16.899 15.357 11.528 1.00 97.81 289 GLY A O 1
ATOM 2272 N N . GLN A 1 290 ? -16.339 13.497 12.644 1.00 98.38 290 GLN A N 1
ATOM 2273 C CA . GLN A 1 290 ? -15.320 14.141 13.469 1.00 98.38 290 GLN A CA 1
ATOM 2274 C C . GLN A 1 290 ? -13.961 14.191 12.749 1.00 98.38 290 GLN A C 1
ATOM 2276 O O . GLN A 1 290 ? -13.613 13.270 12.002 1.00 98.38 290 GLN A O 1
ATOM 2281 N N . PRO A 1 291 ? -13.145 15.234 12.982 1.00 98.44 291 PRO A N 1
ATOM 2282 C CA . PRO A 1 291 ? -11.791 15.293 12.450 1.00 98.44 291 PRO A CA 1
ATOM 2283 C C . PRO A 1 291 ? -10.846 14.367 13.227 1.00 98.44 291 PRO A C 1
ATOM 2285 O O . PRO A 1 291 ? -10.835 14.370 14.460 1.00 98.44 291 PRO A O 1
ATOM 2288 N N . ILE A 1 292 ? -9.981 13.638 12.515 1.00 98.62 292 ILE A N 1
ATOM 2289 C CA . ILE A 1 292 ? -8.876 12.882 13.126 1.00 98.62 292 ILE A CA 1
ATOM 2290 C C . ILE A 1 292 ? -8.013 13.834 13.965 1.00 98.62 292 ILE A C 1
ATOM 2292 O O . ILE A 1 292 ? -7.607 14.900 13.495 1.00 98.62 292 ILE A O 1
ATOM 2296 N N . SER A 1 293 ? -7.713 13.450 15.207 1.00 98.12 293 SER A N 1
ATOM 2297 C CA . SER A 1 293 ? -7.045 14.312 16.185 1.00 98.12 293 SER A CA 1
ATOM 2298 C C . SER A 1 293 ? -6.094 13.517 17.084 1.00 98.12 293 SER A C 1
ATOM 2300 O O . SER A 1 293 ? -6.315 13.310 18.279 1.00 98.12 293 SER A O 1
ATOM 2302 N N . ILE A 1 294 ? -4.989 13.041 16.515 1.00 97.94 294 ILE A N 1
ATOM 2303 C CA . ILE A 1 294 ? -3.964 12.311 17.263 1.00 97.94 294 ILE A CA 1
ATOM 2304 C C . ILE A 1 294 ? -3.059 13.279 18.022 1.00 97.94 294 ILE A C 1
ATOM 2306 O O . ILE A 1 294 ? -2.396 14.136 17.431 1.00 97.94 294 ILE A O 1
ATOM 2310 N N . ASN A 1 295 ? -2.982 13.091 19.341 1.00 95.81 295 ASN A N 1
ATOM 2311 C CA . ASN A 1 295 ? -2.097 13.851 20.215 1.00 95.81 295 ASN A CA 1
ATOM 2312 C C . ASN A 1 295 ? -0.654 13.320 20.151 1.00 95.81 295 ASN A C 1
ATOM 2314 O O . ASN A 1 295 ? -0.385 12.163 20.470 1.00 95.81 295 ASN A O 1
ATOM 2318 N N . THR A 1 296 ? 0.289 14.197 19.809 1.00 96.38 296 THR A N 1
ATOM 2319 C CA . THR A 1 296 ? 1.717 13.884 19.642 1.00 96.38 296 THR A CA 1
ATOM 2320 C C . THR A 1 296 ? 2.604 14.376 20.797 1.00 96.38 296 THR A C 1
ATOM 2322 O O . THR A 1 296 ? 3.826 14.204 20.760 1.00 96.38 296 THR A O 1
ATOM 2325 N N . SER A 1 297 ? 2.028 14.973 21.848 1.00 94.88 297 SER A N 1
ATOM 2326 C CA . SER A 1 297 ? 2.781 15.596 22.950 1.00 94.88 297 SER A CA 1
ATOM 2327 C C . SER A 1 297 ? 3.437 14.594 23.910 1.00 94.88 297 SER A C 1
ATOM 2329 O O . SER A 1 297 ? 4.378 14.949 24.626 1.00 94.88 297 SER A O 1
ATOM 2331 N N . GLY A 1 298 ? 3.006 13.332 23.907 1.00 95.12 298 GLY A N 1
ATOM 2332 C CA . GLY A 1 298 ? 3.593 12.269 24.723 1.00 95.12 298 GLY A CA 1
ATOM 2333 C C . GLY A 1 298 ? 4.983 11.842 24.237 1.00 95.12 298 GLY A C 1
ATOM 2334 O O . GLY A 1 298 ? 5.210 11.667 23.039 1.00 95.12 298 GLY A O 1
ATOM 2335 N N . MET A 1 299 ? 5.923 11.622 25.165 1.00 95.62 299 MET A N 1
ATOM 2336 C CA . MET A 1 299 ? 7.280 11.160 24.827 1.00 95.62 299 MET A CA 1
ATOM 2337 C C . MET A 1 299 ? 7.258 9.821 24.078 1.00 95.62 299 MET A C 1
ATOM 2339 O O . MET A 1 299 ? 7.879 9.708 23.023 1.00 95.62 299 MET A O 1
ATOM 2343 N N . ASN A 1 300 ? 6.501 8.838 24.573 1.00 94.81 300 ASN A N 1
ATOM 2344 C CA . ASN A 1 300 ? 6.397 7.528 23.930 1.00 94.81 300 ASN A CA 1
ATOM 2345 C C . ASN A 1 300 ? 5.764 7.620 22.535 1.00 94.81 300 ASN A C 1
ATOM 2347 O O . ASN A 1 300 ? 6.235 6.961 21.611 1.00 94.81 300 ASN A O 1
ATOM 2351 N N . THR A 1 301 ? 4.769 8.496 22.350 1.00 96.56 301 THR A N 1
ATOM 2352 C CA . THR A 1 301 ? 4.174 8.769 21.035 1.00 96.56 301 THR A CA 1
ATOM 2353 C C . THR A 1 301 ? 5.214 9.320 20.065 1.00 96.56 301 THR A C 1
ATOM 2355 O O . THR A 1 301 ? 5.322 8.829 18.949 1.00 96.56 301 THR A O 1
ATOM 2358 N N . ARG A 1 302 ? 6.050 10.280 20.483 1.00 97.25 302 ARG A N 1
ATOM 2359 C CA . ARG A 1 302 ? 7.137 10.799 19.630 1.00 97.25 302 ARG A CA 1
ATOM 2360 C C . ARG A 1 302 ? 8.178 9.742 19.272 1.00 97.25 302 ARG A C 1
ATOM 2362 O O . ARG A 1 302 ? 8.729 9.780 18.176 1.00 97.25 302 ARG A O 1
ATOM 2369 N N . ILE A 1 303 ? 8.482 8.817 20.183 1.00 96.81 303 ILE A N 1
ATOM 2370 C CA . ILE A 1 303 ? 9.393 7.703 19.890 1.00 96.81 303 ILE A CA 1
ATOM 2371 C C . ILE A 1 303 ? 8.760 6.778 18.842 1.00 96.81 303 ILE A C 1
ATOM 2373 O O . ILE A 1 303 ? 9.414 6.470 17.849 1.00 96.81 303 ILE A O 1
ATOM 2377 N N . ALA A 1 304 ? 7.494 6.395 19.022 1.00 97.56 304 ALA A N 1
ATOM 2378 C CA . ALA A 1 304 ? 6.759 5.576 18.061 1.00 97.56 304 ALA A CA 1
ATOM 2379 C C . ALA A 1 304 ? 6.646 6.248 16.684 1.00 97.56 304 ALA A C 1
ATOM 2381 O O . ALA A 1 304 ? 6.881 5.604 15.668 1.00 97.56 304 ALA A O 1
ATOM 2382 N N . LEU A 1 305 ? 6.401 7.561 16.642 1.00 98.12 305 LEU A N 1
ATOM 2383 C CA . LEU A 1 305 ? 6.367 8.333 15.397 1.00 98.12 305 LEU A CA 1
ATOM 2384 C C . LEU A 1 305 ? 7.699 8.311 14.646 1.00 98.12 305 LEU A C 1
ATOM 2386 O O . LEU A 1 305 ? 7.691 8.155 13.429 1.00 98.12 305 LEU A O 1
ATOM 2390 N N . ARG A 1 306 ? 8.835 8.419 15.350 1.00 98.00 306 ARG A N 1
ATOM 2391 C CA . ARG A 1 306 ? 10.159 8.294 14.717 1.00 98.00 306 ARG A CA 1
ATOM 2392 C C . ARG A 1 306 ? 10.374 6.901 14.129 1.00 98.00 306 ARG A C 1
ATOM 2394 O O . ARG A 1 306 ? 10.825 6.792 12.996 1.00 98.00 306 ARG A O 1
ATOM 2401 N N . ARG A 1 307 ? 9.990 5.841 14.851 1.00 97.50 307 ARG A N 1
ATOM 2402 C CA . ARG A 1 307 ? 10.053 4.469 14.317 1.00 97.50 307 ARG A CA 1
ATOM 2403 C C . ARG A 1 307 ? 9.145 4.296 13.097 1.00 97.50 307 ARG A C 1
ATOM 2405 O O . ARG A 1 307 ? 9.580 3.738 12.096 1.00 97.50 307 ARG A O 1
ATOM 2412 N N . GLY A 1 308 ? 7.921 4.824 13.143 1.00 97.69 308 GLY A N 1
ATOM 2413 C CA . GLY A 1 308 ? 6.990 4.818 12.013 1.00 97.69 308 GLY A CA 1
ATOM 2414 C C . GLY A 1 308 ? 7.554 5.541 10.787 1.00 97.69 308 GLY A C 1
ATOM 2415 O O . GLY A 1 308 ? 7.471 5.021 9.676 1.00 97.69 308 GLY A O 1
ATOM 2416 N N . GLU A 1 309 ? 8.204 6.689 10.987 1.00 97.62 309 GLU A N 1
ATOM 2417 C CA . GLU A 1 309 ? 8.885 7.440 9.927 1.00 97.62 309 GLU A CA 1
ATOM 2418 C C . GLU A 1 309 ? 10.077 6.684 9.321 1.00 97.62 309 GLU A C 1
ATOM 2420 O O . GLU A 1 309 ? 10.280 6.693 8.105 1.00 97.62 309 GLU A O 1
ATOM 2425 N N . GLU A 1 310 ? 10.867 5.994 10.139 1.00 96.81 310 GLU A N 1
ATOM 2426 C CA . GLU A 1 310 ? 11.941 5.134 9.639 1.00 96.81 310 GLU A CA 1
ATOM 2427 C C . GLU A 1 310 ? 11.382 3.960 8.823 1.00 96.81 310 GLU A C 1
ATOM 2429 O O . GLU A 1 310 ? 11.923 3.618 7.770 1.00 96.81 310 GLU A O 1
ATOM 2434 N N . LEU A 1 311 ? 10.278 3.359 9.276 1.00 96.81 311 LEU A N 1
ATOM 2435 C CA . LEU A 1 311 ? 9.641 2.221 8.618 1.00 96.81 311 LEU A CA 1
ATOM 2436 C C . LEU A 1 311 ? 9.019 2.593 7.267 1.00 96.81 311 LEU A C 1
ATOM 2438 O O . LEU A 1 311 ? 9.234 1.876 6.291 1.00 96.81 311 LEU A O 1
ATOM 2442 N N . ILE A 1 312 ? 8.306 3.719 7.163 1.00 96.06 312 ILE A N 1
ATOM 2443 C CA . ILE A 1 312 ? 7.711 4.165 5.886 1.00 96.06 312 ILE A CA 1
ATOM 2444 C C . ILE A 1 312 ? 8.762 4.539 4.829 1.00 96.06 312 ILE A C 1
ATOM 2446 O O . ILE A 1 312 ? 8.468 4.470 3.634 1.00 96.06 312 ILE A O 1
ATOM 2450 N N . ASN A 1 313 ? 9.988 4.868 5.250 1.00 95.12 313 ASN A N 1
ATOM 2451 C CA . ASN A 1 313 ? 11.134 5.127 4.372 1.00 95.12 313 ASN A CA 1
ATOM 2452 C C . ASN A 1 313 ? 12.026 3.895 4.130 1.00 95.12 313 ASN A C 1
ATOM 2454 O O . ASN A 1 313 ? 12.975 3.957 3.344 1.00 95.12 313 ASN A O 1
ATOM 2458 N N . ARG A 1 314 ? 11.746 2.759 4.779 1.00 94.31 314 ARG A N 1
ATOM 2459 C CA . ARG A 1 314 ? 12.558 1.548 4.648 1.00 94.31 314 ARG A CA 1
ATOM 2460 C C . ARG A 1 314 ? 12.279 0.845 3.324 1.00 94.31 314 ARG A C 1
ATOM 2462 O O . ARG A 1 314 ? 11.159 0.426 3.051 1.00 94.31 314 ARG A O 1
ATOM 2469 N N . LYS A 1 315 ? 13.332 0.643 2.531 1.00 94.31 315 LYS A N 1
ATOM 2470 C CA . LYS A 1 315 ? 13.295 -0.190 1.323 1.00 94.31 315 LYS A CA 1
ATOM 2471 C C . LYS A 1 315 ? 13.184 -1.662 1.735 1.00 94.31 315 LYS A C 1
ATOM 2473 O O . LYS A 1 315 ? 14.046 -2.163 2.460 1.00 94.31 315 LYS A O 1
ATOM 2478 N N . ILE A 1 316 ? 12.138 -2.346 1.283 1.00 94.50 316 ILE A N 1
ATOM 2479 C CA . ILE A 1 316 ? 11.867 -3.753 1.605 1.00 94.50 316 ILE A CA 1
ATOM 2480 C C . ILE A 1 316 ? 11.696 -4.605 0.343 1.00 94.50 316 ILE A C 1
ATOM 2482 O O . ILE A 1 316 ? 11.447 -4.102 -0.756 1.00 94.50 316 ILE A O 1
ATOM 2486 N N . GLY A 1 317 ? 11.810 -5.918 0.531 1.00 93.50 317 GLY A N 1
ATOM 2487 C CA . GLY A 1 317 ? 11.533 -6.937 -0.471 1.00 93.50 317 GLY A CA 1
ATOM 2488 C C . GLY A 1 317 ? 12.553 -7.023 -1.599 1.00 93.50 317 GLY A C 1
ATOM 2489 O O . GLY A 1 317 ? 13.505 -6.246 -1.688 1.00 93.50 317 GLY A O 1
ATOM 2490 N N . GLN A 1 318 ? 12.336 -7.988 -2.493 1.00 94.06 318 GLN A N 1
ATOM 2491 C CA . GLN A 1 318 ? 13.186 -8.180 -3.670 1.00 94.06 318 GLN A CA 1
ATOM 2492 C C . GLN A 1 318 ? 13.153 -6.959 -4.604 1.00 94.06 318 GLN A C 1
ATOM 2494 O O . GLN A 1 318 ? 14.147 -6.680 -5.269 1.00 94.06 318 GLN A O 1
ATOM 2499 N N . LEU A 1 319 ? 12.047 -6.203 -4.646 1.00 94.81 319 LEU A N 1
ATOM 2500 C CA . LEU A 1 319 ? 11.964 -4.995 -5.476 1.00 94.81 319 LEU A CA 1
ATOM 2501 C C . LEU A 1 319 ? 12.668 -3.778 -4.859 1.00 94.81 319 LEU A C 1
ATOM 2503 O O . LEU A 1 319 ? 12.865 -2.798 -5.569 1.00 94.81 319 LEU A O 1
ATOM 2507 N N . ASN A 1 320 ? 13.084 -3.853 -3.587 1.00 95.12 320 ASN A N 1
ATOM 2508 C CA . ASN A 1 320 ? 13.775 -2.781 -2.871 1.00 95.12 320 ASN A CA 1
ATOM 2509 C C . ASN A 1 320 ? 13.000 -1.451 -2.932 1.00 95.12 320 ASN A C 1
ATOM 2511 O O . ASN A 1 320 ? 13.525 -0.442 -3.396 1.00 95.12 320 ASN A O 1
ATOM 2515 N N . LEU A 1 321 ? 11.742 -1.469 -2.482 1.00 95.56 321 LEU A N 1
ATOM 2516 C CA . LEU A 1 321 ? 10.840 -0.312 -2.487 1.00 95.56 321 LEU A CA 1
ATOM 2517 C C . LEU A 1 321 ? 10.368 0.022 -1.069 1.00 95.56 321 LEU A C 1
ATOM 2519 O O . LEU A 1 321 ? 10.184 -0.875 -0.250 1.00 95.56 321 LEU A O 1
ATOM 2523 N N . ALA A 1 322 ? 10.183 1.309 -0.795 1.00 95.56 322 ALA A N 1
ATOM 2524 C CA . ALA A 1 322 ? 9.613 1.860 0.431 1.00 95.56 322 ALA A CA 1
ATOM 2525 C C . ALA A 1 322 ? 8.196 2.397 0.177 1.00 95.56 322 ALA A C 1
ATOM 2527 O O . ALA A 1 322 ? 7.830 2.694 -0.963 1.00 95.56 322 ALA A O 1
ATOM 2528 N N . CYS A 1 323 ? 7.407 2.597 1.237 1.00 96.00 323 CYS A N 1
ATOM 2529 C CA . CYS A 1 323 ? 6.075 3.202 1.120 1.00 96.00 323 CYS A CA 1
ATOM 2530 C C . CYS A 1 323 ? 6.151 4.582 0.444 1.00 96.00 323 CYS A C 1
ATOM 2532 O O . CYS A 1 323 ? 5.345 4.902 -0.434 1.00 96.00 323 CYS A O 1
ATOM 2534 N N . THR A 1 324 ? 7.157 5.380 0.814 1.00 95.62 324 THR A N 1
ATOM 2535 C CA . THR A 1 324 ? 7.375 6.734 0.287 1.00 95.62 324 THR A CA 1
ATOM 2536 C C . THR A 1 324 ? 7.806 6.774 -1.175 1.00 95.62 324 THR A C 1
ATOM 2538 O O . THR A 1 324 ? 7.550 7.781 -1.832 1.00 95.62 324 THR A O 1
ATOM 2541 N N . ASP A 1 325 ? 8.347 5.691 -1.739 1.00 95.75 325 ASP A N 1
ATOM 2542 C CA . ASP A 1 325 ? 8.678 5.649 -3.170 1.00 95.75 325 ASP A CA 1
ATOM 2543 C C . ASP A 1 325 ? 7.436 5.810 -4.046 1.00 95.75 325 ASP A C 1
ATOM 2545 O O . ASP A 1 325 ? 7.493 6.456 -5.092 1.00 95.75 325 ASP A O 1
ATOM 2549 N N . CYS A 1 326 ? 6.307 5.248 -3.603 1.00 94.81 326 CYS A N 1
ATOM 2550 C CA . CYS A 1 326 ? 5.043 5.282 -4.333 1.00 94.81 326 CYS A CA 1
ATOM 2551 C C . CYS A 1 326 ? 4.103 6.373 -3.809 1.00 94.81 326 CYS A C 1
ATOM 2553 O O . CYS A 1 326 ? 3.543 7.122 -4.600 1.00 94.81 326 CYS A O 1
ATOM 2555 N N . HIS A 1 327 ? 3.952 6.497 -2.489 1.00 95.38 327 HIS A N 1
ATOM 2556 C CA . HIS A 1 327 ? 2.935 7.357 -1.868 1.00 95.38 327 HIS A CA 1
ATOM 2557 C C . HIS A 1 327 ? 3.430 8.764 -1.495 1.00 95.38 327 HIS A C 1
ATOM 2559 O O . HIS A 1 327 ? 2.659 9.569 -0.971 1.00 95.38 327 HIS A O 1
ATOM 2565 N N . ALA A 1 328 ? 4.700 9.075 -1.775 1.00 93.19 328 ALA A N 1
ATOM 2566 C CA . ALA A 1 328 ? 5.255 10.422 -1.653 1.00 93.19 328 ALA A CA 1
ATOM 2567 C C . ALA A 1 328 ? 5.998 10.833 -2.934 1.00 93.19 328 ALA A C 1
ATOM 2569 O O . ALA A 1 328 ? 5.492 11.659 -3.690 1.00 93.19 328 ALA A O 1
ATOM 2570 N N . ILE A 1 329 ? 7.143 10.205 -3.224 1.00 93.44 329 ILE A N 1
ATOM 2571 C CA . ILE A 1 329 ? 8.027 10.541 -4.356 1.00 93.44 329 ILE A CA 1
ATOM 2572 C C . ILE A 1 329 ? 7.297 10.412 -5.696 1.00 93.44 329 ILE A C 1
ATOM 2574 O O . ILE A 1 329 ? 7.416 11.277 -6.562 1.00 93.44 329 ILE A O 1
ATOM 2578 N N . SER A 1 330 ? 6.536 9.330 -5.860 1.00 95.12 330 SER A N 1
ATOM 2579 C CA . SER A 1 330 ? 5.789 9.041 -7.088 1.00 95.12 330 SER A CA 1
ATOM 2580 C C . SER A 1 330 ? 4.281 9.210 -6.922 1.00 95.12 330 SER A C 1
ATOM 2582 O O . SER A 1 330 ? 3.524 8.649 -7.710 1.00 95.12 330 SER A O 1
ATOM 2584 N N . SER A 1 331 ? 3.841 9.956 -5.906 1.00 94.44 331 SER A N 1
ATOM 2585 C CA . SER A 1 331 ? 2.417 10.251 -5.739 1.00 94.44 331 SER A CA 1
ATOM 2586 C C . SER A 1 331 ? 1.879 11.062 -6.921 1.00 94.44 331 SER A C 1
ATOM 2588 O O . SER A 1 331 ? 2.640 11.717 -7.636 1.00 94.44 331 SER A O 1
ATOM 2590 N N . ASP A 1 332 ? 0.573 10.967 -7.154 1.00 93.94 332 ASP A N 1
ATOM 2591 C CA . ASP A 1 332 ? -0.131 11.536 -8.312 1.00 93.94 332 ASP A CA 1
ATOM 2592 C C . ASP A 1 332 ? 0.326 11.003 -9.680 1.00 93.94 332 ASP A C 1
ATOM 2594 O O . ASP A 1 332 ? 0.092 11.610 -10.728 1.00 93.94 332 ASP A O 1
ATOM 2598 N N . LYS A 1 333 ? 0.985 9.843 -9.685 1.00 95.62 333 LYS A N 1
ATOM 2599 C CA . LYS A 1 333 ? 1.389 9.135 -10.899 1.00 95.62 333 LYS A CA 1
ATOM 2600 C C . LYS A 1 333 ? 0.642 7.819 -11.044 1.00 95.62 333 LYS A C 1
ATOM 2602 O O . LYS A 1 333 ? -0.018 7.328 -10.132 1.00 95.62 333 LYS A O 1
ATOM 2607 N N . TRP A 1 334 ? 0.795 7.222 -12.214 1.00 95.62 334 TRP A N 1
ATOM 2608 C CA . TRP A 1 334 ? 0.210 5.949 -12.583 1.00 95.62 334 TRP A CA 1
ATOM 2609 C C . TRP A 1 334 ? 1.256 4.843 -12.535 1.00 95.62 334 TRP A C 1
ATOM 2611 O O . TRP A 1 334 ? 2.316 4.950 -13.160 1.00 95.62 334 TRP A O 1
ATOM 2621 N N . ILE A 1 335 ? 0.927 3.750 -11.848 1.00 94.00 335 ILE A N 1
ATOM 2622 C CA . ILE A 1 335 ? 1.592 2.459 -11.997 1.00 94.00 335 ILE A CA 1
ATOM 2623 C C . ILE A 1 335 ? 0.634 1.510 -12.720 1.00 94.00 335 ILE A C 1
ATOM 2625 O O . ILE A 1 335 ? -0.390 1.082 -12.189 1.00 94.00 335 ILE A O 1
ATOM 2629 N N . ARG A 1 336 ? 0.917 1.213 -13.989 1.00 91.31 336 ARG A N 1
ATOM 2630 C CA . ARG A 1 336 ? -0.111 0.710 -14.918 1.00 91.31 336 ARG A CA 1
ATOM 2631 C C . ARG A 1 336 ? -1.376 1.593 -14.886 1.00 91.31 336 ARG A C 1
ATOM 2633 O O . ARG A 1 336 ? -1.261 2.810 -14.919 1.00 91.31 336 ARG A O 1
ATOM 2640 N N . GLY A 1 337 ? -2.566 0.998 -14.789 1.00 89.06 337 GLY A N 1
ATOM 2641 C CA . GLY A 1 337 ? -3.843 1.687 -14.582 1.00 89.06 337 GLY A CA 1
ATOM 2642 C C . GLY A 1 337 ? -4.176 1.988 -13.116 1.00 89.06 337 GLY A C 1
ATOM 2643 O O . GLY A 1 337 ? -5.316 2.319 -12.828 1.00 89.06 337 GLY A O 1
ATOM 2644 N N . GLN A 1 338 ? -3.236 1.840 -12.176 1.00 91.44 338 GLN A N 1
ATOM 2645 C CA . GLN A 1 338 ? -3.459 2.193 -10.771 1.00 91.44 338 GLN A CA 1
ATOM 2646 C C . GLN A 1 338 ? -2.881 3.576 -10.481 1.00 91.44 338 GLN A C 1
ATOM 2648 O O . GLN A 1 338 ? -1.698 3.818 -10.720 1.00 91.44 338 GLN A O 1
ATOM 2653 N N . TYR A 1 339 ? -3.714 4.466 -9.950 1.00 93.69 339 TYR A N 1
ATOM 2654 C CA . TYR A 1 339 ? -3.299 5.794 -9.514 1.00 93.69 339 TYR A CA 1
ATOM 2655 C C . TYR A 1 339 ? -2.680 5.737 -8.111 1.00 93.69 339 TYR A C 1
ATOM 2657 O O . TYR A 1 339 ? -3.201 5.068 -7.213 1.00 93.69 339 TYR A O 1
ATOM 2665 N N . LEU A 1 340 ? -1.545 6.410 -7.924 1.00 94.06 340 LEU A N 1
ATOM 2666 C CA . LEU A 1 340 ? -0.807 6.438 -6.665 1.00 94.06 340 LEU A CA 1
ATOM 2667 C C . LEU A 1 340 ? -1.265 7.611 -5.795 1.00 94.06 340 LEU A C 1
ATOM 2669 O O . LEU A 1 340 ? -0.779 8.733 -5.928 1.00 94.06 340 LEU A O 1
ATOM 2673 N N . ASN A 1 341 ? -2.172 7.321 -4.862 1.00 90.56 341 ASN A N 1
ATOM 2674 C CA . ASN A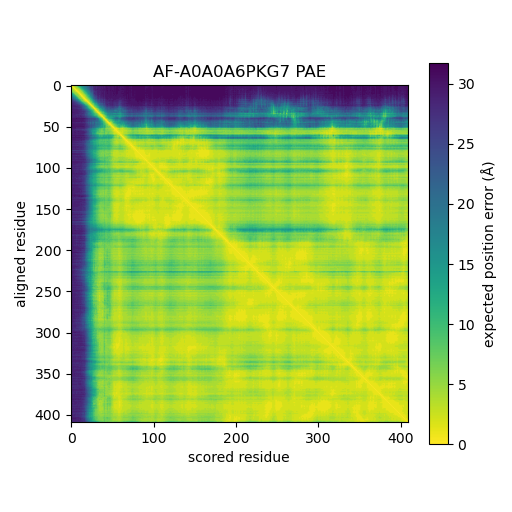 1 341 ? -2.627 8.290 -3.866 1.00 90.56 341 ASN A CA 1
ATOM 2675 C C . ASN A 1 341 ? -1.496 8.726 -2.925 1.00 90.56 341 ASN A C 1
ATOM 2677 O O . ASN A 1 341 ? -0.579 7.955 -2.617 1.00 90.56 341 ASN A O 1
ATOM 2681 N N . LYS A 1 342 ? -1.613 9.958 -2.428 1.00 91.88 342 LYS A N 1
ATOM 2682 C CA . LYS A 1 342 ? -0.769 10.511 -1.365 1.00 91.88 342 LYS A CA 1
ATOM 2683 C C . LYS A 1 342 ? -1.095 9.885 -0.010 1.00 91.88 342 LYS A C 1
ATOM 2685 O O . LYS A 1 342 ? -2.133 9.264 0.181 1.00 91.88 342 LYS A O 1
ATOM 2690 N N . VAL A 1 343 ? -0.196 10.102 0.948 1.00 90.44 343 VAL A N 1
ATOM 2691 C CA . VAL A 1 343 ? -0.376 9.700 2.354 1.00 90.44 343 VAL A CA 1
ATOM 2692 C C . VAL A 1 343 ? -1.540 10.432 3.045 1.00 90.44 343 VAL A C 1
ATOM 2694 O O . VAL A 1 343 ? -2.177 9.860 3.927 1.00 90.44 343 VAL A O 1
ATOM 2697 N N . VAL A 1 344 ? -1.808 11.688 2.677 1.00 91.19 344 VAL A N 1
ATOM 2698 C CA . VAL A 1 344 ? -2.915 12.490 3.231 1.00 91.19 344 VAL A CA 1
ATOM 2699 C C . VAL A 1 344 ? -4.218 12.136 2.509 1.00 91.19 344 VAL A C 1
ATOM 2701 O O . VAL A 1 344 ? -4.216 12.054 1.283 1.00 91.19 344 VAL A O 1
ATOM 2704 N N . GLY A 1 345 ? -5.308 11.947 3.256 1.00 89.44 345 GLY A N 1
ATOM 2705 C CA . GLY A 1 345 ? -6.591 11.428 2.763 1.00 89.44 345 GLY A CA 1
ATOM 2706 C C . GLY A 1 345 ? -6.604 9.905 2.576 1.00 89.44 345 GLY A C 1
ATOM 2707 O O . GLY A 1 345 ? -7.421 9.375 1.828 1.00 89.44 345 GLY A O 1
ATOM 2708 N N . MET A 1 346 ? -5.630 9.199 3.166 1.00 90.38 346 MET A N 1
ATOM 2709 C CA . MET A 1 346 ? -5.547 7.739 3.074 1.00 90.38 346 MET A CA 1
ATOM 2710 C C . MET A 1 346 ? -6.210 7.049 4.262 1.00 90.38 346 MET A C 1
ATOM 2712 O O . MET A 1 346 ? -6.611 5.905 4.125 1.00 90.38 346 MET A O 1
ATOM 2716 N N . MET A 1 347 ? -6.255 7.676 5.438 1.00 95.88 347 MET A N 1
ATOM 2717 C CA . MET A 1 347 ? -6.598 6.986 6.689 1.00 95.88 347 MET A CA 1
ATOM 2718 C C . MET A 1 347 ? -8.034 7.216 7.166 1.00 95.88 347 MET A C 1
ATOM 2720 O O . MET A 1 347 ? -8.564 6.414 7.927 1.00 95.88 347 MET A O 1
ATOM 2724 N N . ASP A 1 348 ? -8.661 8.290 6.704 1.00 95.75 348 ASP A N 1
ATOM 2725 C CA . ASP A 1 348 ? -9.976 8.805 7.099 1.00 95.75 348 ASP A CA 1
ATOM 2726 C C . ASP A 1 348 ? -11.155 7.892 6.761 1.00 95.75 348 ASP A C 1
ATOM 2728 O O . ASP A 1 348 ? -12.257 8.097 7.259 1.00 95.75 348 ASP A O 1
ATOM 2732 N N . HIS A 1 349 ? -10.915 6.852 5.969 1.00 96.19 349 HIS A N 1
ATOM 2733 C CA . HIS A 1 349 ? -11.949 5.944 5.494 1.00 96.19 349 HIS A CA 1
ATOM 2734 C C . HIS A 1 349 ? -11.647 4.464 5.787 1.00 96.19 349 HIS A C 1
ATOM 2736 O O . HIS A 1 349 ? -12.258 3.577 5.189 1.00 96.19 349 HIS A O 1
ATOM 2742 N N . PHE A 1 350 ? -10.664 4.163 6.646 1.00 97.50 350 PHE A N 1
ATOM 2743 C CA . PHE A 1 350 ? -10.342 2.786 7.044 1.00 97.50 350 PHE A CA 1
ATOM 2744 C C . PHE A 1 350 ? -11.023 2.387 8.367 1.00 97.50 350 PHE A C 1
ATOM 2746 O O . PHE A 1 350 ? -10.999 3.184 9.306 1.00 97.50 350 PHE A O 1
ATOM 2753 N N . PRO A 1 351 ? -11.514 1.135 8.508 1.00 97.75 351 PRO A N 1
ATOM 2754 C CA . PRO A 1 351 ? -11.553 0.062 7.507 1.00 97.75 351 PRO A CA 1
ATOM 2755 C C . PRO A 1 351 ? -12.438 0.364 6.294 1.00 97.75 351 PRO A C 1
ATOM 2757 O O . PRO A 1 351 ? -13.419 1.093 6.391 1.00 97.75 351 PRO A O 1
ATOM 2760 N N . THR A 1 352 ? -12.074 -0.201 5.141 1.00 97.06 352 THR A N 1
ATOM 2761 C CA . THR A 1 352 ? -12.758 0.058 3.868 1.00 97.06 352 THR A CA 1
ATOM 2762 C C . THR A 1 352 ? -13.155 -1.227 3.155 1.00 97.06 352 THR A C 1
ATOM 2764 O O . THR A 1 352 ? -12.381 -2.186 3.104 1.00 97.06 352 THR A O 1
ATOM 2767 N N . TYR A 1 353 ? -14.343 -1.237 2.558 1.00 97.44 353 TYR A N 1
ATOM 2768 C CA . TYR A 1 353 ? -14.774 -2.273 1.636 1.00 97.44 353 TYR A CA 1
ATOM 2769 C C . TYR A 1 353 ? -14.025 -2.156 0.305 1.00 97.44 353 TYR A C 1
ATOM 2771 O O . TYR A 1 353 ? -14.044 -1.123 -0.370 1.00 97.44 353 TYR A O 1
ATOM 2779 N N . ARG A 1 354 ? -13.346 -3.237 -0.078 1.00 94.69 354 ARG A N 1
ATOM 2780 C CA . ARG A 1 354 ? -12.548 -3.350 -1.301 1.00 94.69 354 ARG A CA 1
ATOM 2781 C C . ARG A 1 354 ? -13.373 -4.005 -2.395 1.00 94.69 354 ARG A C 1
ATOM 2783 O O . ARG A 1 354 ? -13.476 -5.228 -2.440 1.00 94.69 354 ARG A O 1
ATOM 2790 N N . THR A 1 355 ? -13.894 -3.224 -3.335 1.00 93.69 355 THR A N 1
ATOM 2791 C CA . THR A 1 355 ? -14.742 -3.771 -4.414 1.00 93.69 355 THR A CA 1
ATOM 2792 C C . THR A 1 355 ? -14.029 -4.779 -5.313 1.00 93.69 355 THR A C 1
ATOM 2794 O O . THR A 1 355 ? -14.657 -5.717 -5.785 1.00 93.69 355 THR A O 1
ATOM 2797 N N . SER A 1 356 ? -12.707 -4.668 -5.494 1.00 90.00 356 SER A N 1
ATOM 2798 C CA . SER A 1 356 ? -11.917 -5.676 -6.226 1.00 90.00 356 SER A CA 1
ATOM 2799 C C . SER A 1 356 ? -11.784 -7.026 -5.509 1.00 90.00 356 SER A C 1
ATOM 2801 O O . SER A 1 356 ? -11.267 -7.981 -6.094 1.00 90.00 356 SER A O 1
ATOM 2803 N N . ARG A 1 357 ? -12.169 -7.098 -4.231 1.00 89.50 357 ARG A N 1
ATOM 2804 C CA . ARG A 1 357 ? -12.016 -8.278 -3.369 1.00 89.50 357 ARG A CA 1
ATOM 2805 C C . ARG A 1 357 ? -13.311 -8.737 -2.714 1.00 89.50 357 ARG A C 1
ATOM 2807 O O . ARG A 1 357 ? -13.344 -9.863 -2.235 1.00 89.50 357 ARG A O 1
ATOM 2814 N N . SER A 1 358 ? -14.336 -7.891 -2.714 1.00 92.69 358 SER A N 1
ATOM 2815 C CA . SER A 1 358 ? -15.604 -8.126 -2.028 1.00 92.69 358 SER A CA 1
ATOM 2816 C C . SER A 1 358 ? -15.428 -8.427 -0.535 1.00 92.69 358 SER A C 1
ATOM 2818 O O . SER A 1 358 ? -16.053 -9.330 0.003 1.00 92.69 358 SER A O 1
ATOM 2820 N N . GLU A 1 359 ? -14.538 -7.688 0.135 1.00 92.75 359 GLU A N 1
ATOM 2821 C CA . GLU A 1 359 ? -14.268 -7.832 1.573 1.00 92.75 359 GLU A CA 1
ATOM 2822 C C . GLU A 1 359 ? -13.814 -6.505 2.199 1.00 92.75 359 GLU A C 1
ATOM 2824 O O . GLU A 1 359 ? -13.324 -5.605 1.509 1.00 92.75 359 GLU A O 1
ATOM 2829 N N . ILE A 1 360 ? -13.932 -6.404 3.525 1.00 95.69 360 ILE A N 1
ATOM 2830 C CA . ILE A 1 360 ? -13.444 -5.265 4.311 1.00 95.69 360 ILE A CA 1
ATOM 2831 C C . ILE A 1 360 ? -11.965 -5.449 4.652 1.00 95.69 360 ILE A C 1
ATOM 2833 O O . ILE A 1 360 ? -11.502 -6.519 5.071 1.00 95.69 360 ILE A O 1
ATOM 2837 N N . TRP A 1 361 ? -11.200 -4.383 4.449 1.00 95.25 361 TRP A N 1
ATOM 2838 C CA . TRP A 1 361 ? -9.786 -4.304 4.778 1.00 95.25 361 TRP A CA 1
ATOM 2839 C C . TRP A 1 361 ? -9.559 -3.217 5.823 1.00 95.25 361 TRP A C 1
ATOM 2841 O O . TRP A 1 361 ? -9.874 -2.049 5.592 1.00 95.25 361 TRP A O 1
ATOM 2851 N N . ASP A 1 362 ? -8.952 -3.595 6.945 1.00 95.56 362 ASP A N 1
ATOM 2852 C CA . ASP A 1 362 ? -8.296 -2.641 7.828 1.00 95.56 362 ASP A CA 1
ATOM 2853 C C . ASP A 1 362 ? -6.981 -2.156 7.200 1.00 95.56 362 ASP A C 1
ATOM 2855 O O . ASP A 1 362 ? -6.482 -2.668 6.185 1.00 95.56 362 ASP A O 1
ATOM 2859 N N . ILE A 1 363 ? -6.390 -1.141 7.821 1.00 95.75 363 ILE A N 1
ATOM 2860 C CA . ILE A 1 363 ? -5.141 -0.577 7.324 1.00 95.75 363 ILE A CA 1
ATOM 2861 C C . ILE A 1 363 ? -3.977 -1.576 7.417 1.00 95.75 363 ILE A C 1
ATOM 2863 O O . ILE A 1 363 ? -3.102 -1.595 6.548 1.00 95.75 363 ILE A O 1
ATOM 2867 N N . ARG A 1 364 ? -3.966 -2.470 8.413 1.00 93.56 364 ARG A N 1
ATOM 2868 C CA . ARG A 1 364 ? -2.866 -3.428 8.571 1.00 93.56 364 ARG A CA 1
ATOM 2869 C C . ARG A 1 364 ? -2.922 -4.527 7.511 1.00 93.56 364 ARG A C 1
ATOM 2871 O O . ARG A 1 364 ? -1.874 -4.868 6.958 1.00 93.56 364 ARG A O 1
ATOM 2878 N N . LYS A 1 365 ? -4.119 -4.971 7.093 1.00 92.56 365 LYS A N 1
ATOM 2879 C CA . LYS A 1 365 ? -4.290 -5.820 5.896 1.00 92.56 365 LYS A CA 1
ATOM 2880 C C . LYS A 1 365 ? -3.788 -5.115 4.634 1.00 92.56 365 LYS A C 1
ATOM 2882 O O . LYS A 1 365 ? -3.132 -5.730 3.787 1.00 92.56 365 LYS A O 1
ATOM 2887 N N . ARG A 1 366 ? -3.983 -3.795 4.522 1.00 93.81 366 ARG A N 1
ATOM 2888 C CA . ARG A 1 366 ? -3.404 -3.002 3.424 1.00 93.81 366 ARG A CA 1
ATOM 2889 C C . ARG A 1 366 ? -1.869 -2.965 3.459 1.00 93.81 366 ARG A C 1
ATOM 2891 O O . ARG A 1 366 ? -1.256 -3.076 2.394 1.00 93.81 366 ARG A O 1
ATOM 2898 N N . PHE A 1 367 ? -1.234 -2.863 4.629 1.00 94.69 367 PHE A N 1
ATOM 2899 C CA . PHE A 1 367 ? 0.231 -2.944 4.743 1.00 94.69 367 PHE A CA 1
ATOM 2900 C C . PHE A 1 367 ? 0.769 -4.315 4.327 1.00 94.69 367 PHE A C 1
ATOM 2902 O O . PHE A 1 367 ? 1.742 -4.395 3.578 1.00 94.69 367 PHE A O 1
ATOM 2909 N N . GLN A 1 368 ? 0.110 -5.397 4.743 1.00 91.31 368 GLN A N 1
ATOM 2910 C CA . GLN A 1 368 ? 0.470 -6.757 4.330 1.00 91.31 368 GLN A CA 1
ATOM 2911 C C . GLN A 1 368 ? 0.408 -6.907 2.803 1.00 91.31 368 GLN A C 1
ATOM 2913 O O . GLN A 1 368 ? 1.352 -7.403 2.183 1.00 91.31 368 GLN A O 1
ATOM 2918 N N . TRP A 1 369 ? -0.649 -6.389 2.168 1.00 90.12 369 TRP A N 1
ATOM 2919 C CA . TRP A 1 369 ? -0.762 -6.380 0.708 1.00 90.12 369 TRP A CA 1
ATOM 2920 C C . TRP A 1 369 ? 0.356 -5.588 0.016 1.00 90.12 369 TRP A C 1
ATOM 2922 O O . TRP A 1 369 ? 0.870 -6.009 -1.029 1.00 90.12 369 TRP A O 1
ATOM 2932 N N . CYS A 1 370 ? 0.745 -4.448 0.593 1.00 92.44 370 CYS A N 1
ATOM 2933 C CA . CYS A 1 370 ? 1.874 -3.655 0.112 1.00 92.44 370 CYS A CA 1
ATOM 2934 C C . CYS A 1 370 ? 3.166 -4.484 0.129 1.00 92.44 370 CYS A C 1
ATOM 2936 O O . CYS A 1 370 ? 3.820 -4.610 -0.908 1.00 92.44 370 CYS A O 1
ATOM 2938 N N . ASN A 1 371 ? 3.466 -5.144 1.256 1.00 91.81 371 ASN A N 1
ATOM 2939 C CA . ASN A 1 371 ? 4.645 -6.001 1.403 1.00 91.81 371 ASN A CA 1
ATOM 2940 C C . ASN A 1 371 ? 4.691 -7.084 0.318 1.00 91.81 371 ASN A C 1
ATOM 2942 O O . ASN A 1 371 ? 5.721 -7.254 -0.338 1.00 91.81 371 ASN A O 1
ATOM 2946 N N . VAL A 1 372 ? 3.575 -7.773 0.055 1.00 88.44 372 VAL A N 1
ATOM 2947 C CA . VAL A 1 372 ? 3.567 -8.808 -0.990 1.00 88.44 372 VAL A CA 1
ATOM 2948 C C . VAL A 1 372 ? 3.779 -8.217 -2.383 1.00 88.44 372 VAL A C 1
ATOM 2950 O O . VAL A 1 372 ? 4.519 -8.788 -3.189 1.00 88.44 372 VAL A O 1
ATOM 2953 N N . SER A 1 373 ? 3.190 -7.053 -2.661 1.00 89.25 373 SER A N 1
ATOM 2954 C CA . SER A 1 373 ? 3.326 -6.370 -3.955 1.00 89.25 373 SER A CA 1
ATOM 2955 C C . SER A 1 373 ? 4.781 -5.999 -4.270 1.00 89.25 373 SER A C 1
ATOM 2957 O O . SER A 1 373 ? 5.185 -6.038 -5.433 1.00 89.25 373 SER A O 1
ATOM 2959 N N . VAL A 1 374 ? 5.591 -5.726 -3.242 1.00 92.44 374 VAL A N 1
ATOM 2960 C CA . VAL A 1 374 ? 7.029 -5.429 -3.371 1.00 92.44 374 VAL A CA 1
ATOM 2961 C C . VAL A 1 374 ? 7.940 -6.636 -3.128 1.00 92.44 374 VAL A C 1
ATOM 2963 O O . VAL A 1 374 ? 9.164 -6.493 -3.079 1.00 92.44 374 VAL A O 1
ATOM 2966 N N . ARG A 1 375 ? 7.363 -7.845 -3.041 1.00 92.31 375 ARG A N 1
ATOM 2967 C CA . ARG A 1 375 ? 8.083 -9.107 -2.792 1.00 92.31 375 ARG A CA 1
ATOM 2968 C C . ARG A 1 375 ? 8.843 -9.095 -1.464 1.00 92.31 375 ARG A C 1
ATOM 2970 O O . ARG A 1 375 ? 10.016 -9.461 -1.408 1.00 92.31 375 ARG A O 1
ATOM 2977 N N . ALA A 1 376 ? 8.179 -8.640 -0.411 1.00 91.38 376 ALA A N 1
ATOM 2978 C CA . ALA A 1 376 ? 8.617 -8.729 0.975 1.00 91.38 376 ALA A CA 1
ATOM 2979 C C . ALA A 1 376 ? 7.718 -9.699 1.750 1.00 91.38 376 ALA A C 1
ATOM 2981 O O . ALA A 1 376 ? 6.620 -10.036 1.304 1.00 91.38 376 ALA A O 1
ATOM 2982 N N . ASN A 1 377 ? 8.190 -10.152 2.911 1.00 87.62 377 ASN A N 1
ATOM 2983 C CA . ASN A 1 377 ? 7.344 -10.896 3.836 1.00 87.62 377 ASN A CA 1
ATOM 2984 C C . ASN A 1 377 ? 6.398 -9.933 4.569 1.00 87.62 377 ASN A C 1
ATOM 2986 O O . ASN A 1 377 ? 6.806 -8.883 5.074 1.00 87.62 377 ASN A O 1
ATOM 2990 N N . GLU A 1 378 ? 5.133 -10.314 4.624 1.00 85.94 378 GLU A N 1
ATOM 2991 C CA . GLU A 1 378 ? 4.126 -9.776 5.527 1.00 85.94 378 GLU A CA 1
ATOM 2992 C C . GLU A 1 378 ? 4.481 -10.040 7.006 1.00 85.94 378 GLU A C 1
ATOM 2994 O O . GLU A 1 378 ? 5.192 -10.993 7.330 1.00 85.94 378 GLU A O 1
ATOM 2999 N N . LEU A 1 379 ? 3.999 -9.171 7.897 1.00 87.19 379 LEU A N 1
ATOM 3000 C CA . LEU A 1 379 ? 4.036 -9.361 9.350 1.00 87.19 379 LEU A CA 1
ATOM 3001 C C . LEU A 1 379 ? 2.622 -9.706 9.842 1.00 87.19 379 LEU A C 1
ATOM 3003 O O . LEU A 1 379 ? 1.653 -9.464 9.109 1.00 87.19 379 LEU A O 1
ATOM 3007 N N . PRO A 1 380 ? 2.454 -10.281 11.042 1.00 86.50 380 PRO A N 1
ATOM 3008 C CA . PRO A 1 380 ? 1.114 -10.508 11.561 1.00 86.50 380 PRO A CA 1
ATOM 3009 C C . PRO A 1 380 ? 0.427 -9.171 11.930 1.00 86.50 380 PRO A C 1
ATOM 3011 O O . PRO A 1 380 ? 1.107 -8.149 12.072 1.00 86.50 380 PRO A O 1
ATOM 3014 N N . PRO A 1 381 ? -0.916 -9.127 12.020 1.00 87.50 381 PRO A N 1
ATOM 3015 C CA . PRO A 1 381 ? -1.669 -7.874 12.166 1.00 87.50 381 PRO A CA 1
ATOM 3016 C C . PRO A 1 381 ? -1.271 -7.059 13.402 1.00 87.50 381 PRO A C 1
ATOM 3018 O O . PRO A 1 381 ? -1.241 -5.836 13.375 1.00 87.50 381 PRO A O 1
ATOM 3021 N N . GLU A 1 382 ? -0.913 -7.716 14.491 1.00 86.25 382 GLU A N 1
ATOM 3022 C CA . GLU A 1 382 ? -0.433 -7.130 15.741 1.00 86.25 382 GLU A CA 1
ATOM 3023 C C . GLU A 1 382 ? 1.093 -6.954 15.787 1.00 86.25 382 GLU A C 1
ATOM 3025 O O . GLU A 1 382 ? 1.677 -6.824 16.860 1.00 86.25 382 GLU A O 1
ATOM 3030 N N . ALA A 1 383 ? 1.784 -6.894 14.654 1.00 90.25 383 ALA A N 1
ATOM 3031 C CA . ALA A 1 383 ? 3.191 -6.516 14.660 1.00 90.25 383 ALA A CA 1
ATOM 3032 C C . ALA A 1 383 ? 3.379 -5.067 15.176 1.00 90.25 383 ALA A C 1
ATOM 3034 O O . ALA A 1 383 ? 2.628 -4.169 14.769 1.00 90.25 383 ALA A O 1
ATOM 3035 N N . PRO A 1 384 ? 4.358 -4.793 16.065 1.00 93.56 384 PRO A N 1
ATOM 3036 C CA . PRO A 1 384 ? 4.635 -3.436 16.549 1.00 93.56 384 PRO A CA 1
ATOM 3037 C C . PRO A 1 384 ? 4.950 -2.457 15.414 1.00 93.56 384 PRO A C 1
ATOM 3039 O O . PRO A 1 384 ? 4.533 -1.302 15.474 1.00 93.56 384 PRO A O 1
ATOM 3042 N N . GLU A 1 385 ? 5.590 -2.930 14.345 1.00 95.44 385 GLU A N 1
ATOM 3043 C CA . GLU A 1 385 ? 5.903 -2.141 13.156 1.00 95.44 385 GLU A CA 1
ATOM 3044 C C . GLU A 1 385 ? 4.641 -1.590 12.484 1.00 95.44 385 GLU A C 1
ATOM 3046 O O . GLU A 1 385 ? 4.622 -0.436 12.060 1.00 95.44 385 GLU A O 1
ATOM 3051 N N . TYR A 1 386 ? 3.564 -2.379 12.406 1.00 96.12 386 TYR A N 1
ATOM 3052 C CA . TYR A 1 386 ? 2.303 -1.905 11.833 1.00 96.12 386 TYR A CA 1
ATOM 3053 C C . TYR A 1 386 ? 1.613 -0.878 12.722 1.00 96.12 386 TYR A C 1
ATOM 3055 O O . TYR A 1 386 ? 1.057 0.078 12.189 1.00 96.12 386 TYR A O 1
ATOM 3063 N N . GLY A 1 387 ? 1.701 -1.017 14.048 1.00 96.94 387 GLY A N 1
ATOM 3064 C CA . GLY A 1 387 ? 1.215 0.009 14.971 1.00 96.94 387 GLY A CA 1
ATOM 3065 C C . GLY A 1 387 ? 1.962 1.337 14.810 1.00 96.94 387 GLY A C 1
ATOM 3066 O O . GLY A 1 387 ? 1.337 2.390 14.711 1.00 96.94 387 GLY A O 1
ATOM 3067 N N . ASP A 1 388 ? 3.294 1.300 14.726 1.00 98.38 388 ASP A N 1
ATOM 3068 C CA . ASP A 1 388 ? 4.108 2.506 14.537 1.00 98.38 388 ASP A CA 1
ATOM 3069 C C . ASP A 1 388 ? 3.815 3.198 13.189 1.00 98.38 388 ASP A C 1
ATOM 3071 O O . ASP A 1 388 ? 3.690 4.425 13.133 1.00 98.38 388 ASP A O 1
ATOM 3075 N N . ILE A 1 389 ? 3.656 2.423 12.106 1.00 98.25 389 ILE A N 1
ATOM 3076 C CA . ILE A 1 389 ? 3.271 2.950 10.785 1.00 98.25 389 ILE A CA 1
ATOM 3077 C C . ILE A 1 389 ? 1.855 3.544 10.826 1.00 98.25 389 ILE A C 1
ATOM 3079 O O . ILE A 1 389 ? 1.647 4.649 10.330 1.00 98.25 389 ILE A O 1
ATOM 3083 N N . GLU A 1 390 ? 0.886 2.844 11.419 1.00 98.38 390 GLU A N 1
ATOM 3084 C CA . GLU A 1 390 ? -0.499 3.312 11.558 1.00 98.38 390 GLU A CA 1
ATOM 3085 C C . GLU A 1 390 ? -0.563 4.651 12.304 1.00 98.38 390 GLU A C 1
ATOM 3087 O O . GLU A 1 390 ? -1.198 5.589 11.823 1.00 98.38 390 GLU A O 1
ATOM 3092 N N . LEU A 1 391 ? 0.166 4.785 13.419 1.00 98.56 391 LEU A N 1
ATOM 3093 C CA . LEU A 1 391 ? 0.260 6.040 14.168 1.00 98.56 391 LEU A CA 1
ATOM 3094 C C . LEU A 1 391 ? 0.851 7.169 13.321 1.00 98.56 391 LEU A C 1
ATOM 3096 O O . LEU A 1 391 ? 0.311 8.277 13.312 1.00 98.56 391 LEU A O 1
ATOM 3100 N N . TYR A 1 392 ? 1.947 6.898 12.608 1.00 98.38 392 TYR A N 1
ATOM 3101 C CA . TYR A 1 392 ? 2.573 7.886 11.733 1.00 98.38 392 TYR A CA 1
ATOM 3102 C C . TYR A 1 392 ? 1.595 8.391 10.668 1.00 98.38 392 TYR A C 1
ATOM 3104 O O . TYR A 1 392 ? 1.459 9.599 10.469 1.00 98.38 392 TYR A O 1
ATOM 3112 N N . LEU A 1 393 ? 0.877 7.478 10.013 1.00 97.94 393 LEU A N 1
ATOM 3113 C CA . LEU A 1 393 ? -0.080 7.826 8.967 1.00 97.94 393 LEU A CA 1
ATOM 3114 C C . LEU A 1 393 ? -1.299 8.560 9.529 1.00 97.94 393 LEU A C 1
ATOM 3116 O O . LEU A 1 393 ? -1.712 9.554 8.936 1.00 97.94 393 LEU A O 1
ATOM 3120 N N . MET A 1 394 ? -1.835 8.144 10.678 1.00 98.19 394 MET A N 1
ATOM 3121 C CA . MET A 1 394 ? -2.952 8.841 11.325 1.00 98.19 394 MET A CA 1
ATOM 3122 C C . MET A 1 394 ? -2.583 10.277 11.704 1.00 98.19 394 MET A C 1
ATOM 3124 O O . MET A 1 394 ? -3.342 11.192 11.404 1.00 98.19 394 MET A O 1
ATOM 3128 N N . VAL A 1 395 ? -1.376 10.519 12.234 1.00 98.19 395 VAL A N 1
ATOM 3129 C CA . VAL A 1 395 ? -0.893 11.889 12.501 1.00 98.19 395 VAL A CA 1
ATOM 3130 C C . VAL A 1 395 ? -0.791 12.720 11.220 1.00 98.19 395 VAL A C 1
ATOM 3132 O O . VAL A 1 395 ? -1.163 13.893 11.222 1.00 98.19 395 VAL A O 1
ATOM 3135 N N . LYS A 1 396 ? -0.330 12.135 10.105 1.00 97.31 396 LYS A N 1
ATOM 3136 C CA . LYS A 1 396 ? -0.311 12.823 8.797 1.00 97.31 396 LYS A CA 1
ATOM 3137 C C . LYS A 1 396 ? -1.712 13.122 8.253 1.00 97.31 396 LYS A C 1
ATOM 3139 O O . LYS A 1 396 ? -1.833 13.955 7.361 1.00 97.31 396 LYS A O 1
ATOM 3144 N N . ASN A 1 397 ? -2.740 12.467 8.786 1.00 97.94 397 ASN A N 1
ATOM 3145 C CA . ASN A 1 397 ? -4.142 12.645 8.426 1.00 97.94 397 ASN A CA 1
ATOM 3146 C C . ASN A 1 397 ? -4.938 13.423 9.492 1.00 97.94 397 ASN A C 1
ATOM 3148 O O . ASN A 1 397 ? -6.156 13.519 9.372 1.00 97.94 397 ASN A O 1
ATOM 3152 N N . ASN A 1 398 ? -4.283 14.019 10.500 1.00 98.44 398 ASN A N 1
ATOM 3153 C CA . ASN A 1 398 ? -4.953 14.920 11.442 1.00 98.44 398 ASN A CA 1
ATOM 3154 C C . ASN A 1 398 ? -5.729 16.016 10.689 1.00 98.44 398 ASN A C 1
ATOM 3156 O O . ASN A 1 398 ? -5.209 16.634 9.759 1.00 98.44 398 ASN A O 1
ATOM 3160 N N . GLY A 1 399 ? -6.968 16.260 11.109 1.00 98.12 399 GLY A N 1
ATOM 3161 C CA . GLY A 1 399 ? -7.893 17.204 10.484 1.00 98.12 399 GLY A CA 1
ATOM 3162 C C . GLY A 1 399 ? -8.742 16.626 9.347 1.00 98.12 399 GLY A C 1
ATOM 3163 O O . GLY A 1 399 ? -9.740 17.248 8.995 1.00 98.12 399 GLY A O 1
ATOM 3164 N N . GLN A 1 400 ? -8.407 15.453 8.795 1.00 97.88 400 GLN A N 1
ATOM 3165 C CA . GLN A 1 400 ? -9.290 14.771 7.841 1.00 97.88 400 GLN A CA 1
ATOM 3166 C C . GLN A 1 400 ? -10.555 14.280 8.552 1.00 97.88 400 GLN A C 1
ATOM 3168 O O . GLN A 1 400 ? -10.492 13.856 9.707 1.00 97.88 400 GLN A O 1
ATOM 3173 N N . THR A 1 401 ? -11.698 14.356 7.872 1.00 97.88 401 THR A N 1
ATOM 3174 C CA . THR A 1 401 ? -13.001 13.977 8.441 1.00 97.88 401 THR A CA 1
ATOM 3175 C C . THR A 1 401 ? -13.190 12.471 8.351 1.00 97.88 401 THR A C 1
ATOM 3177 O O . THR A 1 401 ? -13.143 11.920 7.257 1.00 97.88 401 THR A O 1
ATOM 3180 N N . LEU A 1 402 ? -13.418 11.812 9.487 1.00 98.19 402 LEU A N 1
ATOM 3181 C CA . LEU A 1 402 ? -13.630 10.368 9.536 1.00 98.19 402 LEU A CA 1
ATOM 3182 C C . LEU A 1 402 ? -14.943 9.980 8.834 1.00 98.19 402 LEU A C 1
ATOM 3184 O O . LEU A 1 402 ? -15.996 10.559 9.113 1.00 98.19 402 LEU A O 1
ATOM 3188 N N . SER A 1 403 ? -14.874 8.993 7.941 1.00 97.50 403 SER A N 1
ATOM 3189 C CA . SER A 1 403 ? -16.011 8.438 7.201 1.00 97.50 403 SER A CA 1
ATOM 3190 C C . SER A 1 403 ? -15.803 6.937 6.968 1.00 97.50 403 SER A C 1
ATOM 3192 O O . SER A 1 403 ? -15.193 6.509 5.986 1.00 97.50 403 SER A O 1
ATOM 3194 N N . VAL A 1 404 ? -16.265 6.132 7.925 1.00 97.88 404 VAL A N 1
ATOM 3195 C CA . VAL A 1 404 ? -16.032 4.685 8.018 1.00 97.88 404 VAL A CA 1
ATOM 3196 C C . VAL A 1 404 ? -17.367 3.947 8.193 1.00 97.88 404 VAL A C 1
ATOM 3198 O O . VAL A 1 404 ? -18.180 4.390 9.003 1.00 97.88 404 VAL A O 1
ATOM 3201 N N . PRO A 1 405 ? -17.596 2.813 7.509 1.00 98.12 405 PRO A N 1
ATOM 3202 C CA . PRO A 1 405 ? -16.680 2.122 6.602 1.00 98.12 405 PRO A CA 1
ATOM 3203 C C . PRO A 1 405 ? -16.499 2.871 5.280 1.00 98.12 405 PRO A C 1
ATOM 3205 O O . PRO A 1 405 ? -17.460 3.321 4.675 1.00 98.12 405 PRO A O 1
ATOM 3208 N N . GLY A 1 406 ? -15.264 2.981 4.793 1.00 97.62 406 GLY A N 1
ATOM 3209 C CA . GLY A 1 406 ? -15.031 3.541 3.461 1.0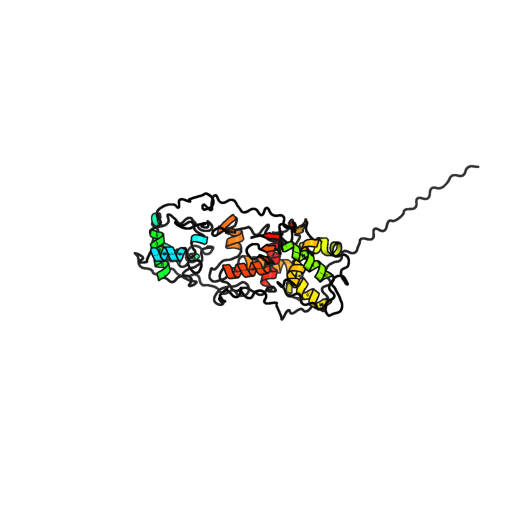0 97.62 406 GLY A CA 1
ATOM 3210 C C . GLY A 1 406 ? -15.381 2.551 2.351 1.00 97.62 406 GLY A C 1
ATOM 3211 O O . GLY A 1 406 ? -15.343 1.342 2.580 1.00 97.62 406 GLY A O 1
ATOM 3212 N N . ILE A 1 407 ? -15.544 3.008 1.111 1.00 96.56 407 ILE A N 1
ATOM 3213 C CA . ILE A 1 407 ? -15.586 2.138 -0.080 1.00 96.56 407 ILE A CA 1
ATOM 3214 C C . ILE A 1 407 ? -14.492 2.506 -1.077 1.00 96.56 407 ILE A C 1
ATOM 3216 O O . ILE A 1 407 ? -14.374 3.657 -1.474 1.00 96.56 407 ILE A O 1
ATOM 3220 N N . ARG A 1 408 ? -13.658 1.548 -1.494 1.00 93.75 408 ARG A N 1
ATOM 3221 C CA . ARG A 1 408 ? -12.582 1.779 -2.476 1.00 93.75 408 ARG A CA 1
ATOM 3222 C C . ARG A 1 408 ? -12.423 0.585 -3.416 1.00 93.75 408 ARG A C 1
ATOM 3224 O O . ARG A 1 408 ? -12.940 -0.509 -3.177 1.00 93.75 408 ARG A O 1
ATOM 3231 N N . HIS A 1 409 ? -11.699 0.782 -4.518 1.00 88.81 409 HIS A N 1
ATOM 3232 C CA . HIS A 1 409 ? -11.382 -0.304 -5.449 1.00 88.81 409 HIS A CA 1
ATOM 3233 C C . HIS A 1 409 ? -10.382 -1.313 -4.885 1.00 88.81 409 HIS A C 1
ATOM 3235 O O . HIS A 1 409 ? -9.238 -0.927 -4.540 1.00 88.81 409 HIS A O 1
#

Mean predicted aligned error: 7.85 Å

Foldseek 3Di:
DDDDDDDDDDDDDDPPPDDDQPDPPDPDPQFDLDDPDFPPPPPPPPPDDDDAQPCKDDLVDDRDLDFDDQDDDDPPLDAALVLLVVQCVDLQANVVQLCEAAAPDAQGWPLDYHLLQVLVVPDDLSVQLQCQQGVCVVPVPDLFFNRNSLVSDDSRSSSNNSVNSNVRRDGDDDPDQCRVQVRNDDDDDPDAFCDVVRAVQNVLLVLQVCQQQDQAPVRDHVCVPDPPLLVNLQAVQLQDFDQDVVNLFTDGQLRVCQRSCCRPRVDHSHRPDSSSQSNSLNSLQSNFQDFRDYDCPDPSSVVLLVSLVCSQCFQIASRRDHVCSQQPSVAQIGRRSDHRHHLAPPQQQPQEQEPVVRDTDGVLNVVCVVCVSRHGHRDGSPDRNNSSNSSNSSVSHGGPGHRPNHYDD

Sequence (409 aa):
MSTTLLRRHLLSAILLTTPPTVIADQMSATVPLDLTTHAAPWQRYSAWKQTKWNNYCNLQRGVTNPVSFIQPVEPPIKGDPVKGKKLMANRKKGNCAACHILPDVSLPGNVGLNISTVGSWRLPEELLFNYVYDARIYNPTTVMPPFGSNEILSKSEIMDVVSYLKTLTKPVKFDNSEDDPSKRPSPTETRDNLDEFENPGMFAVTVGEELYTQVGPKGKSCQDCHDEPEKAFSNWAVHMPKVEPRLNKVLGIEEFVTRHARATTGAEYLAQTEENLGFAVYLRYLANGQPISINTSGMNTRIALRRGEELINRKIGQLNLACTDCHAISSDKWIRGQYLNKVVGMMDHFPTYRTSRSEIWDIRKRFQWCNVSVRANELPPEAPEYGDIELYLMVKNNGQTLSVPGIRH

Secondary structure (DSSP, 8-state):
-----------------PPP---S----TTS-S---------S--TTS-----TTS--SS-----PPPPPPP-PSS----HHHHHHHHH-TTTT-GGGTS--TT-SS---SS---TTGGGGT--HHHHHHHHHHGGGT-TT--S--TTTTTSS-HHHHHHHHHHHTT--SPPPPSSTTT-TTTSPPP---S-TT-TTT-GGGHHHHHHHHHHH---TTS--STTTS--HHHHHTTTGGG-SEEEGGGTEEE-HHHHHHHHHHHHT-----TTSHHHHHHHHHHHHTTTTSBP-----SHHHHHHHHHHHHHHT--BTTTTB-HHIIIIITTT-EETTEE---STTSSTT-SEEETTTTEEE-HHHHHHHHHHHTT-----TT-HHHHHHHHHHHHHTTTPBP--SEEE-

Nearest PDB structures (foldseek):
  1h31-assembly1_A  TM=9.217E-01  e=3.524E-14  Rhodovulum sulfidophilum
  2c1d-assembly4_G  TM=9.273E-01  e=2.307E-13  Paracoccus denitrificans
  3oa8-assembly1_E  TM=8.723E-01  e=1.953E-10  Ancylobacter novellus
  3ocd-assembly1_A  TM=8.861E-01  e=1.209E-09  Ancylobacter novellus
  3ocd-assembly2_C  TM=8.680E-01  e=6.959E-10  Ancylobacter novellus

=== Feature glossary ===
The record interleaves many kinds of information about one protein. Here is each kind framed as the question it answers.

Q: What are the backbone torsion angles?
A: φ (phi) and ψ (psi) are the two rotatable backbone dihedrals per residue: φ is the C(i-1)–N–Cα–C torsion, ψ is the N–Cα–C–N(i+1) torsion, both in degrees on (−180°, 180°]. α-helical residues cluster near (−60°, −45°); β-strand residues near (−120°, +130°). A Ramachandran plot is simply a scatter of (φ, ψ) for every residue.

Q: What is the amino-acid chain?
A: This is the polypeptide sequence — one letter per residue, N-terminus first. Length ranges from a few dozen residues for small domains to over a thousand for large multi-domain proteins.

Q: How mobile is each atom in the crystal?
A: For experimental (PDB) structures, the B-factor (temperature factor) quantifies the positional spread of each atom in the crystal — a combination of thermal vibration and static disorder — in units of Å². High B-factors mark flexible loops or poorly resolved regions; low B-factors mark the rigid, well-ordered core.

Q: Are the domains correctly placed relative to each other?
A: Predicted Aligned Error (PAE) is an AlphaFold confidence matrix: entry (i, j) is the expected error in the position of residue j, in ångströms, when the prediction is superimposed on the true structure at residue i. Low PAE within a block of residues means that block is internally rigid and well-predicted; high PAE between two blocks means their relative placement is uncertain even if each block individually is confident.

Q: How confident is the AlphaFold model at each residue?
A: pLDDT is the predicted lDDT-Cα score: AlphaFold's confidence that the local environment of each residue (all inter-atomic distances within 15 Å) is correctly placed. It is a per-residue number between 0 and 100, with higher meaning more reliable.

Q: What family and function is it annotated with?
A: Functional annotations link the protein to curated databases. InterPro entries identify conserved domains and families by matching the sequence against member-database signatures (Pfam, PROSITE, CDD, …). Gene Ontology (GO) terms describe molecular function, biological process, and cellular component in a controlled vocabulary. CATH places the structure in a hierarchical fold classification (Class/Architecture/Topology/Homologous-superfamily). The organism is the source species.

Q: How big and how compact is the whole molecule?
A: Three whole-structure scalars: the radius of gyration (RMS distance of Cα from centroid, in Å), the count of Cα–Cα contacts (pairs closer than 8 Å and separated by more than four residues in sequence — i.e. tertiary, not local, contacts), and the bounding-box dimensions. Together they distinguish compact globular folds from extended fibres or disordered chains.

Q: What known structures does this most resemble?
A: The Foldseek neighbor list gives the closest experimentally determined structures in the PDB, ranked by structural alignment. TM-score near 1 means near-identical fold; near 0.3 means only rough topology match. This is how one finds what a novel AlphaFold prediction most resembles in the solved-structure universe.

Q: Which residues are buried vs exposed?
A: SASA measures how much of the protein is reachable by solvent. It is computed by rolling a water-sized probe over the atomic surface and summing the exposed area (Å²). Per-residue SASA distinguishes core (buried, low SASA) from surface (exposed, high SASA) residues; total SASA is a whole-molecule size measure.

Q: Which residues are in helices, strands, or loops?
A: Eight-state secondary structure (DSSP): H is the canonical α-helix, G the tighter 3₁₀-helix, I the wider π-helix; E/B are β-structure, T and S are turns and bends, and '-' is everything else. DSSP derives these from the pattern of main-chain N–H···O=C hydrogen bonds, not from the sequence.

Q: Where is each backbone atom in 3D?
A: Structure coordinates are given as an mmCIF _atom_site loop: one row per atom with element, residue name, chain id, sequence number, and x/y/z position in Å. Only the four main-chain atoms per residue are included here; side chains are omitted to keep the record compact.

Q: What if only a Cα trace is available?
A: Three-state secondary structure (P-SEA) collapses the eight DSSP classes into helix (a), strand (b), and coil (c). P-SEA assigns these from Cα geometry alone — distances and angles — without requiring backbone oxygens, so it works on any Cα trace.

Q: What do the rendered images show?
A: The six renders are orthographic views along the three Cartesian axes in both directions. Representation (cartoon, sticks, or surface) and color scheme (sequence-rainbow or by-chain) vary across proteins so the training set covers all the common visualization conventions.

Q: What does the local fold look like, residue by residue?
A: Foldseek's 3Di representation compresses backbone geometry into a per-residue letter drawn from a learned twenty-state alphabet. It captures the tertiary interaction pattern around each residue — which residues are packed against it in space, regardless of where they are in sequence.

Q: What do the diagnostic plots show?
A: Th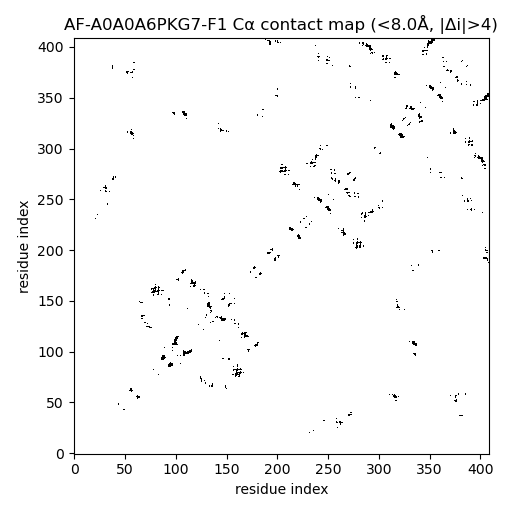e contact map is a binary N×N matrix image: pixel (i, j) is dark where Cα_i and Cα_j are within 8 Å and |i−j|>4. Because the |i−j|>4 filter removes local helical contacts, off-diagonal stripes parallel to the main diagonal indicate parallel β-sheets; stripes perpendicular to it indicate antiparallel β-sheets. The Ramachandran plot scatters every residue's (φ, ψ) pair against the sterically allowed regions. The PAE heatmap renders the predicted-aligned-error matrix.